Protein AF-0000000086146652 (afdb_homodimer)

Organism: NCBI:txid717836

Solvent-accessible surface area (backbone atoms only — not comparable to full-atom values): 34972 Å² total; per-residue (Å²): 128,63,53,59,48,29,36,34,29,29,18,48,52,50,52,96,41,60,71,54,31,51,51,48,51,44,52,54,47,47,54,38,30,77,69,60,30,44,34,39,34,36,8,40,21,32,46,38,44,66,71,74,80,57,63,49,51,59,51,95,95,47,73,40,69,68,12,52,52,40,45,50,53,48,60,69,46,29,38,39,66,52,57,48,75,81,57,53,61,64,39,50,56,71,65,67,59,87,56,57,89,96,47,94,58,55,45,72,48,59,66,60,50,52,31,48,44,13,41,77,46,57,23,28,38,32,38,19,24,24,32,42,22,87,92,42,33,30,46,28,40,40,37,27,32,32,86,75,26,53,76,41,64,32,40,38,54,66,52,60,73,74,42,50,78,62,32,46,65,27,54,62,36,39,58,58,67,44,73,51,69,58,84,82,32,79,43,32,28,41,72,39,59,38,73,44,66,58,28,35,67,60,49,44,48,39,41,37,30,58,33,44,38,40,37,33,22,19,83,71,56,54,78,58,46,58,26,40,46,22,36,48,5,41,41,45,14,9,36,28,42,30,10,14,36,10,36,45,52,90,68,50,57,73,80,44,64,80,67,54,77,51,95,56,75,82,49,65,48,77,31,44,16,45,24,32,30,23,30,25,78,22,45,73,75,38,69,60,46,65,73,42,41,70,87,33,67,51,74,44,81,40,55,60,59,47,27,61,62,35,45,76,73,46,29,53,68,52,86,58,38,56,71,89,38,48,46,77,47,43,52,80,41,77,47,61,50,72,85,130,128,65,52,59,48,31,38,34,30,29,18,46,53,50,52,97,40,58,71,56,29,52,51,50,50,44,50,54,47,44,54,38,29,77,68,59,32,44,34,40,33,34,9,41,22,32,45,38,42,66,70,74,79,56,63,50,50,58,51,95,96,46,72,40,70,68,12,53,50,42,45,51,55,47,61,68,46,29,38,38,66,51,56,48,75,81,57,53,61,64,40,51,57,69,64,66,59,85,56,57,89,96,47,93,57,54,46,72,48,58,65,60,50,51,30,47,47,13,42,76,45,58,23,27,38,31,37,19,24,22,32,41,24,88,93,42,32,30,45,28,40,40,36,26,32,32,86,75,25,54,76,41,64,30,40,38,53,66,54,60,72,74,43,49,78,64,29,46,64,28,53,63,36,41,58,57,68,43,74,52,67,58,84,82,31,79,43,31,28,41,71,38,59,39,72,44,66,58,29,35,66,60,51,43,49,41,41,36,30,56,34,45,37,40,37,32,24,18,83,72,57,55,78,58,45,58,25,40,46,22,33,48,5,41,41,46,14,9,36,28,43,29,11,15,35,10,37,46,51,89,68,50,56,73,80,46,64,80,69,52,77,51,95,57,76,82,49,66,49,77,32,46,16,46,24,31,30,24,30,24,78,21,45,74,75,38,70,59,45,65,74,39,41,72,87,34,68,52,77,45,80,42,56,58,58,49,27,61,61,36,46,76,72,43,30,52,69,52,88,59,38,57,72,89,41,48,46,78,49,44,53,81,42,76,47,60,49,73,85,132

Foldseek 3Di:
DFLKAKEKEDQAAAAQALVVLLVQVLVVLLVCLVVVHAEYEAFWARQLHDQFLQLLQDDVPDHDPLSVVLLVVSQVRFWALQAAPQGPWVCSQVVVDDDDPPDPHGTDCSQVSVLVSCQVSVHFYKYWGWHDHDHATFTKIWTQGNVRGTQAMWTAQDDDDSSVVGHDGHALLRQQWGWDDDPNHIFTEGEHEACSLVVPLSLLLSLLLLGQEYEYRYADQDPVVLVSQLVSLQASLHKYWYYHAWAFPVRRHPSSPPDGPPPPVPDRTSGFWFTFIAGNNSHTPGGTDGNDRPDDMDMDMDRSVSSVVSVVPHRCNPPVDPCVPDDDDGPNYDSHHDDD/DFLKAKEKEDQAAAAQALVVLLVQVLVVLLVCLVVVHAEYEAFWARQLHDQFLQLLQDDVPDHDPLSVVLLVVSQVRFWALQAAPQGPWPCSQVVVDDDDPPDPHGTDCSQVSVLVSCQVSVHFYKYWGWHDHDHATFTKIWTQGNVRGTQAMWTAQDDDDSSVVGHDGHALLRQQWGWDDDPRHIFTEGEHEACSLVVPLSLLLSLLLLGQEYEYRYADQDPVVLVSQLVSLQASLHKYWYYHAKAFPVRRHPSSPPDRPPPPVPDRTSGFWFTFIAGNNSHTPGGTDGNDRPDDMDMDMDRSVSSVVSVVPHRCNPPVDPCVPDDDDGPNYDSHHDDD

Nearest PDB structures (foldseek):
  9er3-assembly1_B  TM=8.988E-01  e=6.540E-24  Bacillus pumilus
  8c5i-assembly1_H  TM=8.810E-01  e=2.350E-22  Bacillus pumilus
  8p4i-assembly1_I  TM=8.668E-01  e=1.110E-21  Bacillus pumilus
  6ypa-assembly2_C  TM=8.679E-01  e=1.002E-18  Pyrococcus horikoshii
  3iw3-assembly1_B  TM=8.783E-01  e=2.104E-17  Pyrococcus abyssi GE5

InterPro domains:
  IPR003010 Carbon-nitrogen hydrolase [PF00795] (7-309)
  IPR003010 Carbon-nitrogen hydrolase [PS50263] (5-304)
  IPR036526 Carbon-nitrogen hydrolase superfamily [G3DSA:3.60.110.10] (1-316)
  IPR036526 Carbon-nitrogen hydrolase superfamily [SSF56317] (3-330)
  IPR044149 Nitrilase/Cyanide hydratase [PTHR46044] (3-336)

pLDDT: mean 94.75, std 8.59, range [48.88, 98.94]

Structure (mmCIF, N/CA/C/O backbone):
data_AF-0000000086146652-model_v1
#
loop_
_entity.id
_entity.type
_entity.pdbx_description
1 polymer 'CN hydrolase domain-containing protein'
#
loop_
_atom_site.group_PDB
_atom_site.id
_atom_site.type_symbol
_atom_site.label_atom_id
_atom_site.label_alt_id
_atom_site.label_comp_id
_atom_site.label_asym_id
_atom_site.label_entity_id
_atom_site.label_seq_id
_atom_site.pdbx_PDB_ins_code
_atom_site.Cartn_x
_atom_site.Cartn_y
_atom_site.Cartn_z
_atom_site.occupancy
_atom_site.B_iso_or_equiv
_atom_site.auth_seq_id
_atom_site.auth_comp_id
_atom_site.auth_asym_id
_atom_site.auth_atom_id
_atom_site.pdbx_PDB_model_num
ATOM 1 N N . MET A 1 1 ? 32.312 -6.531 -7.82 1 54 1 MET A N 1
ATOM 2 C CA . MET A 1 1 ? 31.531 -7.516 -8.555 1 54 1 MET A CA 1
ATOM 3 C C . MET A 1 1 ? 30.203 -6.918 -9.008 1 54 1 MET A C 1
ATOM 5 O O . MET A 1 1 ? 29.703 -5.973 -8.398 1 54 1 MET A O 1
ATOM 9 N N . PRO A 1 2 ? 29.719 -7.512 -10.172 1 65.25 2 PRO A N 1
ATOM 10 C CA . PRO A 1 2 ? 28.578 -6.773 -10.711 1 65.25 2 PRO A CA 1
ATOM 11 C C . PRO A 1 2 ? 27.359 -6.832 -9.805 1 65.25 2 PRO A C 1
ATOM 13 O O . PRO A 1 2 ? 27.109 -7.859 -9.164 1 65.25 2 PRO A O 1
ATOM 16 N N . SER A 1 3 ? 26.75 -5.789 -9.453 1 84.81 3 SER A N 1
ATOM 17 C CA . SER A 1 3 ? 25.578 -5.66 -8.602 1 84.81 3 SER A CA 1
ATOM 18 C C . SER A 1 3 ? 24.281 -5.703 -9.422 1 84.81 3 SER A C 1
ATOM 20 O O . SER A 1 3 ? 23.203 -5.441 -8.898 1 84.81 3 SER A O 1
ATOM 22 N N . THR A 1 4 ? 24.469 -6.316 -10.773 1 95.5 4 THR A N 1
ATOM 23 C CA . THR A 1 4 ? 23.328 -6.246 -11.664 1 95.5 4 THR A CA 1
ATOM 24 C C . THR A 1 4 ? 22.891 -7.645 -12.102 1 95.5 4 THR A C 1
ATOM 26 O O . THR A 1 4 ? 23.734 -8.516 -12.32 1 95.5 4 THR A O 1
ATOM 29 N N . LEU A 1 5 ? 21.688 -7.918 -12.18 1 98.25 5 LEU A N 1
ATOM 30 C CA . LEU A 1 5 ? 21.078 -9.117 -12.742 1 98.25 5 LEU A CA 1
ATOM 31 C C . LEU A 1 5 ? 20.094 -8.758 -13.852 1 98.25 5 LEU A C 1
ATOM 33 O O . LEU A 1 5 ? 19.578 -7.637 -13.883 1 98.25 5 LEU A O 1
ATOM 37 N N . THR A 1 6 ? 19.984 -9.648 -14.766 1 98.69 6 THR A N 1
ATOM 38 C CA . THR A 1 6 ? 18.938 -9.523 -15.773 1 98.69 6 THR A CA 1
ATOM 39 C C . THR A 1 6 ? 17.703 -10.32 -15.359 1 98.69 6 THR A C 1
ATOM 41 O O . THR A 1 6 ? 17.734 -11.547 -15.266 1 98.69 6 THR A O 1
ATOM 44 N N . LEU A 1 7 ? 16.594 -9.633 -15.062 1 98.81 7 LEU A N 1
ATOM 45 C CA . LEU A 1 7 ? 15.336 -10.211 -14.625 1 98.81 7 LEU A CA 1
ATOM 46 C C . LEU A 1 7 ? 14.32 -10.25 -15.766 1 98.81 7 LEU A C 1
ATOM 48 O O . LEU A 1 7 ? 14.383 -9.43 -16.688 1 98.81 7 LEU A O 1
ATOM 52 N N . ALA A 1 8 ? 13.398 -11.18 -15.68 1 98.94 8 ALA A N 1
ATOM 53 C CA . ALA A 1 8 ? 12.367 -11.227 -16.719 1 98.94 8 ALA A CA 1
ATOM 54 C C . ALA A 1 8 ? 11.031 -11.695 -16.141 1 98.94 8 ALA A C 1
ATOM 56 O O . ALA A 1 8 ? 10.992 -12.383 -15.117 1 98.94 8 ALA A O 1
ATOM 57 N N . VAL A 1 9 ? 10.008 -11.281 -16.797 1 98.81 9 VAL A N 1
ATOM 58 C CA . VAL A 1 9 ? 8.633 -11.688 -16.547 1 98.81 9 VAL A CA 1
ATOM 59 C C . VAL A 1 9 ? 8.016 -12.258 -17.828 1 98.81 9 VAL A C 1
ATOM 61 O O . VAL A 1 9 ? 8.102 -11.641 -18.891 1 98.81 9 VAL A O 1
ATOM 64 N N . SER A 1 10 ? 7.453 -13.445 -17.688 1 98.75 10 SER A N 1
ATOM 65 C CA . SER A 1 10 ? 6.758 -14.047 -18.812 1 98.75 10 SER A CA 1
ATOM 66 C C . SER A 1 10 ? 5.258 -13.797 -18.734 1 98.75 10 SER A C 1
ATOM 68 O O . SER A 1 10 ? 4.633 -14.055 -17.703 1 98.75 10 SER A O 1
ATOM 70 N N . GLN A 1 11 ? 4.723 -13.219 -19.75 1 98.62 11 GLN A N 1
ATOM 71 C CA . GLN A 1 11 ? 3.271 -13.195 -19.891 1 98.62 11 GLN A CA 1
ATOM 72 C C . GLN A 1 11 ? 2.781 -14.391 -20.703 1 98.62 11 GLN A C 1
ATOM 74 O O . GLN A 1 11 ? 2.57 -14.281 -21.922 1 98.62 11 GLN A O 1
ATOM 79 N N . SER A 1 12 ? 2.658 -15.531 -20.047 1 97.69 12 SER A N 1
ATOM 80 C CA . SER A 1 12 ? 2.311 -16.812 -20.656 1 97.69 12 SER A CA 1
ATOM 81 C C . SER A 1 12 ? 0.933 -17.281 -20.203 1 97.69 12 SER A C 1
ATOM 83 O O . SER A 1 12 ? 0.481 -16.938 -19.109 1 97.69 12 SER A O 1
ATOM 85 N N . ARG A 1 13 ? 0.292 -18.016 -21.062 1 96.69 13 ARG A N 1
ATOM 86 C CA . ARG A 1 13 ? -0.99 -18.609 -20.672 1 96.69 13 ARG A CA 1
ATOM 87 C C . ARG A 1 13 ? -0.891 -20.125 -20.578 1 96.69 13 ARG A C 1
ATOM 89 O O . ARG A 1 13 ? -0.041 -20.734 -21.219 1 96.69 13 ARG A O 1
ATOM 96 N N . THR A 1 14 ? -1.737 -20.625 -19.75 1 96.75 14 THR A N 1
ATOM 97 C CA . THR A 1 14 ? -1.869 -22.078 -19.641 1 96.75 14 THR A CA 1
ATOM 98 C C . THR A 1 14 ? -2.404 -22.672 -20.953 1 96.75 14 THR A C 1
ATOM 100 O O . THR A 1 14 ? -3.318 -22.109 -21.562 1 96.75 14 THR A O 1
ATOM 103 N N . LEU A 1 15 ? -1.812 -23.734 -21.344 1 96.12 15 LEU A N 1
ATOM 104 C CA . LEU A 1 15 ? -2.244 -24.391 -22.578 1 96.12 15 LEU A CA 1
ATOM 105 C C . LEU A 1 15 ? -3.201 -25.547 -22.266 1 96.12 15 LEU A C 1
ATOM 107 O O . LEU A 1 15 ? -3.705 -25.656 -21.141 1 96.12 15 LEU A O 1
ATOM 111 N N . ALA A 1 16 ? -3.547 -26.359 -23.25 1 93 16 ALA A N 1
ATOM 112 C CA . ALA A 1 16 ? -4.656 -27.297 -23.188 1 93 16 ALA A CA 1
ATOM 113 C C . ALA A 1 16 ? -4.391 -28.391 -22.156 1 93 16 ALA A C 1
ATOM 115 O O . ALA A 1 16 ? -5.328 -28.953 -21.578 1 93 16 ALA A O 1
ATOM 116 N N . SER A 1 17 ? -3.078 -28.75 -21.984 1 94.88 17 SER A N 1
ATOM 117 C CA . SER A 1 17 ? -2.721 -29.797 -21.031 1 94.88 17 SER A CA 1
ATOM 118 C C . SER A 1 17 ? -1.478 -29.406 -20.219 1 94.88 17 SER A C 1
ATOM 120 O O . SER A 1 17 ? -0.737 -28.516 -20.609 1 94.88 17 SER A O 1
ATOM 122 N N . LEU A 1 18 ? -1.273 -30.125 -19.094 1 97.06 18 LEU A N 1
ATOM 123 C CA . LEU A 1 18 ? -0.097 -29.875 -18.266 1 97.06 18 LEU A CA 1
ATOM 124 C C . LEU A 1 18 ? 1.184 -30.125 -19.062 1 97.06 18 LEU A C 1
ATOM 126 O O . LEU A 1 18 ? 2.096 -29.297 -19.062 1 97.06 18 LEU A O 1
ATOM 130 N N . PRO A 1 19 ? 1.278 -31.266 -19.828 1 97.62 19 PRO A N 1
ATOM 131 C CA . PRO A 1 19 ? 2.496 -31.469 -20.609 1 97.62 19 PRO A CA 1
ATOM 132 C C . PRO A 1 19 ? 2.74 -30.359 -21.625 1 97.62 19 PRO A C 1
ATOM 134 O O . PRO A 1 19 ? 3.877 -29.906 -21.781 1 97.62 19 PRO A O 1
ATOM 137 N N . ASP A 1 20 ? 1.651 -29.859 -22.281 1 97.75 20 ASP A N 1
ATOM 138 C CA . ASP A 1 20 ? 1.801 -28.766 -23.234 1 97.75 20 ASP A CA 1
ATOM 139 C C . ASP A 1 20 ? 2.301 -27.5 -22.547 1 97.75 20 ASP A C 1
ATOM 141 O O . ASP A 1 20 ? 3.135 -26.781 -23.094 1 97.75 20 ASP A O 1
ATOM 145 N N . THR A 1 21 ? 1.756 -27.234 -21.422 1 98.25 21 THR A N 1
ATOM 146 C CA . THR A 1 21 ? 2.133 -26.031 -20.672 1 98.25 21 THR A CA 1
ATOM 147 C C . THR A 1 21 ? 3.576 -26.125 -20.188 1 98.25 21 THR A C 1
ATOM 149 O O . THR A 1 21 ? 4.32 -25.156 -20.25 1 98.25 21 THR A O 1
ATOM 152 N N . LEU A 1 22 ? 3.994 -27.281 -19.703 1 98.75 22 LEU A N 1
ATOM 153 C CA . LEU A 1 22 ? 5.367 -27.5 -19.266 1 98.75 22 LEU A CA 1
ATOM 154 C C . LEU A 1 22 ? 6.344 -27.312 -20.422 1 98.75 22 LEU A C 1
ATOM 156 O O . LEU A 1 22 ? 7.395 -26.703 -20.266 1 98.75 22 LEU A O 1
ATOM 160 N N . ASP A 1 23 ? 5.969 -27.844 -21.562 1 98.69 23 ASP A N 1
ATOM 161 C CA . ASP A 1 23 ? 6.809 -27.672 -22.75 1 98.69 23 ASP A CA 1
ATOM 162 C C . ASP A 1 23 ? 6.945 -26.188 -23.109 1 98.69 23 ASP A C 1
ATOM 164 O O . ASP A 1 23 ? 8.031 -25.734 -23.484 1 98.69 23 ASP A O 1
ATOM 168 N N . ALA A 1 24 ? 5.832 -25.5 -23.062 1 98.62 24 ALA A N 1
ATOM 169 C CA . ALA A 1 24 ? 5.863 -24.078 -23.344 1 98.62 24 ALA A CA 1
ATOM 170 C C . ALA A 1 24 ? 6.738 -23.328 -22.344 1 98.62 24 ALA A C 1
ATOM 172 O O . ALA A 1 24 ? 7.473 -22.406 -22.703 1 98.62 24 ALA A O 1
ATOM 173 N N . LEU A 1 25 ? 6.637 -23.688 -21.078 1 98.81 25 LEU A N 1
ATOM 174 C CA . LEU A 1 25 ? 7.484 -23.109 -20.047 1 98.81 25 LEU A CA 1
ATOM 175 C C . LEU A 1 25 ? 8.961 -23.328 -20.375 1 98.81 25 LEU A C 1
ATOM 177 O O . LEU A 1 25 ? 9.766 -22.391 -20.281 1 98.81 25 LEU A O 1
ATOM 181 N N . ALA A 1 26 ? 9.281 -24.531 -20.75 1 98.88 26 ALA A N 1
ATOM 182 C CA . ALA A 1 26 ? 10.656 -24.859 -21.109 1 98.88 26 ALA A CA 1
ATOM 183 C C . ALA A 1 26 ? 11.133 -24 -22.281 1 98.88 26 ALA A C 1
ATOM 185 O O . ALA A 1 26 ? 12.242 -23.469 -22.266 1 98.88 26 ALA A O 1
ATOM 186 N N . ALA A 1 27 ? 10.297 -23.891 -23.25 1 98.81 27 ALA A N 1
ATOM 187 C CA . ALA A 1 27 ? 10.648 -23.109 -24.438 1 98.81 27 ALA A CA 1
ATOM 188 C C . ALA A 1 27 ? 10.867 -21.641 -24.094 1 98.81 27 ALA A C 1
ATOM 190 O O . ALA A 1 27 ? 11.828 -21.016 -24.547 1 98.81 27 ALA A O 1
ATOM 191 N N . THR A 1 28 ? 9.969 -21.078 -23.312 1 98.75 28 THR A N 1
ATOM 192 C CA . THR A 1 28 ? 10.094 -19.703 -22.891 1 98.75 28 THR A CA 1
ATOM 193 C C . THR A 1 28 ? 11.367 -19.5 -22.062 1 98.75 28 THR A C 1
ATOM 195 O O . THR A 1 28 ? 12.047 -18.484 -22.219 1 98.75 28 THR A O 1
ATOM 198 N N . THR A 1 29 ? 11.664 -20.438 -21.188 1 98.88 29 THR A N 1
ATOM 199 C CA . THR A 1 29 ? 12.867 -20.359 -20.375 1 98.88 29 THR A CA 1
ATOM 200 C C . THR A 1 29 ? 14.125 -20.422 -21.234 1 98.88 29 THR A C 1
ATOM 202 O O . THR A 1 29 ? 15.094 -19.703 -20.984 1 98.88 29 THR A O 1
ATOM 205 N N . ARG A 1 30 ? 14.133 -21.266 -22.25 1 98.81 30 ARG A N 1
ATOM 206 C CA . ARG A 1 30 ? 15.258 -21.328 -23.188 1 98.81 30 ARG A CA 1
ATOM 207 C C . ARG A 1 30 ? 15.43 -19.984 -23.906 1 98.81 30 ARG A C 1
ATOM 209 O O . ARG A 1 30 ? 16.562 -19.531 -24.094 1 98.81 30 ARG A O 1
ATOM 216 N N . LEU A 1 31 ? 14.328 -19.438 -24.328 1 98.62 31 LEU A N 1
ATOM 217 C CA . LEU A 1 31 ? 14.383 -18.109 -24.969 1 98.62 31 LEU A CA 1
ATOM 218 C C . LEU A 1 31 ? 14.984 -17.078 -24.016 1 98.62 31 LEU A C 1
ATOM 220 O O . LEU A 1 31 ? 15.812 -16.266 -24.422 1 98.62 31 LEU A O 1
ATOM 224 N N . ALA A 1 32 ? 14.555 -17.078 -22.781 1 98.69 32 ALA A N 1
ATOM 225 C CA . ALA A 1 32 ? 15.086 -16.172 -21.766 1 98.69 32 ALA A CA 1
ATOM 226 C C . ALA A 1 32 ? 16.578 -16.391 -21.578 1 98.69 32 ALA A C 1
ATOM 228 O O . ALA A 1 32 ? 17.344 -15.422 -21.469 1 98.69 32 ALA A O 1
ATOM 229 N N . ALA A 1 33 ? 16.969 -17.641 -21.5 1 98.75 33 ALA A N 1
ATOM 230 C CA . ALA A 1 33 ? 18.391 -17.969 -21.344 1 98.75 33 ALA A CA 1
ATOM 231 C C . ALA A 1 33 ? 19.219 -17.391 -22.484 1 98.75 33 ALA A C 1
ATOM 233 O O . ALA A 1 33 ? 20.312 -16.875 -22.25 1 98.75 33 ALA A O 1
ATOM 234 N N . ALA A 1 34 ? 18.734 -17.484 -23.688 1 98.62 34 ALA A N 1
ATOM 235 C CA . ALA A 1 34 ? 19.422 -16.969 -24.859 1 98.62 34 ALA A CA 1
ATOM 236 C C . ALA A 1 34 ? 19.609 -15.453 -24.766 1 98.62 34 ALA A C 1
ATOM 238 O O . ALA A 1 34 ? 20.484 -14.883 -25.406 1 98.62 34 ALA A O 1
ATOM 239 N N . LYS A 1 35 ? 18.781 -14.844 -23.984 1 98.38 35 LYS A N 1
ATOM 240 C CA . LYS A 1 35 ? 18.859 -13.398 -23.781 1 98.38 35 LYS A CA 1
ATOM 241 C C . LYS A 1 35 ? 19.578 -13.055 -22.484 1 98.38 35 LYS A C 1
ATOM 243 O O . LYS A 1 35 ? 19.516 -11.914 -22.016 1 98.38 35 LYS A O 1
ATOM 248 N N . HIS A 1 36 ? 20.156 -14.023 -21.844 1 98.19 36 HIS A N 1
ATOM 249 C CA . HIS A 1 36 ? 21.031 -13.891 -20.688 1 98.19 36 HIS A CA 1
ATOM 250 C C . HIS A 1 36 ? 20.219 -13.508 -19.438 1 98.19 36 HIS A C 1
ATOM 252 O O . HIS A 1 36 ? 20.703 -12.75 -18.594 1 98.19 36 HIS A O 1
ATOM 258 N N . VAL A 1 37 ? 18.984 -13.891 -19.438 1 98.75 37 VAL A N 1
ATOM 259 C CA . VAL A 1 37 ? 18.141 -13.695 -18.25 1 98.75 37 VAL A CA 1
ATOM 260 C C . VAL A 1 37 ? 18.641 -14.562 -17.109 1 98.75 37 VAL A C 1
ATOM 262 O O . VAL A 1 37 ? 18.969 -15.734 -17.312 1 98.75 37 VAL A O 1
ATOM 265 N N . ASP A 1 38 ? 18.719 -13.977 -15.914 1 98.75 38 ASP A N 1
ATOM 266 C CA . ASP A 1 38 ? 19.156 -14.703 -14.727 1 98.75 38 ASP A CA 1
ATOM 267 C C . ASP A 1 38 ? 17.984 -15.312 -13.984 1 98.75 38 ASP A C 1
ATOM 269 O O . ASP A 1 38 ? 18.094 -16.406 -13.406 1 98.75 38 ASP A O 1
ATOM 273 N N . LEU A 1 39 ? 16.859 -14.641 -13.938 1 98.88 39 LEU A N 1
ATOM 274 C CA . LEU A 1 39 ? 15.672 -15.086 -13.211 1 98.88 39 LEU A CA 1
ATOM 275 C C . LEU A 1 39 ? 14.406 -14.75 -13.992 1 98.88 39 LEU A C 1
ATOM 277 O O . LEU A 1 39 ? 14.281 -13.648 -14.531 1 98.88 39 LEU A O 1
ATOM 281 N N . LEU A 1 40 ? 13.5 -15.711 -14.109 1 98.94 40 LEU A N 1
ATOM 282 C CA . LEU A 1 40 ? 12.273 -15.609 -14.891 1 98.94 40 LEU A CA 1
ATOM 283 C C . LEU A 1 40 ? 11.055 -15.953 -14.039 1 98.94 40 LEU A C 1
ATOM 285 O O . LEU A 1 40 ? 11.016 -17.016 -13.414 1 98.94 40 LEU A O 1
ATOM 289 N N . LEU A 1 41 ? 10.078 -15.008 -13.977 1 98.94 41 LEU A N 1
ATOM 290 C CA . LEU A 1 41 ? 8.82 -15.227 -13.258 1 98.94 41 LEU A CA 1
ATOM 291 C C . LEU A 1 41 ? 7.695 -15.555 -14.234 1 98.94 41 LEU A C 1
ATOM 293 O O . LEU A 1 41 ? 7.496 -14.852 -15.227 1 98.94 41 LEU A O 1
ATOM 297 N N . PHE A 1 42 ? 6.988 -16.641 -13.977 1 98.94 42 PHE A N 1
ATOM 298 C CA . PHE A 1 42 ? 5.789 -17.016 -14.719 1 98.94 42 PHE A CA 1
ATOM 299 C C . PHE A 1 42 ? 4.535 -16.625 -13.938 1 98.94 42 PHE A C 1
ATOM 301 O O . PHE A 1 42 ? 4.605 -16.328 -12.75 1 98.94 42 PHE A O 1
ATOM 308 N N . PRO A 1 43 ? 3.34 -16.672 -14.57 1 98.69 43 PRO A N 1
ATOM 309 C CA . PRO A 1 43 ? 2.1 -16.141 -13.984 1 98.69 43 PRO A CA 1
ATOM 310 C C . PRO A 1 43 ? 1.567 -17.031 -12.859 1 98.69 43 PRO A C 1
ATOM 312 O O . PRO A 1 43 ? 2.068 -18.125 -12.641 1 98.69 43 PRO A O 1
ATOM 315 N N . GLU A 1 44 ? 0.544 -16.406 -12.141 1 98.81 44 GLU A N 1
ATOM 316 C CA . GLU A 1 44 ? -0.232 -17.141 -11.141 1 98.81 44 GLU A CA 1
ATOM 317 C C . GLU A 1 44 ? -0.969 -18.328 -11.773 1 98.81 44 GLU A C 1
ATOM 319 O O . GLU A 1 44 ? -1.538 -18.188 -12.859 1 98.81 44 GLU A O 1
ATOM 324 N N . ALA A 1 45 ? -0.934 -19.469 -11.094 1 98.56 45 ALA A N 1
ATOM 325 C CA . ALA A 1 45 ? -1.685 -20.656 -11.523 1 98.56 45 ALA A CA 1
ATOM 326 C C . ALA A 1 45 ? -1.368 -21 -12.969 1 98.56 45 ALA A C 1
ATOM 328 O O . ALA A 1 45 ? -2.248 -21.438 -13.719 1 98.56 45 ALA A O 1
ATOM 329 N N . TYR A 1 46 ? -0.107 -20.734 -13.344 1 98.56 46 TYR A N 1
ATOM 330 C CA . TYR A 1 46 ? 0.289 -21.031 -14.711 1 98.56 46 TYR A CA 1
ATOM 331 C C . TYR A 1 46 ? 0.178 -22.531 -14.992 1 98.56 46 TYR A C 1
ATOM 333 O O . TYR A 1 46 ? -0.414 -22.938 -15.992 1 98.56 46 TYR A O 1
ATOM 341 N N . LEU A 1 47 ? 0.832 -23.297 -14.141 1 98.62 47 LEU A N 1
ATOM 342 C CA . LEU A 1 47 ? 0.65 -24.75 -14.211 1 98.62 47 LEU A CA 1
ATOM 343 C C . LEU A 1 47 ? -0.617 -25.172 -13.477 1 98.62 47 LEU A C 1
ATOM 345 O O . LEU A 1 47 ? -0.775 -24.875 -12.289 1 98.62 47 LEU A O 1
ATOM 349 N N . GLY A 1 48 ? -1.49 -25.844 -14.094 1 96.25 48 GLY A N 1
ATOM 350 C CA . GLY A 1 48 ? -2.789 -26.203 -13.547 1 96.25 48 GLY A CA 1
ATOM 351 C C . GLY A 1 48 ? -3.91 -25.312 -14.039 1 96.25 48 GLY A C 1
ATOM 352 O O . GLY A 1 48 ? -5.066 -25.734 -14.102 1 96.25 48 GLY A O 1
ATOM 353 N N . GLY A 1 49 ? -3.586 -24.031 -14.305 1 95.62 49 GLY A N 1
ATOM 354 C CA . GLY A 1 49 ? -4.535 -23.156 -14.953 1 95.62 49 GLY A CA 1
ATOM 355 C C . GLY A 1 49 ? -5.332 -22.312 -13.977 1 95.62 49 GLY A C 1
ATOM 356 O O . GLY A 1 49 ? -5.727 -22.797 -12.906 1 95.62 49 GLY A O 1
ATOM 357 N N . TYR A 1 50 ? -5.543 -21.078 -14.312 1 95.75 50 TYR A N 1
ATOM 358 C CA . TYR A 1 50 ? -6.496 -20.219 -13.625 1 95.75 50 TYR A CA 1
ATOM 359 C C . TYR A 1 50 ? -7.883 -20.328 -14.25 1 95.75 50 TYR A C 1
ATOM 361 O O . TYR A 1 50 ? -8.07 -20 -15.422 1 95.75 50 TYR A O 1
ATOM 369 N N . PRO A 1 51 ? -8.805 -20.797 -13.555 1 92.69 51 PRO A N 1
ATOM 370 C CA . PRO A 1 51 ? -10.109 -21.141 -14.141 1 92.69 51 PRO A CA 1
ATOM 371 C C . PRO A 1 51 ? -11 -19.906 -14.32 1 92.69 51 PRO A C 1
ATOM 373 O O . PRO A 1 51 ? -12.117 -19.875 -13.797 1 92.69 51 PRO A O 1
ATOM 376 N N . ARG A 1 52 ? -10.562 -19.047 -15.164 1 93.25 52 ARG A N 1
ATOM 377 C CA . ARG A 1 52 ? -11.289 -17.797 -15.406 1 93.25 52 ARG A CA 1
ATOM 378 C C . ARG A 1 52 ? -12.719 -18.078 -15.836 1 93.25 52 ARG A C 1
ATOM 380 O O . ARG A 1 52 ? -12.969 -19 -16.625 1 93.25 52 ARG A O 1
ATOM 387 N N . THR A 1 53 ? -13.68 -17.344 -15.32 1 89.69 53 THR A N 1
ATOM 388 C CA . THR A 1 53 ? -15.102 -17.281 -15.656 1 89.69 53 THR A CA 1
ATOM 389 C C . THR A 1 53 ? -15.852 -18.469 -15.062 1 89.69 53 THR A C 1
ATOM 391 O O . THR A 1 53 ? -17.078 -18.5 -15.062 1 89.69 53 THR A O 1
ATOM 394 N N . ALA A 1 54 ? -15.18 -19.531 -14.57 1 91.69 54 ALA A N 1
ATOM 395 C CA . ALA A 1 54 ? -15.867 -20.703 -14.016 1 91.69 54 ALA A CA 1
ATOM 396 C C . ALA A 1 54 ? -16.547 -20.359 -12.695 1 91.69 54 ALA A C 1
ATOM 398 O O . ALA A 1 54 ? -15.945 -19.766 -11.805 1 91.69 54 ALA A O 1
ATOM 399 N N . ALA A 1 55 ? -17.766 -20.766 -12.586 1 92.19 55 ALA A N 1
ATOM 400 C CA . ALA A 1 55 ? -18.531 -20.594 -11.352 1 92.19 55 ALA A CA 1
ATOM 401 C C . ALA A 1 55 ? -18.766 -21.922 -10.648 1 92.19 55 ALA A C 1
ATOM 403 O O . ALA A 1 55 ? -19.281 -21.953 -9.531 1 92.19 55 ALA A O 1
ATOM 404 N N . PHE A 1 56 ? -18.469 -22.984 -11.336 1 93.69 56 PHE A N 1
ATOM 405 C CA . PHE A 1 56 ? -18.562 -24.344 -10.844 1 93.69 56 PHE A CA 1
ATOM 406 C C . PHE A 1 56 ? -19.969 -24.656 -10.375 1 93.69 56 PHE A C 1
ATOM 408 O O . PHE A 1 56 ? -20.156 -25.406 -9.406 1 93.69 56 PHE A O 1
ATOM 415 N N . GLY A 1 57 ? -20.953 -23.969 -10.992 1 92.25 57 GLY A N 1
ATOM 416 C CA . GLY A 1 57 ? -22.359 -24.234 -10.719 1 92.25 57 GLY A CA 1
ATOM 417 C C . GLY A 1 57 ? -22.75 -23.984 -9.273 1 92.25 57 GLY A C 1
ATOM 418 O O . GLY A 1 57 ? -23.625 -24.641 -8.727 1 92.25 57 GLY A O 1
ATOM 419 N N . ALA A 1 58 ? -22.078 -23.141 -8.609 1 93.06 58 ALA A N 1
ATOM 420 C CA . ALA A 1 58 ? -22.281 -22.922 -7.18 1 93.06 58 ALA A CA 1
ATOM 421 C C . ALA A 1 58 ? -23.094 -21.656 -6.918 1 93.06 58 ALA A C 1
ATOM 423 O O . ALA A 1 58 ? -22.906 -20.641 -7.594 1 93.06 58 ALA A O 1
ATOM 424 N N . SER A 1 59 ? -24.047 -21.734 -6.012 1 92.94 59 SER A N 1
ATOM 425 C CA . SER A 1 59 ? -24.797 -20.641 -5.402 1 92.94 59 SER A CA 1
ATOM 426 C C . SER A 1 59 ? -25.031 -20.906 -3.92 1 92.94 59 SER A C 1
ATOM 428 O O . SER A 1 59 ? -24.844 -22.016 -3.436 1 92.94 59 SER A O 1
ATOM 430 N N . ILE A 1 60 ? -25.297 -19.891 -3.158 1 92.19 60 ILE A N 1
ATOM 431 C CA . ILE A 1 60 ? -25.562 -20.094 -1.736 1 92.19 60 ILE A CA 1
ATOM 432 C C . ILE A 1 60 ? -26.672 -21.125 -1.553 1 92.19 60 ILE A C 1
ATOM 434 O O . ILE A 1 60 ? -27.766 -20.953 -2.086 1 92.19 60 ILE A O 1
ATOM 438 N N . GLY A 1 61 ? -26.375 -22.203 -0.842 1 93.5 61 GLY A N 1
ATOM 439 C CA . GLY A 1 61 ? -27.359 -23.219 -0.511 1 93.5 61 GLY A CA 1
ATOM 440 C C . GLY A 1 61 ? -27.5 -24.281 -1.572 1 93.5 61 GLY A C 1
ATOM 441 O O . GLY A 1 61 ? -28.266 -25.25 -1.404 1 93.5 61 GLY A O 1
ATOM 442 N N . SER A 1 62 ? -26.734 -24.125 -2.723 1 92.38 62 SER A N 1
ATOM 443 C CA . SER A 1 62 ? -26.922 -25.109 -3.777 1 92.38 62 SER A CA 1
ATOM 444 C C . SER A 1 62 ? -25.641 -25.312 -4.59 1 92.38 62 SER A C 1
ATOM 446 O O . SER A 1 62 ? -24.875 -24.375 -4.773 1 92.38 62 SER A O 1
ATOM 448 N N . ARG A 1 63 ? -25.328 -26.578 -5.102 1 94.38 63 ARG A N 1
ATOM 449 C CA . ARG A 1 63 ? -24.328 -26.984 -6.082 1 94.38 63 ARG A CA 1
ATOM 450 C C . ARG A 1 63 ? -24.922 -27.953 -7.102 1 94.38 63 ARG A C 1
ATOM 452 O O . ARG A 1 63 ? -25.656 -28.875 -6.742 1 94.38 63 ARG A O 1
ATOM 459 N N . THR A 1 64 ? -24.547 -27.734 -8.328 1 94.31 64 THR A N 1
ATOM 460 C CA . THR A 1 64 ? -25.125 -28.562 -9.375 1 94.31 64 THR A CA 1
ATOM 461 C C . THR A 1 64 ? -24.188 -29.719 -9.711 1 94.31 64 THR A C 1
ATOM 463 O O . THR A 1 64 ? -23 -29.672 -9.422 1 94.31 64 THR A O 1
ATOM 466 N N . ASP A 1 65 ? -24.75 -30.703 -10.32 1 93.81 65 ASP A N 1
ATOM 467 C CA . ASP A 1 65 ? -23.938 -31.828 -10.789 1 93.81 65 ASP A CA 1
ATOM 468 C C . ASP A 1 65 ? -22.969 -31.391 -11.891 1 93.81 65 ASP A C 1
ATOM 470 O O . ASP A 1 65 ? -21.844 -31.875 -11.953 1 93.81 65 ASP A O 1
ATOM 474 N N . HIS A 1 66 ? -23.453 -30.547 -12.703 1 91.31 66 HIS A N 1
ATOM 475 C CA . HIS A 1 66 ? -22.578 -30 -13.742 1 91.31 66 HIS A CA 1
ATOM 476 C C . HIS A 1 66 ? -21.375 -29.297 -13.125 1 91.31 66 HIS A C 1
ATOM 478 O O . HIS A 1 66 ? -20.25 -29.422 -13.609 1 91.31 66 HIS A O 1
ATOM 484 N N . GLY A 1 67 ? -21.609 -28.531 -12.109 1 93.75 67 GLY A N 1
ATOM 485 C CA . GLY A 1 67 ? -20.531 -27.859 -11.398 1 93.75 67 GLY A CA 1
ATOM 486 C C . GLY A 1 67 ? -19.516 -28.812 -10.797 1 93.75 67 GLY A C 1
ATOM 487 O O . GLY A 1 67 ? -18.312 -28.562 -10.844 1 93.75 67 GLY A O 1
ATOM 488 N N . ARG A 1 68 ? -20.031 -29.891 -10.242 1 94.56 68 ARG A N 1
ATOM 489 C CA . ARG A 1 68 ? -19.156 -30.906 -9.672 1 94.56 68 ARG A CA 1
ATOM 490 C C . ARG A 1 68 ? -18.297 -31.562 -10.75 1 94.56 68 ARG A C 1
ATOM 492 O O . ARG A 1 68 ? -17.141 -31.891 -10.516 1 94.56 68 ARG A O 1
ATOM 499 N N . GLU A 1 69 ? -18.859 -31.75 -11.898 1 93.94 69 GLU A N 1
ATOM 500 C CA . GLU A 1 69 ? -18.109 -32.281 -13.023 1 93.94 69 GLU A CA 1
ATOM 501 C C . GLU A 1 69 ? -17.031 -31.328 -13.492 1 93.94 69 GLU A C 1
ATOM 503 O O . GLU A 1 69 ? -15.914 -31.734 -13.82 1 93.94 69 GLU A O 1
ATOM 508 N N . GLN A 1 70 ? -17.375 -30.109 -13.547 1 92.94 70 GLN A N 1
ATOM 509 C CA . GLN A 1 70 ? -16.406 -29.078 -13.891 1 92.94 70 GLN A CA 1
ATOM 510 C C . GLN A 1 70 ? -15.234 -29.062 -12.906 1 92.94 70 GLN A C 1
ATOM 512 O O . GLN A 1 70 ? -14.078 -28.984 -13.32 1 92.94 70 GLN A O 1
ATOM 517 N N . PHE A 1 71 ? -15.586 -29.234 -11.656 1 95.75 71 PHE A N 1
ATOM 518 C CA . PHE A 1 71 ? -14.555 -29.281 -10.633 1 95.75 71 PHE A CA 1
ATOM 519 C C . PHE A 1 71 ? -13.656 -30.5 -10.812 1 95.75 71 PHE A C 1
ATOM 521 O O . PHE A 1 71 ? -12.438 -30.406 -10.664 1 95.75 71 PHE A O 1
ATOM 528 N N . LEU A 1 72 ? -14.219 -31.547 -11.094 1 95.62 72 LEU A N 1
ATOM 529 C CA . 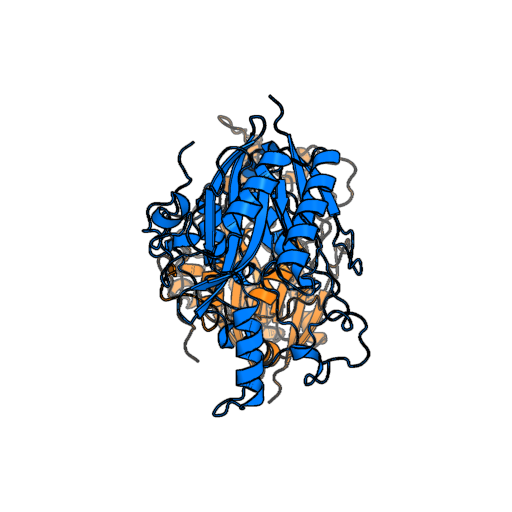LEU A 1 72 ? -13.445 -32.781 -11.312 1 95.62 72 LEU A CA 1
ATOM 530 C C . LEU A 1 72 ? -12.438 -32.562 -12.438 1 95.62 72 LEU A C 1
ATOM 532 O O . LEU A 1 72 ? -11.273 -32.969 -12.312 1 95.62 72 LEU A O 1
ATOM 536 N N . ARG A 1 73 ? -12.883 -32.031 -13.508 1 93.62 73 ARG A N 1
ATOM 537 C CA . ARG A 1 73 ? -12 -31.766 -14.633 1 93.62 73 ARG A CA 1
ATOM 538 C C . ARG A 1 73 ? -10.859 -30.828 -14.242 1 93.62 73 ARG A C 1
ATOM 540 O O . ARG A 1 73 ? -9.703 -31.062 -14.594 1 93.62 73 ARG A O 1
ATOM 547 N N . TYR A 1 74 ? -11.211 -29.812 -13.531 1 95.75 74 TYR A N 1
ATOM 548 C CA . TYR A 1 74 ? -10.203 -28.859 -13.062 1 95.75 74 TYR A CA 1
ATOM 549 C C . TYR A 1 74 ? -9.211 -29.547 -12.125 1 95.75 74 TYR A C 1
ATOM 551 O O . TYR A 1 74 ? -8 -29.438 -12.312 1 95.75 74 TYR A O 1
ATOM 559 N N . PHE A 1 75 ? -9.719 -30.281 -11.156 1 96.31 75 PHE A N 1
ATOM 560 C CA . PHE A 1 75 ? -8.906 -30.984 -10.172 1 96.31 75 PHE A CA 1
ATOM 561 C C . PHE A 1 75 ? -7.898 -31.906 -10.859 1 96.31 75 PHE A C 1
ATOM 563 O O . PHE A 1 75 ? -6.727 -31.938 -10.484 1 96.31 75 PHE A O 1
ATOM 570 N N . ARG A 1 76 ? -8.312 -32.531 -11.906 1 94.88 76 ARG A N 1
ATOM 571 C CA . ARG A 1 76 ? -7.477 -33.5 -12.602 1 94.88 76 ARG A CA 1
ATOM 572 C C . ARG A 1 76 ? -6.418 -32.812 -13.453 1 94.88 76 ARG A C 1
ATOM 574 O O . ARG A 1 76 ? -5.379 -33.406 -13.766 1 94.88 76 ARG A O 1
ATOM 581 N N . SER A 1 77 ? -6.688 -31.594 -13.812 1 94.69 77 SER A N 1
ATOM 582 C CA . SER A 1 77 ? -5.746 -30.859 -14.641 1 94.69 77 SER A CA 1
ATOM 583 C C . SER A 1 77 ? -4.641 -30.234 -13.797 1 94.69 77 SER A C 1
ATOM 585 O O . SER A 1 77 ? -3.613 -29.797 -14.328 1 94.69 77 SER A O 1
ATOM 587 N N . CYS A 1 78 ? -4.828 -30.156 -12.477 1 97.5 78 CYS A N 1
ATOM 588 C CA . CYS A 1 78 ? -3.887 -29.5 -11.578 1 97.5 78 CYS A CA 1
ATOM 589 C C . CYS A 1 78 ? -2.705 -30.422 -11.266 1 97.5 78 CYS A C 1
ATOM 591 O O . CYS A 1 78 ? -2.738 -31.609 -11.57 1 97.5 78 CYS A O 1
ATOM 593 N N . VAL A 1 79 ? -1.738 -29.859 -10.727 1 98.5 79 VAL A N 1
ATOM 594 C CA . VAL A 1 79 ? -0.446 -30.516 -10.555 1 98.5 79 VAL A CA 1
ATOM 595 C C . VAL A 1 79 ? -0.434 -31.297 -9.242 1 98.5 79 VAL A C 1
ATOM 597 O O . VAL A 1 79 ? -0.982 -30.844 -8.234 1 98.5 79 VAL A O 1
ATOM 600 N N . ASP A 1 80 ? 0.163 -32.469 -9.234 1 97.94 80 ASP A N 1
ATOM 601 C CA . ASP A 1 80 ? 0.472 -33.188 -8 1 97.94 80 ASP A CA 1
ATOM 602 C C . ASP A 1 80 ? 1.954 -33.062 -7.656 1 97.94 80 ASP A C 1
ATOM 604 O O . ASP A 1 80 ? 2.789 -33.75 -8.234 1 97.94 80 ASP A O 1
ATOM 608 N N . LEU A 1 81 ? 2.27 -32.25 -6.676 1 98.12 81 LEU A N 1
ATOM 609 C CA . LEU A 1 81 ? 3.658 -32.031 -6.285 1 98.12 81 LEU A CA 1
ATOM 610 C C . LEU A 1 81 ? 4.082 -33.031 -5.219 1 98.12 81 LEU A C 1
ATOM 612 O O . LEU A 1 81 ? 5.25 -33.062 -4.824 1 98.12 81 LEU A O 1
ATOM 616 N N . GLY A 1 82 ? 3.184 -33.781 -4.766 1 97.44 82 GLY A N 1
ATOM 617 C CA . GLY A 1 82 ? 3.479 -34.812 -3.779 1 97.44 82 GLY A CA 1
ATOM 618 C C . GLY A 1 82 ? 3.688 -34.25 -2.383 1 97.44 82 GLY A C 1
ATOM 619 O O . GLY A 1 82 ? 4.453 -34.812 -1.595 1 97.44 82 GLY A O 1
ATOM 620 N N . ASP A 1 83 ? 3.162 -33.125 -2.051 1 96.94 83 ASP A N 1
ATOM 621 C CA . ASP A 1 83 ? 3.238 -32.531 -0.712 1 96.94 83 ASP A CA 1
ATOM 622 C C . ASP A 1 83 ? 2.078 -33 0.158 1 96.94 83 ASP A C 1
ATOM 624 O O . ASP A 1 83 ? 1.314 -33.906 -0.243 1 96.94 83 ASP A O 1
ATOM 628 N N . THR A 1 84 ? 2.008 -32.531 1.432 1 95.44 84 THR A N 1
ATOM 629 C CA . THR A 1 84 ? 0.953 -32.875 2.373 1 95.44 84 THR A CA 1
ATOM 630 C C . THR A 1 84 ? -0.097 -31.766 2.455 1 95.44 84 THR A C 1
ATOM 632 O O . THR A 1 84 ? 0.154 -30.641 2.041 1 95.44 84 THR A O 1
ATOM 635 N N . PRO A 1 85 ? -1.297 -32.031 2.934 1 92.19 85 PRO A N 1
ATOM 636 C CA . PRO A 1 85 ? -2.355 -31.031 2.994 1 92.19 85 PRO A CA 1
ATOM 637 C C . PRO A 1 85 ? -1.958 -29.812 3.816 1 92.19 85 PRO A C 1
ATOM 639 O O . PRO A 1 85 ? -2.256 -28.672 3.428 1 92.19 85 PRO A O 1
ATOM 642 N N . LEU A 1 86 ? -1.184 -29.969 4.801 1 90.19 86 LEU A N 1
ATOM 643 C CA . LEU A 1 86 ? -0.793 -28.859 5.652 1 90.19 86 LEU A CA 1
ATOM 644 C C . LEU A 1 86 ? 0.479 -28.188 5.137 1 90.19 86 LEU A C 1
ATOM 646 O O . LEU A 1 86 ? 0.891 -27.141 5.645 1 90.19 86 LEU A O 1
ATOM 650 N N . GLY A 1 87 ? 1.04 -28.734 4.031 1 92.75 87 GLY A N 1
ATOM 651 C CA . GLY A 1 87 ? 2.352 -28.281 3.59 1 92.75 87 GLY A CA 1
ATOM 652 C C . GLY A 1 87 ? 3.479 -28.766 4.477 1 92.75 87 GLY A C 1
ATOM 653 O O . GLY A 1 87 ? 3.484 -28.516 5.684 1 92.75 87 GLY A O 1
ATOM 654 N N . ALA A 1 88 ? 4.445 -29.453 3.908 1 94 88 ALA A N 1
ATOM 655 C CA . ALA A 1 88 ? 5.48 -30.094 4.719 1 94 88 ALA A CA 1
ATOM 656 C C . ALA A 1 88 ? 6.711 -29.188 4.844 1 94 88 ALA A C 1
ATOM 658 O O . ALA A 1 88 ? 7.688 -29.562 5.5 1 94 88 ALA A O 1
ATOM 659 N N . GLY A 1 89 ? 6.676 -28.016 4.234 1 93.5 89 GLY A N 1
ATOM 660 C CA . GLY A 1 89 ? 7.77 -27.062 4.367 1 93.5 89 GLY A CA 1
ATOM 661 C C . GLY A 1 89 ? 9.109 -27.625 3.918 1 93.5 89 GLY A C 1
ATOM 662 O O . GLY A 1 89 ? 9.219 -28.156 2.811 1 93.5 89 GLY A O 1
ATOM 663 N N . ASP A 1 90 ? 10.039 -27.594 4.793 1 93.62 90 ASP A N 1
ATOM 664 C CA . ASP A 1 90 ? 11.398 -28.016 4.477 1 93.62 90 ASP A CA 1
ATOM 665 C C . ASP A 1 90 ? 11.453 -29.516 4.18 1 93.62 90 ASP A C 1
ATOM 667 O O . ASP A 1 90 ? 12.281 -29.969 3.377 1 93.62 90 ASP A O 1
ATOM 671 N N . ASP A 1 91 ? 10.594 -30.281 4.801 1 96.12 91 ASP A N 1
ATOM 672 C CA . ASP A 1 91 ? 10.602 -31.719 4.539 1 96.12 91 ASP A CA 1
ATOM 673 C C . ASP A 1 91 ? 10.266 -32 3.078 1 96.12 91 ASP A C 1
ATOM 675 O O . ASP A 1 91 ? 10.828 -32.938 2.48 1 96.12 91 ASP A O 1
ATOM 679 N N . TRP A 1 92 ? 9.391 -31.234 2.531 1 96.75 92 TRP A N 1
ATOM 680 C CA . TRP A 1 92 ? 9.086 -31.406 1.114 1 96.75 92 TRP A CA 1
ATOM 681 C C . TRP A 1 92 ? 10.203 -30.844 0.245 1 96.75 92 TRP A C 1
ATOM 683 O O . TRP A 1 92 ? 10.641 -31.5 -0.706 1 96.75 92 TRP A O 1
ATOM 693 N N . VAL A 1 93 ? 10.703 -29.688 0.602 1 97.06 93 VAL A N 1
ATOM 694 C CA . VAL A 1 93 ? 11.719 -29.016 -0.198 1 97.06 93 VAL A CA 1
ATOM 695 C C . VAL A 1 93 ? 12.977 -29.859 -0.267 1 97.06 93 VAL A C 1
ATOM 697 O O . VAL A 1 93 ? 13.562 -30.031 -1.339 1 97.06 93 VAL A O 1
ATOM 700 N N . LYS A 1 94 ? 13.32 -30.516 0.871 1 96.81 94 LYS A N 1
ATOM 701 C CA . LYS A 1 94 ? 14.562 -31.266 0.968 1 96.81 94 LYS A CA 1
ATOM 702 C C . LYS A 1 94 ? 14.336 -32.75 0.671 1 96.81 94 LYS A C 1
ATOM 704 O O . LYS A 1 94 ? 15.211 -33.594 0.932 1 96.81 94 LYS A O 1
ATOM 709 N N . ARG A 1 95 ? 13.195 -33.125 0.23 1 96.44 95 ARG A N 1
ATOM 710 C CA . ARG A 1 95 ? 12.844 -34.5 -0.187 1 96.44 95 ARG A CA 1
ATOM 711 C C . ARG A 1 95 ? 12.984 -35.469 0.968 1 96.44 95 ARG A C 1
ATOM 713 O O . ARG A 1 95 ? 13.562 -36.562 0.803 1 96.44 95 ARG A O 1
ATOM 720 N N . ARG A 1 96 ? 12.406 -35.062 2.098 1 96.81 96 ARG A N 1
ATOM 721 C CA . ARG A 1 96 ? 12.5 -35.906 3.277 1 96.81 96 ARG A CA 1
ATOM 722 C C . ARG A 1 96 ? 11.211 -36.719 3.49 1 96.81 96 ARG A C 1
ATOM 724 O O . ARG A 1 96 ? 11.133 -37.562 4.383 1 96.81 96 ARG A O 1
ATOM 731 N N . LEU A 1 97 ? 10.195 -36.438 2.672 1 95.75 97 LEU A N 1
ATOM 732 C CA . LEU A 1 97 ? 8.945 -37.188 2.75 1 95.75 97 LEU A CA 1
ATOM 733 C C . LEU A 1 97 ? 9.086 -38.562 2.09 1 95.75 97 LEU A C 1
ATOM 735 O O . LEU A 1 97 ? 9.773 -38.688 1.08 1 95.75 97 LEU A O 1
ATOM 739 N N . PRO A 1 98 ? 8.375 -39.531 2.613 1 94.62 98 PRO A N 1
ATOM 740 C CA . PRO A 1 98 ? 8.461 -40.875 2.025 1 94.62 98 PRO A CA 1
ATOM 741 C C . PRO A 1 98 ? 7.969 -40.906 0.581 1 94.62 98 PRO A C 1
ATOM 743 O O . PRO A 1 98 ? 7.012 -40.219 0.231 1 94.62 98 PRO A O 1
ATOM 746 N N . VAL A 1 99 ? 8.609 -41.75 -0.162 1 94.38 99 VAL A N 1
ATOM 747 C CA . VAL A 1 99 ? 8.227 -42 -1.547 1 94.38 99 VAL A CA 1
ATOM 748 C C . VAL A 1 99 ? 7.492 -43.312 -1.65 1 94.38 99 VAL A C 1
ATOM 750 O O . VAL A 1 99 ? 7.852 -44.281 -0.973 1 94.38 99 VAL A O 1
ATOM 753 N N . ALA A 1 100 ? 6.48 -43.312 -2.482 1 91.12 100 ALA A N 1
ATOM 754 C CA . ALA A 1 100 ? 5.727 -44.562 -2.652 1 91.12 100 ALA A CA 1
ATOM 755 C C . ALA A 1 100 ? 6.613 -45.656 -3.215 1 91.12 100 ALA A C 1
ATOM 757 O O . ALA A 1 100 ? 7.52 -45.406 -4.008 1 91.12 100 ALA A O 1
ATOM 758 N N . GLU A 1 101 ? 6.301 -46.906 -2.828 1 92.88 101 GLU A N 1
ATOM 759 C CA . GLU A 1 101 ? 7.051 -48.031 -3.34 1 92.88 101 GLU A CA 1
ATOM 760 C C . GLU A 1 101 ? 6.988 -48.094 -4.863 1 92.88 101 GLU A C 1
ATOM 762 O O . GLU A 1 101 ? 5.914 -47.969 -5.453 1 92.88 101 GLU A O 1
ATOM 767 N N . GLY A 1 102 ? 8.141 -48.25 -5.492 1 92.88 102 GLY A N 1
ATOM 768 C CA . GLY A 1 102 ? 8.219 -48.375 -6.938 1 92.88 102 GLY A CA 1
ATOM 769 C C . GLY A 1 102 ? 8.297 -47.062 -7.66 1 92.88 102 GLY A C 1
ATOM 770 O O . GLY A 1 102 ? 8.414 -47.031 -8.891 1 92.88 102 GLY A O 1
ATOM 771 N N . LYS A 1 103 ? 8.133 -46.031 -6.859 1 91.88 103 LYS A N 1
ATOM 772 C CA . LYS A 1 103 ? 8.242 -44.719 -7.477 1 91.88 103 LYS A CA 1
ATOM 773 C C . LYS A 1 103 ? 9.602 -44.094 -7.191 1 91.88 103 LYS A C 1
ATOM 775 O O . LYS A 1 103 ? 10.211 -44.344 -6.156 1 91.88 103 LYS A O 1
ATOM 780 N N . GLU A 1 104 ? 10.039 -43.25 -8.125 1 91.75 104 GLU A N 1
ATOM 781 C CA . GLU A 1 104 ? 11.344 -42.625 -7.992 1 91.75 104 GLU A CA 1
ATOM 782 C C . GLU A 1 104 ? 11.234 -41.312 -7.238 1 91.75 104 GLU A C 1
ATOM 784 O O . GLU A 1 104 ? 12.203 -40.844 -6.637 1 91.75 104 GLU A O 1
ATOM 789 N N . HIS A 1 105 ? 10.078 -40.688 -7.371 1 92.31 105 HIS A N 1
ATOM 790 C CA . HIS A 1 105 ? 9.859 -39.438 -6.688 1 92.31 105 HIS A CA 1
ATOM 791 C C . HIS A 1 105 ? 8.398 -39.25 -6.285 1 92.31 105 HIS A C 1
ATOM 793 O O . HIS A 1 105 ? 7.551 -40.094 -6.656 1 92.31 105 HIS A O 1
ATOM 799 N N . ARG A 1 106 ? 8.141 -38.25 -5.504 1 93.75 106 ARG A N 1
ATOM 800 C CA . ARG A 1 106 ? 6.777 -37.938 -5.102 1 93.75 106 ARG A CA 1
ATOM 801 C C . ARG A 1 106 ? 6.09 -37.062 -6.148 1 93.75 106 ARG A C 1
ATOM 803 O O . ARG A 1 106 ? 6.738 -36.25 -6.812 1 93.75 106 ARG A O 1
ATOM 810 N N . GLY A 1 107 ? 4.809 -37.281 -6.277 1 96.12 107 GLY A N 1
ATOM 811 C CA . GLY A 1 107 ? 4.047 -36.406 -7.16 1 96.12 107 GLY A CA 1
ATOM 812 C C . GLY A 1 107 ? 4.066 -36.875 -8.609 1 96.12 107 GLY A C 1
ATOM 813 O O . GLY A 1 107 ? 4.336 -38.031 -8.898 1 96.12 107 GLY A O 1
ATOM 814 N N . ASP A 1 108 ? 3.756 -35.969 -9.539 1 97.25 108 ASP A N 1
ATOM 815 C CA . ASP A 1 108 ? 3.502 -36.344 -10.93 1 97.25 108 ASP A CA 1
ATOM 816 C C . ASP A 1 108 ? 4.711 -36.031 -11.805 1 97.25 108 ASP A C 1
ATOM 818 O O . ASP A 1 108 ? 4.617 -36.062 -13.039 1 97.25 108 ASP A O 1
ATOM 822 N N . GLY A 1 109 ? 5.809 -35.656 -11.234 1 97.56 109 GLY A N 1
ATOM 823 C CA . GLY A 1 109 ? 7.039 -35.438 -11.977 1 97.56 109 GLY A CA 1
ATOM 824 C C . GLY A 1 109 ? 7.254 -33.969 -12.352 1 97.56 109 GLY A C 1
ATOM 825 O O . GLY A 1 109 ? 8.297 -33.625 -12.898 1 97.56 109 GLY A O 1
ATOM 826 N N . THR A 1 110 ? 6.312 -33.062 -12.055 1 98.62 110 THR A N 1
ATOM 827 C CA . THR A 1 110 ? 6.41 -31.656 -12.406 1 98.62 110 THR A CA 1
ATOM 828 C C . THR A 1 110 ? 7.625 -31.016 -11.742 1 98.62 110 THR A C 1
ATOM 830 O O . THR A 1 110 ? 8.367 -30.266 -12.375 1 98.62 110 THR A O 1
ATOM 833 N N . ARG A 1 111 ? 7.855 -31.281 -10.445 1 98.5 111 ARG A N 1
ATOM 834 C CA . ARG A 1 111 ? 9.031 -30.75 -9.75 1 98.5 111 ARG A CA 1
ATOM 835 C C . ARG A 1 111 ? 10.305 -31.109 -10.508 1 98.5 111 ARG A C 1
ATOM 837 O O . ARG A 1 111 ? 11.133 -30.234 -10.773 1 98.5 111 ARG A O 1
ATOM 844 N N . GLU A 1 112 ? 10.461 -32.406 -10.859 1 98.38 112 GLU A N 1
ATOM 845 C CA . GLU A 1 112 ? 11.648 -32.906 -11.531 1 98.38 112 GLU A CA 1
ATOM 846 C C . GLU A 1 112 ? 11.82 -32.25 -12.906 1 98.38 112 GLU A C 1
ATOM 848 O O . GLU A 1 112 ? 12.938 -31.906 -13.305 1 98.38 112 GLU A O 1
ATOM 853 N N . PHE A 1 113 ? 10.75 -32.094 -13.555 1 98.75 113 PHE A N 1
ATOM 854 C CA . PHE A 1 113 ? 10.789 -31.438 -14.867 1 98.75 113 PHE A CA 1
ATOM 855 C C . PHE A 1 113 ? 11.289 -30.016 -14.742 1 98.75 113 PHE A C 1
ATOM 857 O O . PHE A 1 113 ? 12.18 -29.594 -15.492 1 98.75 113 PHE A O 1
ATOM 864 N N . LEU A 1 114 ? 10.742 -29.234 -13.812 1 98.94 114 LEU A N 1
ATOM 865 C CA . LEU A 1 114 ? 11.133 -27.844 -13.617 1 98.94 114 LEU A CA 1
ATOM 866 C C . LEU A 1 114 ? 12.609 -27.734 -13.227 1 98.94 114 LEU A C 1
ATOM 868 O O . LEU A 1 114 ? 13.32 -26.844 -13.695 1 98.94 114 LEU A O 1
ATOM 872 N N . GLU A 1 115 ? 13.055 -28.609 -12.336 1 98.81 115 GLU A N 1
ATOM 873 C CA . GLU A 1 115 ? 14.461 -28.625 -11.93 1 98.81 115 GLU A CA 1
ATOM 874 C C . GLU A 1 115 ? 15.367 -28.891 -13.125 1 98.81 115 GLU A C 1
ATOM 876 O O . GLU A 1 115 ? 16.438 -28.281 -13.242 1 98.81 115 GLU A O 1
ATOM 881 N N . LYS A 1 116 ? 14.938 -29.781 -13.984 1 98.88 116 LYS A N 1
ATOM 882 C CA . LYS A 1 116 ? 15.711 -30.078 -15.188 1 98.88 116 LYS A CA 1
ATOM 883 C C . LYS A 1 116 ? 15.781 -28.859 -16.094 1 98.88 116 LYS A C 1
ATOM 885 O O . LYS A 1 116 ? 16.844 -28.531 -16.625 1 98.88 116 LYS A O 1
ATOM 890 N N . VAL A 1 117 ? 14.641 -28.203 -16.328 1 98.88 117 VAL A N 1
ATOM 891 C CA . VAL A 1 117 ? 14.594 -27.016 -17.188 1 98.88 117 VAL A CA 1
ATOM 892 C C . VAL A 1 117 ? 15.531 -25.953 -16.641 1 98.88 117 VAL A C 1
ATOM 894 O O . VAL A 1 117 ? 16.328 -25.375 -17.375 1 98.88 117 VAL A O 1
ATOM 897 N N . ALA A 1 118 ? 15.422 -25.672 -15.328 1 98.94 118 ALA A N 1
ATOM 898 C CA . ALA A 1 118 ? 16.281 -24.656 -14.695 1 98.94 118 ALA A CA 1
ATOM 899 C C . ALA A 1 118 ? 17.75 -25.031 -14.852 1 98.94 118 ALA A C 1
ATOM 901 O O . ALA A 1 118 ? 18.562 -24.172 -15.227 1 98.94 118 ALA A O 1
ATOM 902 N N . ARG A 1 119 ? 18.094 -26.266 -14.594 1 98.81 119 ARG A N 1
ATOM 903 C CA . ARG A 1 119 ? 19.469 -26.734 -14.695 1 98.81 119 ARG A CA 1
ATOM 904 C C . ARG A 1 119 ? 20 -26.594 -16.109 1 98.81 119 ARG A C 1
ATOM 906 O O . ARG A 1 119 ? 21.094 -26.078 -16.328 1 98.81 119 ARG A O 1
ATOM 913 N N . ASP A 1 120 ? 19.203 -27.031 -17.047 1 98.81 120 ASP A N 1
ATOM 914 C CA . ASP A 1 120 ? 19.641 -27.062 -18.453 1 98.81 120 ASP A CA 1
ATOM 915 C C . ASP A 1 120 ? 19.812 -25.641 -19 1 98.81 120 ASP A C 1
ATOM 917 O O . ASP A 1 120 ? 20.641 -25.422 -19.891 1 98.81 120 ASP A O 1
ATOM 921 N N . THR A 1 121 ? 19.062 -24.672 -18.516 1 98.81 121 THR A N 1
ATOM 922 C CA . THR A 1 121 ? 19.062 -23.328 -19.078 1 98.81 121 THR A CA 1
ATOM 923 C C . THR A 1 121 ? 19.938 -22.406 -18.25 1 98.81 121 THR A C 1
ATOM 925 O O . THR A 1 121 ? 20.344 -21.344 -18.719 1 98.81 121 THR A O 1
ATOM 928 N N . GLY A 1 122 ? 20.141 -22.75 -16.953 1 98.69 122 GLY A N 1
ATOM 929 C CA . GLY A 1 122 ? 20.875 -21.891 -16.047 1 98.69 122 GLY A CA 1
ATOM 930 C C . GLY A 1 122 ? 20.047 -20.734 -15.523 1 98.69 122 GLY A C 1
ATOM 931 O O . GLY A 1 122 ? 20.562 -19.812 -14.883 1 98.69 122 GLY A O 1
ATOM 932 N N . VAL A 1 123 ? 18.766 -20.719 -15.844 1 98.88 123 VAL A N 1
ATOM 933 C CA . VAL A 1 123 ? 17.859 -19.641 -15.445 1 98.88 123 VAL A CA 1
ATOM 934 C C . VAL A 1 123 ? 17.141 -20.016 -14.156 1 98.88 123 VAL A C 1
ATOM 936 O O . VAL A 1 123 ? 16.672 -21.156 -14.008 1 98.88 123 VAL A O 1
ATOM 939 N N . PHE A 1 124 ? 17.156 -19.125 -13.094 1 98.94 124 PHE A N 1
ATOM 940 C CA . PHE A 1 124 ? 16.297 -19.281 -11.93 1 98.94 124 PHE A CA 1
ATOM 941 C C . PHE A 1 124 ? 14.836 -19.125 -12.305 1 98.94 124 PHE A C 1
ATOM 943 O O . PHE A 1 124 ? 14.438 -18.078 -12.836 1 98.94 124 PHE A O 1
ATOM 950 N N . VAL A 1 125 ? 14.031 -20.141 -12.062 1 98.94 125 VAL A N 1
ATOM 951 C CA . VAL A 1 125 ? 12.641 -20.125 -12.516 1 98.94 125 VAL A CA 1
ATOM 952 C C . VAL A 1 125 ? 11.711 -20 -11.312 1 98.94 125 VAL A C 1
ATOM 954 O O . VAL A 1 125 ? 11.828 -20.75 -10.344 1 98.94 125 VAL A O 1
ATOM 957 N N . VAL A 1 126 ? 10.828 -19.047 -11.32 1 98.94 126 VAL A N 1
ATOM 958 C CA . VAL A 1 126 ? 9.727 -18.938 -10.367 1 98.94 126 VAL A CA 1
ATOM 959 C C . VAL A 1 126 ? 8.398 -19.062 -11.109 1 98.94 126 VAL A C 1
ATOM 961 O O . VAL A 1 126 ? 8.141 -18.344 -12.078 1 98.94 126 VAL A O 1
ATOM 964 N N . THR A 1 127 ? 7.527 -19.984 -10.695 1 98.94 127 THR A N 1
ATOM 965 C CA . THR A 1 127 ? 6.301 -20.203 -11.445 1 98.94 127 THR A CA 1
ATOM 966 C C . THR A 1 127 ? 5.121 -20.438 -10.508 1 98.94 127 THR A C 1
ATOM 968 O O . THR A 1 127 ? 5.277 -21.078 -9.461 1 98.94 127 THR A O 1
ATOM 971 N N . GLY A 1 128 ? 3.969 -19.875 -10.906 1 98.88 128 GLY A N 1
ATOM 972 C CA . GLY A 1 128 ? 2.719 -20.234 -10.25 1 98.88 128 GLY A CA 1
ATOM 973 C C . GLY A 1 128 ? 2.217 -21.609 -10.617 1 98.88 128 GLY A C 1
ATOM 974 O O . GLY A 1 128 ? 2.371 -22.047 -11.766 1 98.88 128 GLY A O 1
ATOM 975 N N . VAL A 1 129 ? 1.611 -22.281 -9.656 1 98.81 129 VAL A N 1
ATOM 976 C CA . VAL A 1 129 ? 1.081 -23.625 -9.844 1 98.81 129 VAL A CA 1
ATOM 977 C C . VAL A 1 129 ? -0.169 -23.812 -8.984 1 98.81 129 VAL A C 1
ATOM 979 O O . VAL A 1 129 ? -0.302 -23.203 -7.926 1 98.81 129 VAL A O 1
ATOM 982 N N . VAL A 1 130 ? -1.121 -24.531 -9.477 1 98.75 130 VAL A N 1
ATOM 983 C CA . VAL A 1 130 ? -2.176 -25.078 -8.617 1 98.75 130 VAL A CA 1
ATOM 984 C C . VAL A 1 130 ? -1.885 -26.531 -8.297 1 98.7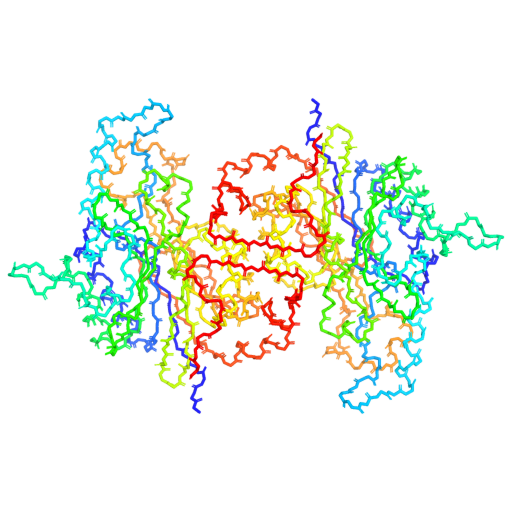5 130 VAL A C 1
ATOM 986 O O . VAL A 1 130 ? -1.845 -27.375 -9.195 1 98.75 130 VAL A O 1
ATOM 989 N N . GLU A 1 131 ? -1.659 -26.797 -7.039 1 98.62 131 GLU A N 1
ATOM 990 C CA . GLU A 1 131 ? -1.284 -28.156 -6.641 1 98.62 131 GLU A CA 1
ATOM 991 C C . GLU A 1 131 ? -2.418 -28.844 -5.891 1 98.62 131 GLU A C 1
ATOM 993 O O . GLU A 1 131 ? -3.18 -28.188 -5.172 1 98.62 131 GLU A O 1
ATOM 998 N N . LYS A 1 132 ? -2.516 -30.062 -6.113 1 97.19 132 LYS A N 1
ATOM 999 C CA . LYS A 1 132 ? -3.465 -30.859 -5.332 1 97.19 132 LYS A CA 1
ATOM 1000 C C . LYS A 1 132 ? -2.762 -31.609 -4.203 1 97.19 132 LYS A C 1
ATOM 1002 O O . LYS A 1 132 ? -1.652 -32.094 -4.383 1 97.19 132 LYS A O 1
ATOM 1007 N N . ALA A 1 133 ? -3.244 -31.625 -3.1 1 95.56 133 ALA A N 1
ATOM 1008 C CA . ALA A 1 133 ? -2.832 -32.344 -1.906 1 95.56 133 ALA A CA 1
ATOM 1009 C C . ALA A 1 133 ? -4.039 -32.906 -1.148 1 95.56 133 ALA A C 1
ATOM 1011 O O . ALA A 1 133 ? -4.859 -32.125 -0.645 1 95.56 133 ALA A O 1
ATOM 1012 N N . GLY A 1 134 ? -4.023 -34.188 -1.062 1 93.44 134 GLY A N 1
ATOM 1013 C CA . GLY A 1 134 ? -5.273 -34.75 -0.586 1 93.44 134 GLY A CA 1
ATOM 1014 C C . GLY A 1 134 ? -6.461 -34.406 -1.46 1 93.44 134 GLY A C 1
ATOM 1015 O O . GLY A 1 134 ? -6.418 -34.594 -2.678 1 93.44 134 GLY A O 1
ATOM 1016 N N . GLY A 1 135 ? -7.477 -33.875 -0.981 1 94.44 135 GLY A N 1
ATOM 1017 C CA . GLY A 1 135 ? -8.672 -33.531 -1.729 1 94.44 135 GLY A CA 1
ATOM 1018 C C . GLY A 1 135 ? -8.805 -32.062 -2.006 1 94.44 135 GLY A C 1
ATOM 1019 O O . GLY A 1 135 ? -9.836 -31.594 -2.504 1 94.44 135 GLY A O 1
ATOM 1020 N N . THR A 1 136 ? -7.75 -31.328 -1.662 1 97.44 136 THR A N 1
ATOM 1021 C CA . THR A 1 136 ? -7.852 -29.875 -1.747 1 97.44 136 THR A CA 1
ATOM 1022 C C . THR A 1 136 ? -6.855 -29.312 -2.762 1 97.44 136 THR A C 1
ATOM 1024 O O . THR A 1 136 ? -5.746 -29.828 -2.895 1 97.44 136 THR A O 1
ATOM 1027 N N . LEU A 1 137 ? -7.238 -28.281 -3.518 1 98.31 137 LEU A N 1
ATOM 1028 C CA . LEU A 1 137 ? -6.348 -27.531 -4.402 1 98.31 137 LEU A CA 1
ATOM 1029 C C . LEU A 1 137 ? -5.777 -26.312 -3.693 1 98.31 137 LEU A C 1
ATOM 1031 O O . LEU A 1 137 ? -6.469 -25.672 -2.898 1 98.31 137 LEU A O 1
ATOM 1035 N N . TYR A 1 138 ? -4.543 -26.047 -3.938 1 98.62 138 TYR A N 1
ATOM 1036 C CA . TYR A 1 138 ? -3.873 -24.859 -3.408 1 98.62 138 TYR A CA 1
ATOM 1037 C C . TYR A 1 138 ? -3.166 -24.094 -4.52 1 98.62 138 TYR A C 1
ATOM 1039 O O . TYR A 1 138 ? -2.428 -24.672 -5.316 1 98.62 138 TYR A O 1
ATOM 1047 N N . CYS A 1 139 ? -3.453 -22.797 -4.629 1 98.75 139 CYS A N 1
ATOM 1048 C CA . CYS A 1 139 ? -2.627 -21.922 -5.457 1 98.75 139 CYS A CA 1
ATOM 1049 C C . CYS A 1 139 ? -1.265 -21.688 -4.816 1 98.75 139 CYS A C 1
ATOM 1051 O O . CYS A 1 139 ? -1.183 -21.297 -3.65 1 98.75 139 CYS A O 1
ATOM 1053 N N . ALA A 1 140 ? -0.198 -21.938 -5.598 1 98.75 140 ALA A N 1
ATOM 1054 C CA . ALA A 1 140 ? 1.134 -21.922 -5 1 98.75 140 ALA A CA 1
ATOM 1055 C C . ALA A 1 140 ? 2.164 -21.359 -5.965 1 98.75 140 ALA A C 1
ATOM 1057 O O . ALA A 1 140 ? 1.845 -21.062 -7.121 1 98.75 140 ALA A O 1
ATOM 1058 N N . VAL A 1 141 ? 3.354 -21.078 -5.434 1 98.81 141 VAL A N 1
ATOM 1059 C CA . VAL A 1 141 ? 4.508 -20.641 -6.207 1 98.81 141 VAL A CA 1
ATOM 1060 C C . VAL A 1 141 ? 5.719 -21.516 -5.875 1 98.81 141 VAL A C 1
ATOM 1062 O O . VAL A 1 141 ? 5.938 -21.859 -4.711 1 98.81 141 VAL A O 1
ATOM 1065 N N . LEU A 1 142 ? 6.488 -21.875 -6.906 1 98.81 142 LEU A N 1
ATOM 1066 C CA . LEU A 1 142 ? 7.734 -22.609 -6.742 1 98.81 142 LEU A CA 1
ATOM 1067 C C . LEU A 1 142 ? 8.938 -21.75 -7.102 1 98.81 142 LEU A C 1
ATOM 1069 O O . LEU A 1 142 ? 8.891 -20.984 -8.078 1 98.81 142 LEU A O 1
ATOM 1073 N N . TYR A 1 143 ? 9.992 -21.812 -6.289 1 98.88 143 TYR A N 1
ATOM 1074 C CA . TYR A 1 143 ? 11.297 -21.219 -6.559 1 98.88 143 TYR A CA 1
ATOM 1075 C C . TYR A 1 143 ? 12.305 -22.281 -6.98 1 98.88 143 TYR A C 1
ATOM 1077 O O . TYR A 1 143 ? 12.711 -23.109 -6.168 1 98.88 143 TYR A O 1
ATOM 1085 N N . VAL A 1 144 ? 12.789 -22.219 -8.242 1 98.94 144 VAL A N 1
ATOM 1086 C CA . VAL A 1 144 ? 13.625 -23.297 -8.75 1 98.94 144 VAL A CA 1
ATOM 1087 C C . VAL A 1 144 ? 14.992 -22.75 -9.156 1 98.94 144 VAL A C 1
ATOM 1089 O O . VAL A 1 144 ? 15.117 -22.031 -10.148 1 98.94 144 VAL A O 1
ATOM 1092 N N . CYS A 1 145 ? 15.969 -23.125 -8.445 1 98.75 145 CYS A N 1
ATOM 1093 C CA . CYS A 1 145 ? 17.359 -22.75 -8.672 1 98.75 145 CYS A CA 1
ATOM 1094 C C . CYS A 1 145 ? 18.016 -23.688 -9.672 1 98.75 145 CYS A C 1
ATOM 1096 O O . CYS A 1 145 ? 17.844 -24.906 -9.602 1 98.75 145 CYS A O 1
ATOM 1098 N N . PRO A 1 146 ? 18.75 -23.141 -10.633 1 98.56 146 PRO A N 1
ATOM 1099 C CA . PRO A 1 146 ? 19.406 -24.016 -11.617 1 98.56 146 PRO A CA 1
ATOM 1100 C C . PRO A 1 146 ? 20.469 -24.922 -10.992 1 98.56 146 PRO A C 1
ATOM 1102 O O . PRO A 1 146 ? 20.766 -25.984 -11.523 1 98.56 146 PRO A O 1
ATOM 1105 N N . GLN A 1 147 ? 20.984 -24.594 -9.875 1 97.56 147 GLN A N 1
ATOM 1106 C CA . GLN A 1 147 ? 22.062 -25.359 -9.266 1 97.56 147 GLN A CA 1
ATOM 1107 C C . GLN A 1 147 ? 21.516 -26.266 -8.164 1 97.56 147 GLN A C 1
ATOM 1109 O O . GLN A 1 147 ? 21.984 -27.406 -8.016 1 97.56 147 GLN A O 1
ATOM 1114 N N . LYS A 1 148 ? 20.453 -25.797 -7.434 1 97.81 148 LYS A N 1
ATOM 1115 C CA . LYS A 1 148 ? 20.094 -26.484 -6.195 1 97.81 148 LYS A CA 1
ATOM 1116 C C . LYS A 1 148 ? 18.703 -27.078 -6.289 1 97.81 148 LYS A C 1
ATOM 1118 O O . LYS A 1 148 ? 18.234 -27.75 -5.355 1 97.81 148 LYS A O 1
ATOM 1123 N N . GLY A 1 149 ? 18.062 -26.875 -7.465 1 98.31 149 GLY A N 1
ATOM 1124 C CA . GLY A 1 149 ? 16.688 -27.328 -7.566 1 98.31 149 GLY A CA 1
ATOM 1125 C C . GLY A 1 149 ? 15.703 -26.422 -6.832 1 98.31 149 GLY A C 1
ATOM 1126 O O . GLY A 1 149 ? 15.922 -25.219 -6.73 1 98.31 149 GLY A O 1
ATOM 1127 N N . VAL A 1 150 ? 14.609 -27 -6.328 1 98.5 150 VAL A N 1
ATOM 1128 C CA . VAL A 1 150 ? 13.594 -26.203 -5.652 1 98.5 150 VAL A CA 1
ATOM 1129 C C . VAL A 1 150 ? 14.141 -25.703 -4.312 1 98.5 150 VAL A C 1
ATOM 1131 O O . VAL A 1 150 ? 14.523 -26.5 -3.459 1 98.5 150 VAL A O 1
ATOM 1134 N N . LEU A 1 151 ? 14.156 -24.391 -4.102 1 98 151 LEU A N 1
ATOM 1135 C CA . LEU A 1 151 ? 14.648 -23.781 -2.875 1 98 151 LEU A CA 1
ATOM 1136 C C . LEU A 1 151 ? 13.5 -23.453 -1.925 1 98 151 LEU A C 1
ATOM 1138 O O . LEU A 1 151 ? 13.719 -23.234 -0.731 1 98 151 LEU A O 1
ATOM 1142 N N . GLY A 1 152 ? 12.266 -23.359 -2.525 1 97.62 152 GLY A N 1
ATOM 1143 C CA . GLY A 1 152 ? 11.117 -23 -1.716 1 97.62 152 GLY A CA 1
ATOM 1144 C C . GLY A 1 152 ? 9.797 -23.156 -2.453 1 97.62 152 GLY A C 1
ATOM 1145 O O . GLY A 1 152 ? 9.773 -23.219 -3.684 1 97.62 152 GLY A O 1
ATOM 1146 N N . LYS A 1 153 ? 8.789 -23.281 -1.693 1 97.88 153 LYS A N 1
ATOM 1147 C CA . LYS A 1 153 ? 7.398 -23.297 -2.152 1 97.88 153 LYS A CA 1
ATOM 1148 C C . LYS A 1 153 ? 6.484 -22.594 -1.155 1 97.88 153 LYS A C 1
ATOM 1150 O O . LYS A 1 153 ? 6.656 -22.734 0.058 1 97.88 153 LYS A O 1
ATOM 1155 N N . ARG A 1 154 ? 5.523 -21.875 -1.627 1 97 154 ARG A N 1
ATOM 1156 C CA . ARG A 1 154 ? 4.52 -21.297 -0.733 1 97 154 ARG A CA 1
ATOM 1157 C C . ARG A 1 154 ? 3.123 -21.422 -1.337 1 97 154 ARG A C 1
ATOM 1159 O O . ARG A 1 154 ? 2.975 -21.5 -2.559 1 97 154 ARG A O 1
ATOM 1166 N N . ARG A 1 155 ? 2.168 -21.547 -0.498 1 98.38 155 ARG A N 1
ATOM 1167 C CA . ARG A 1 155 ? 0.757 -21.578 -0.87 1 98.38 155 ARG A CA 1
ATOM 1168 C C . ARG A 1 155 ? 0.078 -20.25 -0.543 1 98.38 155 ARG A C 1
ATOM 1170 O O . ARG A 1 155 ? 0.396 -19.609 0.465 1 98.38 155 ARG A O 1
ATOM 1177 N N . LYS A 1 156 ? -0.808 -19.859 -1.411 1 98.44 156 LYS A N 1
ATOM 1178 C CA . LYS A 1 156 ? -1.61 -18.656 -1.204 1 98.44 156 LYS A CA 1
ATOM 1179 C C . LYS A 1 156 ? -2.332 -18.703 0.14 1 98.44 156 LYS A C 1
ATOM 1181 O O . LYS A 1 156 ? -3.066 -19.656 0.424 1 98.44 156 LYS A O 1
ATOM 1186 N N . VAL A 1 157 ? -2.105 -17.672 0.931 1 97.88 157 VAL A N 1
ATOM 1187 C CA . VAL A 1 157 ? -2.611 -17.719 2.299 1 97.88 157 VAL A CA 1
ATOM 1188 C C . VAL A 1 157 ? -4.102 -17.375 2.311 1 97.88 157 VAL A C 1
ATOM 1190 O O . VAL A 1 157 ? -4.828 -17.781 3.217 1 97.88 157 VAL A O 1
ATOM 1193 N N . MET A 1 158 ? -4.527 -16.578 1.301 1 97.31 158 MET A N 1
ATOM 1194 C CA . MET A 1 158 ? -5.922 -16.156 1.245 1 97.31 158 MET A CA 1
ATOM 1195 C C . MET A 1 158 ? -6.43 -16.141 -0.193 1 97.31 158 MET A C 1
ATOM 1197 O O . MET A 1 158 ? -6.293 -15.141 -0.895 1 97.31 158 MET A O 1
ATOM 1201 N N . PRO A 1 159 ? -7.094 -17.203 -0.652 1 97.94 159 PRO A N 1
ATOM 1202 C CA . PRO A 1 159 ? -7.715 -17.172 -1.977 1 97.94 159 PRO A CA 1
ATOM 1203 C C . PRO A 1 159 ? -8.727 -16.031 -2.123 1 97.94 159 PRO A C 1
ATOM 1205 O O . PRO A 1 159 ? -9.43 -15.703 -1.167 1 97.94 159 PRO A O 1
ATOM 1208 N N . THR A 1 160 ? -8.875 -15.508 -3.285 1 97.69 160 THR A N 1
ATOM 1209 C CA . THR A 1 160 ? -9.641 -14.281 -3.516 1 97.69 160 THR A CA 1
ATOM 1210 C C . THR A 1 160 ? -11.023 -14.609 -4.074 1 97.69 160 THR A C 1
ATOM 1212 O O . THR A 1 160 ? -11.148 -15.391 -5.02 1 97.69 160 THR A O 1
ATOM 1215 N N . GLY A 1 161 ? -12.086 -14.008 -3.486 1 95.44 161 GLY A N 1
ATOM 1216 C CA . GLY A 1 161 ? -13.43 -14.133 -4.023 1 95.44 161 GLY A CA 1
ATOM 1217 C C . GLY A 1 161 ? -13.867 -15.578 -4.199 1 95.44 161 GLY A C 1
ATOM 1218 O O . GLY A 1 161 ? -13.82 -16.359 -3.252 1 95.44 161 GLY A O 1
ATOM 1219 N N . SER A 1 162 ? -14.211 -15.945 -5.492 1 94.69 162 SER A N 1
ATOM 1220 C CA . SER A 1 162 ? -14.75 -17.266 -5.781 1 94.69 162 SER A CA 1
ATOM 1221 C C . SER A 1 162 ? -13.641 -18.328 -5.805 1 94.69 162 SER A C 1
ATOM 1223 O O . SER A 1 162 ? -13.922 -19.516 -5.801 1 94.69 162 SER A O 1
ATOM 1225 N N . GLU A 1 163 ? -12.375 -17.875 -5.777 1 96.69 163 GLU A N 1
ATOM 1226 C CA . GLU A 1 163 ? -11.281 -18.828 -5.613 1 96.69 163 GLU A CA 1
ATOM 1227 C C . GLU A 1 163 ? -11.484 -19.688 -4.371 1 96.69 163 GLU A C 1
ATOM 1229 O O . GLU A 1 163 ? -11.086 -20.859 -4.348 1 96.69 163 GLU A O 1
ATOM 1234 N N . ARG A 1 164 ? -12.156 -19.094 -3.375 1 95.56 164 ARG A N 1
ATOM 1235 C CA . ARG A 1 164 ? -12.344 -19.719 -2.076 1 95.56 164 ARG A CA 1
ATOM 1236 C C . ARG A 1 164 ? -13.25 -20.938 -2.191 1 95.56 164 ARG A C 1
ATOM 1238 O O . ARG A 1 164 ? -13.297 -21.781 -1.285 1 95.56 164 ARG A O 1
ATOM 1245 N N . LEU A 1 165 ? -13.969 -21.016 -3.293 1 94.88 165 LEU A N 1
ATOM 1246 C CA . LEU A 1 165 ? -14.828 -22.172 -3.535 1 94.88 165 LEU A CA 1
ATOM 1247 C C . LEU A 1 165 ? -13.984 -23.422 -3.803 1 94.88 165 LEU A C 1
ATOM 1249 O O . LEU A 1 165 ? -14.383 -24.531 -3.441 1 94.88 165 LEU A O 1
ATOM 1253 N N . VAL A 1 166 ? -12.742 -23.188 -4.395 1 96.06 166 VAL A N 1
ATOM 1254 C CA . VAL A 1 166 ? -12.094 -24.375 -4.922 1 96.06 166 VAL A CA 1
ATOM 1255 C C . VAL A 1 166 ? -10.656 -24.469 -4.398 1 96.06 166 VAL A C 1
ATOM 1257 O O . VAL A 1 166 ? -10.016 -25.516 -4.496 1 96.06 166 VAL A O 1
ATOM 1260 N N . TRP A 1 167 ? -10.102 -23.344 -3.846 1 98 167 TRP A N 1
ATOM 1261 C CA . TRP A 1 167 ? -8.734 -23.375 -3.326 1 98 167 TRP A CA 1
ATOM 1262 C C . TRP A 1 167 ? -8.734 -23.281 -1.805 1 98 167 TRP A C 1
ATOM 1264 O O . TRP A 1 167 ? -9.508 -22.516 -1.221 1 98 167 TRP A O 1
ATOM 1274 N N . GLY A 1 168 ? -7.891 -24.047 -1.158 1 97.25 168 GLY A N 1
ATOM 1275 C CA . GLY A 1 168 ? -7.656 -23.938 0.273 1 97.25 168 GLY A CA 1
ATOM 1276 C C . GLY A 1 168 ? -6.711 -22.812 0.635 1 97.25 168 GLY A C 1
ATOM 1277 O O . GLY A 1 168 ? -6.059 -22.234 -0.238 1 97.25 168 GLY A O 1
ATOM 1278 N N . GLN A 1 169 ? -6.652 -22.469 1.929 1 96.94 169 GLN A N 1
ATOM 1279 C CA . GLN A 1 169 ? -5.746 -21.453 2.451 1 96.94 169 GLN A CA 1
ATOM 1280 C C . GLN A 1 169 ? -4.387 -22.047 2.803 1 96.94 169 GLN A C 1
ATOM 1282 O O . GLN A 1 169 ? -4.312 -23.078 3.465 1 96.94 169 GLN A O 1
ATOM 1287 N N . GLY A 1 170 ? -3.354 -21.422 2.309 1 96.62 170 GLY A N 1
ATOM 1288 C CA . GLY A 1 170 ? -2.016 -21.812 2.727 1 96.62 170 GLY A CA 1
ATOM 1289 C C . GLY A 1 170 ? -1.636 -21.266 4.094 1 96.62 170 GLY A C 1
ATOM 1290 O O . GLY A 1 170 ? -2.268 -20.344 4.598 1 96.62 170 GLY A O 1
ATOM 1291 N N . SER A 1 171 ? -0.608 -21.891 4.664 1 95.19 171 SER A N 1
ATOM 1292 C CA . SER A 1 171 ? -0.09 -21.422 5.945 1 95.19 171 SER A CA 1
ATOM 1293 C C . SER A 1 171 ? 0.748 -20.172 5.773 1 95.19 171 SER A C 1
ATOM 1295 O O . SER A 1 171 ? 1.556 -20.062 4.848 1 95.19 171 SER A O 1
ATOM 1297 N N . PRO A 1 172 ? 0.585 -19.188 6.715 1 95.62 172 PRO A N 1
ATOM 1298 C CA . PRO A 1 172 ? 1.422 -17.984 6.637 1 95.62 172 PRO A CA 1
ATOM 1299 C C . PRO A 1 172 ? 2.904 -18.281 6.855 1 95.62 172 PRO A C 1
ATOM 1301 O O . PRO A 1 172 ? 3.76 -17.469 6.504 1 95.62 172 PRO A O 1
ATOM 1304 N N . SER A 1 173 ? 3.215 -19.453 7.406 1 94.56 173 SER A N 1
ATOM 1305 C CA . SER A 1 173 ? 4.613 -19.828 7.586 1 94.56 173 SER A CA 1
ATOM 1306 C C . SER A 1 173 ? 5.332 -19.938 6.246 1 94.56 173 SER A C 1
ATOM 1308 O O . SER A 1 173 ? 6.562 -19.844 6.188 1 94.56 173 SER A O 1
ATOM 1310 N N . THR A 1 174 ? 4.586 -20.078 5.23 1 93.62 174 THR A N 1
ATOM 1311 C CA . THR A 1 174 ? 5.188 -20.25 3.914 1 93.62 174 THR A CA 1
ATOM 1312 C C . THR A 1 174 ? 5.625 -18.922 3.326 1 93.62 174 THR A C 1
ATOM 1314 O O . THR A 1 174 ? 6.211 -18.875 2.242 1 93.62 174 THR A O 1
ATOM 1317 N N . LEU A 1 175 ? 5.336 -17.844 4.027 1 97.38 175 LEU A N 1
ATOM 1318 C CA . LEU A 1 175 ? 5.777 -16.516 3.602 1 97.38 175 LEU A CA 1
ATOM 1319 C C . LEU A 1 175 ? 7.254 -16.312 3.92 1 97.38 175 LEU A C 1
ATOM 1321 O O . LEU A 1 175 ? 7.797 -15.227 3.695 1 97.38 175 LEU A O 1
ATOM 1325 N N . LYS A 1 176 ? 7.949 -17.328 4.391 1 96.5 176 LYS A N 1
ATOM 1326 C CA . LYS A 1 176 ? 9.383 -17.25 4.633 1 96.5 176 LYS A CA 1
ATOM 1327 C C . LYS A 1 176 ? 10.141 -16.906 3.354 1 96.5 176 LYS A C 1
ATOM 1329 O O . LYS A 1 176 ? 9.953 -17.547 2.32 1 96.5 176 LYS A O 1
ATOM 1334 N N . ALA A 1 177 ? 10.977 -15.883 3.443 1 97.81 177 ALA A N 1
ATOM 1335 C CA . ALA A 1 177 ? 11.75 -15.438 2.287 1 97.81 177 ALA A CA 1
ATOM 1336 C C . ALA A 1 177 ? 12.719 -16.531 1.825 1 97.81 177 ALA A C 1
ATOM 1338 O O . ALA A 1 177 ? 13.227 -17.297 2.643 1 97.81 177 ALA A O 1
ATOM 1339 N N . VAL A 1 178 ? 12.953 -16.594 0.523 1 97.62 178 VAL A N 1
ATOM 1340 C CA . VAL A 1 178 ? 13.898 -17.531 -0.096 1 97.62 178 VAL A CA 1
ATOM 1341 C C . VAL A 1 178 ? 15.172 -16.781 -0.498 1 97.62 178 VAL A C 1
ATOM 1343 O O . VAL A 1 178 ? 15.109 -15.789 -1.229 1 97.62 178 VAL A O 1
ATOM 1346 N N . THR A 1 179 ? 16.312 -17.25 -0.048 1 96.94 179 THR A N 1
ATOM 1347 C CA . THR A 1 179 ? 17.562 -16.562 -0.331 1 96.94 179 THR A CA 1
ATOM 1348 C C . THR A 1 179 ? 18.438 -17.391 -1.284 1 96.94 179 THR A C 1
ATOM 1350 O O . THR A 1 179 ? 18.391 -18.625 -1.267 1 96.94 179 THR A O 1
ATOM 1353 N N . THR A 1 180 ? 19.094 -16.688 -2.18 1 96.69 180 THR A N 1
ATOM 1354 C CA . THR A 1 180 ? 20.078 -17.297 -3.059 1 96.69 180 THR A CA 1
ATOM 1355 C C . THR A 1 180 ? 21.078 -16.25 -3.562 1 96.69 180 THR A C 1
ATOM 1357 O O . THR A 1 180 ? 20.969 -15.07 -3.223 1 96.69 180 THR A O 1
ATOM 1360 N N . THR A 1 181 ? 22.141 -16.688 -4.16 1 96 181 THR A N 1
ATOM 1361 C CA . THR A 1 181 ? 23.109 -15.82 -4.824 1 96 181 THR A CA 1
ATOM 1362 C C . THR A 1 181 ? 23.203 -16.172 -6.309 1 96 181 THR A C 1
ATOM 1364 O O . THR A 1 181 ? 23.375 -17.328 -6.672 1 96 181 THR A O 1
ATOM 1367 N N . ILE A 1 182 ? 22.984 -15.195 -7.141 1 96.94 182 ILE A N 1
ATOM 1368 C CA . ILE A 1 182 ? 23.156 -15.352 -8.578 1 96.94 182 ILE A CA 1
ATOM 1369 C C . ILE A 1 182 ? 24.234 -14.406 -9.086 1 96.94 182 ILE A C 1
ATOM 1371 O O . ILE A 1 182 ? 24.141 -13.188 -8.922 1 96.94 182 ILE A O 1
ATOM 1375 N N . ARG A 1 183 ? 25.281 -14.945 -9.664 1 95.06 183 ARG A N 1
ATOM 1376 C CA . ARG A 1 183 ? 26.391 -14.18 -10.203 1 95.06 183 ARG A CA 1
ATOM 1377 C C . ARG A 1 183 ? 26.938 -13.195 -9.164 1 95.06 183 ARG A C 1
ATOM 1379 O O . ARG A 1 183 ? 27.156 -12.023 -9.477 1 95.06 183 ARG A O 1
ATOM 1386 N N . GLY A 1 184 ? 26.953 -13.625 -7.973 1 93.25 184 GLY A N 1
ATOM 1387 C CA . GLY A 1 184 ? 27.547 -12.844 -6.906 1 93.25 184 GLY A CA 1
ATOM 1388 C C . GLY A 1 184 ? 26.578 -11.883 -6.25 1 93.25 184 GLY A C 1
ATOM 1389 O O . GLY A 1 184 ? 26.906 -11.25 -5.242 1 93.25 184 GLY A O 1
ATOM 1390 N N . VAL A 1 185 ? 25.391 -11.805 -6.766 1 95.62 185 VAL A N 1
ATOM 1391 C CA . VAL A 1 185 ? 24.375 -10.914 -6.207 1 95.62 185 VAL A CA 1
ATOM 1392 C C . VAL A 1 185 ? 23.484 -11.688 -5.23 1 95.62 185 VAL A C 1
ATOM 1394 O O . VAL A 1 185 ? 22.875 -12.688 -5.598 1 95.62 185 VAL A O 1
ATOM 1397 N N . ARG A 1 186 ? 23.438 -11.219 -4.027 1 94.19 186 ARG A N 1
ATOM 1398 C CA . ARG A 1 186 ? 22.594 -11.852 -3.02 1 94.19 186 ARG A CA 1
ATOM 1399 C C . ARG A 1 186 ? 21.141 -11.43 -3.189 1 94.19 186 ARG A C 1
ATOM 1401 O O . ARG A 1 186 ? 20.828 -10.242 -3.203 1 94.19 186 ARG A O 1
ATOM 1408 N N . LEU A 1 187 ? 20.312 -12.414 -3.262 1 97 187 LEU A N 1
ATOM 1409 C CA . LEU A 1 187 ? 18.891 -12.172 -3.395 1 97 187 LEU A CA 1
ATOM 1410 C C . LEU A 1 187 ? 18.125 -12.695 -2.178 1 97 187 LEU A C 1
ATOM 1412 O O . LEU A 1 187 ? 18.438 -13.773 -1.663 1 97 187 LEU A O 1
ATOM 1416 N N . THR A 1 188 ? 17.281 -11.875 -1.606 1 97.75 188 THR A N 1
ATOM 1417 C CA . THR A 1 188 ? 16.219 -12.258 -0.69 1 97.75 188 THR A CA 1
ATOM 1418 C C . THR A 1 188 ? 14.844 -12.062 -1.341 1 97.75 188 THR A C 1
ATOM 1420 O O . THR A 1 188 ? 14.383 -10.93 -1.494 1 97.75 188 THR A O 1
ATOM 1423 N N . MET A 1 189 ? 14.18 -13.219 -1.711 1 98.19 189 MET A N 1
ATOM 1424 C CA . MET A 1 189 ? 12.961 -13.148 -2.521 1 98.19 189 MET A CA 1
ATOM 1425 C C . MET A 1 189 ? 11.75 -13.625 -1.73 1 98.19 189 MET A C 1
ATOM 1427 O O . MET A 1 189 ? 11.883 -14.453 -0.83 1 98.19 189 MET A O 1
ATOM 1431 N N . ALA A 1 190 ? 10.648 -13.094 -2.082 1 98.56 190 ALA A N 1
ATOM 1432 C CA . ALA A 1 190 ? 9.359 -13.586 -1.604 1 98.56 190 ALA A CA 1
ATOM 1433 C C . ALA A 1 190 ? 8.258 -13.32 -2.627 1 98.56 190 ALA A C 1
ATOM 1435 O O . ALA A 1 190 ? 8.344 -12.375 -3.412 1 98.56 190 ALA A O 1
ATOM 1436 N N . ALA A 1 191 ? 7.309 -14.172 -2.615 1 98.81 191 ALA A N 1
ATOM 1437 C CA . ALA A 1 191 ? 6.176 -14.016 -3.525 1 98.81 191 ALA A CA 1
ATOM 1438 C C . ALA A 1 191 ? 4.902 -13.664 -2.762 1 98.81 191 ALA A C 1
ATOM 1440 O O . ALA A 1 191 ? 4.617 -14.258 -1.717 1 98.81 191 ALA A O 1
ATOM 1441 N N . ALA A 1 192 ? 4.227 -12.68 -3.121 1 98.88 192 ALA A N 1
ATOM 1442 C CA . ALA A 1 192 ? 2.828 -12.422 -2.785 1 98.88 192 ALA A CA 1
ATOM 1443 C C . ALA A 1 192 ? 1.921 -12.656 -3.988 1 98.88 192 ALA A C 1
ATOM 1445 O O . ALA A 1 192 ? 2.076 -12.016 -5.027 1 98.88 192 ALA A O 1
ATOM 1446 N N . ILE A 1 193 ? 1.011 -13.586 -3.84 1 98.81 193 ILE A N 1
ATOM 1447 C CA . ILE A 1 193 ? 0.232 -14.039 -4.988 1 98.81 193 ILE A CA 1
ATOM 1448 C C . ILE A 1 193 ? -1.026 -13.188 -5.125 1 98.81 193 ILE A C 1
ATOM 1450 O O . ILE A 1 193 ? -1.886 -13.188 -4.242 1 98.81 193 ILE A O 1
ATOM 1454 N N . CYS A 1 194 ? -1.139 -12.453 -6.223 1 98.56 194 CYS A N 1
ATOM 1455 C CA . CYS A 1 194 ? -2.338 -11.719 -6.609 1 98.56 194 CYS A CA 1
ATOM 1456 C C . CYS A 1 194 ? -2.793 -10.789 -5.492 1 98.56 194 CYS A C 1
ATOM 1458 O O . CYS A 1 194 ? -2.029 -9.93 -5.043 1 98.56 194 CYS A O 1
ATOM 1460 N N . TRP A 1 195 ? -3.992 -10.852 -4.938 1 98.38 195 TRP A N 1
ATOM 1461 C CA . TRP A 1 195 ? -4.555 -9.859 -4.035 1 98.38 195 TRP A CA 1
ATOM 1462 C C . TRP A 1 195 ? -3.932 -9.969 -2.646 1 98.38 195 TRP A C 1
ATOM 1464 O O . TRP A 1 195 ? -4.141 -9.102 -1.792 1 98.38 195 TRP A O 1
ATOM 1474 N N . GLU A 1 196 ? -3.066 -10.992 -2.398 1 98.5 196 GLU A N 1
ATOM 1475 C CA . GLU A 1 196 ? -2.24 -10.945 -1.197 1 98.5 196 GLU A CA 1
ATOM 1476 C C . GLU A 1 196 ? -1.463 -9.633 -1.116 1 98.5 196 GLU A C 1
ATOM 1478 O O . GLU A 1 196 ? -1.195 -9.133 -0.022 1 98.5 196 GLU A O 1
ATOM 1483 N N . ASN A 1 197 ? -1.176 -9.102 -2.287 1 98.75 197 ASN A N 1
ATOM 1484 C CA . ASN A 1 197 ? -0.43 -7.852 -2.346 1 98.75 197 ASN A CA 1
ATOM 1485 C C . ASN A 1 197 ? -1.221 -6.699 -1.734 1 98.75 197 ASN A C 1
ATOM 1487 O O . ASN A 1 197 ? -0.651 -5.66 -1.399 1 98.75 197 ASN A O 1
ATOM 1491 N N . PHE A 1 198 ? -2.482 -6.777 -1.619 1 98.25 198 PHE A N 1
ATOM 1492 C CA . PHE A 1 198 ? -3.303 -5.742 -1.008 1 98.25 198 PHE A CA 1
ATOM 1493 C C . PHE A 1 198 ? -3.281 -5.855 0.511 1 98.25 198 PHE A C 1
ATOM 1495 O O . PHE A 1 198 ? -3.732 -4.949 1.215 1 98.25 198 PHE A O 1
ATOM 1502 N N . MET A 1 199 ? -2.836 -6.988 1.068 1 98.25 199 MET A N 1
ATOM 1503 C CA . MET A 1 199 ? -2.836 -7.219 2.51 1 98.25 199 MET A CA 1
ATOM 1504 C C . MET A 1 199 ? -1.653 -6.52 3.172 1 98.25 199 MET A C 1
ATOM 1506 O O . MET A 1 199 ? -0.518 -6.992 3.078 1 98.25 199 MET A O 1
ATOM 1510 N N . PRO A 1 200 ? -1.889 -5.445 3.996 1 98.19 200 PRO A N 1
ATOM 1511 C CA . PRO A 1 200 ? -0.772 -4.688 4.566 1 98.19 200 PRO A CA 1
ATOM 1512 C C . PRO A 1 200 ? 0.09 -5.527 5.508 1 98.19 200 PRO A C 1
ATOM 1514 O O . PRO A 1 200 ? 1.319 -5.422 5.48 1 98.19 200 PRO A O 1
ATOM 1517 N N . LEU A 1 201 ? -0.555 -6.355 6.344 1 98.31 201 LEU A N 1
ATOM 1518 C CA . LEU A 1 201 ? 0.213 -7.148 7.301 1 98.31 201 LEU A CA 1
ATOM 1519 C C . LEU A 1 201 ? 1.092 -8.164 6.582 1 98.31 201 LEU A C 1
ATOM 1521 O O . LEU A 1 201 ? 2.227 -8.414 6.996 1 98.31 201 LEU A O 1
ATOM 1525 N N . LEU A 1 202 ? 0.578 -8.758 5.52 1 98.5 202 LEU A N 1
ATOM 1526 C CA . LEU A 1 202 ? 1.379 -9.688 4.727 1 98.5 202 LEU A CA 1
ATOM 1527 C C . LEU A 1 202 ? 2.568 -8.969 4.094 1 98.5 202 LEU A C 1
ATOM 1529 O O . LEU A 1 202 ? 3.699 -9.461 4.16 1 98.5 202 LEU A O 1
ATOM 1533 N N . ARG A 1 203 ? 2.357 -7.797 3.506 1 98.56 203 ARG A N 1
ATOM 1534 C CA . ARG A 1 203 ? 3.455 -7.047 2.908 1 98.56 203 ARG A CA 1
ATOM 1535 C C . ARG A 1 203 ? 4.527 -6.723 3.945 1 98.56 203 ARG A C 1
ATOM 1537 O O . ARG A 1 203 ? 5.719 -6.93 3.699 1 98.56 203 ARG A O 1
ATOM 1544 N N . TYR A 1 204 ? 4.086 -6.23 5.102 1 98.44 204 TYR A N 1
ATOM 1545 C CA . TYR A 1 204 ? 5.047 -5.895 6.148 1 98.44 204 TYR A CA 1
ATOM 1546 C C . TYR A 1 204 ? 5.879 -7.113 6.531 1 98.44 204 TYR A C 1
ATOM 1548 O O . TYR A 1 204 ? 7.082 -6.996 6.773 1 98.44 204 TYR A O 1
ATOM 1556 N N . SER A 1 205 ? 5.234 -8.273 6.637 1 98.31 205 SER A N 1
ATOM 1557 C CA . SER A 1 205 ? 5.957 -9.484 7.031 1 98.31 205 SER A CA 1
ATOM 1558 C C . SER A 1 205 ? 7.094 -9.789 6.062 1 98.31 205 SER A C 1
ATOM 1560 O O . SER A 1 205 ? 8.156 -10.266 6.469 1 98.31 205 SER A O 1
ATOM 1562 N N . LEU A 1 206 ? 6.902 -9.516 4.824 1 98.5 206 LEU A N 1
ATOM 1563 C CA . LEU A 1 206 ? 7.938 -9.742 3.822 1 98.5 206 LEU A CA 1
ATOM 1564 C C . LEU A 1 206 ? 9.008 -8.656 3.893 1 98.5 206 LEU A C 1
ATOM 1566 O O . LEU A 1 206 ? 10.203 -8.953 3.846 1 98.5 206 LEU A O 1
ATOM 1570 N N . TYR A 1 207 ? 8.562 -7.367 4.031 1 98.31 207 TYR A N 1
ATOM 1571 C CA . TYR A 1 207 ? 9.516 -6.27 4.16 1 98.31 207 TYR A CA 1
ATOM 1572 C C . TYR A 1 207 ? 10.445 -6.488 5.352 1 98.31 207 TYR A C 1
ATOM 1574 O O . TYR A 1 207 ? 11.641 -6.195 5.281 1 98.31 207 TYR A O 1
ATOM 1582 N N . SER A 1 208 ? 9.883 -6.977 6.453 1 97.19 208 SER A N 1
ATOM 1583 C CA . SER A 1 208 ? 10.641 -7.188 7.676 1 97.19 208 SER A CA 1
ATOM 1584 C C . SER A 1 208 ? 11.758 -8.203 7.465 1 97.19 208 SER A C 1
ATOM 1586 O O . SER A 1 208 ? 12.781 -8.164 8.164 1 97.19 208 SER A O 1
ATOM 1588 N N . GLN A 1 209 ? 11.578 -9.094 6.5 1 97 209 GLN A N 1
ATOM 1589 C CA . GLN A 1 209 ? 12.594 -10.094 6.191 1 97 209 GLN A CA 1
ATOM 1590 C C . GLN A 1 209 ? 13.625 -9.539 5.211 1 97 209 GLN A C 1
ATOM 1592 O O . GLN A 1 209 ? 14.477 -10.281 4.715 1 97 209 GLN A O 1
ATOM 1597 N N . ASN A 1 210 ? 13.5 -8.281 4.836 1 96.88 210 ASN A N 1
ATOM 1598 C CA . ASN A 1 210 ? 14.43 -7.52 4.012 1 96.88 210 ASN A CA 1
ATOM 1599 C C . ASN A 1 210 ? 14.43 -8.008 2.566 1 96.88 210 ASN A C 1
ATOM 1601 O O . ASN A 1 210 ? 15.492 -8.133 1.949 1 96.88 210 ASN A O 1
ATOM 1605 N N . VAL A 1 211 ? 13.32 -8.32 2.084 1 98.25 211 VAL A N 1
ATOM 1606 C CA . VAL A 1 211 ? 13.148 -8.758 0.703 1 98.25 211 VAL A CA 1
ATOM 1607 C C . VAL A 1 211 ? 13.625 -7.664 -0.251 1 98.25 211 VAL A C 1
ATOM 1609 O O . VAL A 1 211 ? 13.258 -6.496 -0.104 1 98.25 211 VAL A O 1
ATOM 1612 N N . ASN A 1 212 ? 14.5 -8.023 -1.215 1 98.12 212 ASN A N 1
ATOM 1613 C CA . ASN A 1 212 ? 14.953 -7.047 -2.201 1 98.12 212 ASN A CA 1
ATOM 1614 C C . ASN A 1 212 ? 14.469 -7.398 -3.604 1 98.12 212 ASN A C 1
ATOM 1616 O O . ASN A 1 212 ? 14.641 -6.617 -4.539 1 98.12 212 ASN A O 1
ATOM 1620 N N . LEU A 1 213 ? 13.828 -8.586 -3.807 1 98.81 213 LEU A N 1
ATOM 1621 C CA . LEU A 1 213 ? 13.148 -8.969 -5.039 1 98.81 213 LEU A CA 1
ATOM 1622 C C . LEU A 1 213 ? 11.758 -9.516 -4.738 1 98.81 213 LEU A C 1
ATOM 1624 O O . LEU A 1 213 ? 11.617 -10.625 -4.23 1 98.81 213 LEU A O 1
ATOM 1628 N N . TRP A 1 214 ? 10.766 -8.711 -5.039 1 98.94 214 TRP A N 1
ATOM 1629 C CA . TRP A 1 214 ? 9.359 -9.016 -4.805 1 98.94 214 TRP A CA 1
ATOM 1630 C C . TRP A 1 214 ? 8.727 -9.664 -6.031 1 98.94 214 TRP A C 1
ATOM 1632 O O . TRP A 1 214 ? 8.758 -9.094 -7.125 1 98.94 214 TRP A O 1
ATOM 1642 N N . LEU A 1 215 ? 8.234 -10.867 -5.891 1 98.94 215 LEU A N 1
ATOM 1643 C CA . LEU A 1 215 ? 7.602 -11.586 -6.988 1 98.94 215 LEU A CA 1
ATOM 1644 C C . LEU A 1 215 ? 6.086 -11.578 -6.836 1 98.94 215 LEU A C 1
ATOM 1646 O O . LEU A 1 215 ? 5.555 -12.039 -5.824 1 98.94 215 LEU A O 1
ATOM 1650 N N . ALA A 1 216 ? 5.371 -11.047 -7.828 1 98.94 216 ALA A N 1
ATOM 1651 C CA . ALA A 1 216 ? 3.92 -10.883 -7.754 1 98.94 216 ALA A CA 1
ATOM 1652 C C . ALA A 1 216 ? 3.229 -11.539 -8.945 1 98.94 216 ALA A C 1
ATOM 1654 O O . ALA A 1 216 ? 2.721 -10.844 -9.828 1 98.94 216 ALA A O 1
ATOM 1655 N N . PRO A 1 217 ? 3.156 -12.883 -9 1 98.94 217 PRO A N 1
ATOM 1656 C CA . PRO A 1 217 ? 2.242 -13.484 -9.977 1 98.94 217 PRO A CA 1
ATOM 1657 C C . PRO A 1 217 ? 0.78 -13.148 -9.695 1 98.94 217 PRO A C 1
ATOM 1659 O O . PRO A 1 217 ? 0.358 -13.125 -8.539 1 98.94 217 PRO A O 1
ATOM 1662 N N . THR A 1 218 ? 0.004 -12.812 -10.695 1 98.69 218 THR A N 1
ATOM 1663 C CA . THR A 1 218 ? -1.347 -12.305 -10.477 1 98.69 218 THR A CA 1
ATOM 1664 C C . THR A 1 218 ? -2.277 -12.742 -11.602 1 98.69 218 THR A C 1
ATOM 1666 O O . THR A 1 218 ? -1.822 -13.281 -12.617 1 98.69 218 THR A O 1
ATOM 1669 N N . ALA A 1 219 ? -3.555 -12.68 -11.352 1 97.25 219 ALA A N 1
ATOM 1670 C CA . ALA A 1 219 ? -4.594 -12.797 -12.367 1 97.25 219 ALA A CA 1
ATOM 1671 C C . ALA A 1 219 ? -5.367 -11.484 -12.516 1 97.25 219 ALA A C 1
ATOM 1673 O O . ALA A 1 219 ? -6.395 -11.438 -13.195 1 97.25 219 ALA A O 1
ATOM 1674 N N . ASP A 1 220 ? -4.914 -10.445 -11.828 1 96.88 220 ASP A N 1
ATOM 1675 C CA . ASP A 1 220 ? -5.602 -9.156 -11.828 1 96.88 220 ASP A CA 1
ATOM 1676 C C . ASP A 1 220 ? -5.105 -8.266 -12.969 1 96.88 22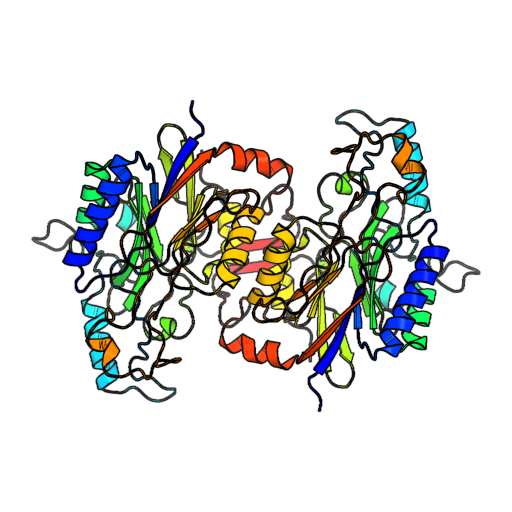0 ASP A C 1
ATOM 1678 O O . ASP A 1 220 ? -3.975 -7.773 -12.93 1 96.88 220 ASP A O 1
ATOM 1682 N N . ALA A 1 221 ? -5.953 -8.031 -13.914 1 96.69 221 ALA A N 1
ATOM 1683 C CA . ALA A 1 221 ? -5.574 -7.242 -15.078 1 96.69 221 ALA A CA 1
ATOM 1684 C C . ALA A 1 221 ? -6.145 -5.828 -14.992 1 96.69 221 ALA A C 1
ATOM 1686 O O . ALA A 1 221 ? -6.211 -5.117 -15.992 1 96.69 221 ALA A O 1
ATOM 1687 N N . ARG A 1 222 ? -6.605 -5.375 -13.898 1 94.88 222 ARG A N 1
ATOM 1688 C CA . ARG A 1 222 ? -7.148 -4.031 -13.734 1 94.88 222 ARG A CA 1
ATOM 1689 C C . ARG A 1 222 ? -6.039 -2.99 -13.695 1 94.88 222 ARG A C 1
ATOM 1691 O O . ARG A 1 222 ? -4.898 -3.303 -13.344 1 94.88 222 ARG A O 1
ATOM 1698 N N . ASP A 1 223 ? -6.344 -1.812 -13.945 1 93.94 223 ASP A N 1
ATOM 1699 C CA . ASP A 1 223 ? -5.367 -0.728 -13.992 1 93.94 223 ASP A CA 1
ATOM 1700 C C . ASP A 1 223 ? -4.852 -0.386 -12.602 1 93.94 223 ASP A C 1
ATOM 1702 O O . ASP A 1 223 ? -3.748 0.142 -12.453 1 93.94 223 ASP A O 1
ATOM 1706 N N . THR A 1 224 ? -5.586 -0.663 -11.531 1 96.44 224 THR A N 1
ATOM 1707 C CA . THR A 1 224 ? -5.172 -0.396 -10.156 1 96.44 224 THR A CA 1
ATOM 1708 C C . THR A 1 224 ? -3.98 -1.267 -9.773 1 96.44 224 THR A C 1
ATOM 1710 O O . THR A 1 224 ? -3.262 -0.958 -8.82 1 96.44 224 THR A O 1
ATOM 1713 N N . TRP A 1 225 ? -3.773 -2.312 -10.539 1 98.44 225 TRP A N 1
ATOM 1714 C CA . TRP A 1 225 ? -2.707 -3.248 -10.195 1 98.44 225 TRP A CA 1
ATOM 1715 C C . TRP A 1 225 ? -1.341 -2.576 -10.297 1 98.44 225 TRP A C 1
ATOM 1717 O O . TRP A 1 225 ? -0.506 -2.723 -9.398 1 98.44 225 TRP A O 1
ATOM 1727 N N . LEU A 1 226 ? -1.139 -1.842 -11.367 1 98.56 226 LEU A N 1
ATOM 1728 C CA . LEU A 1 226 ? 0.146 -1.164 -11.508 1 98.56 226 LEU A CA 1
ATOM 1729 C C . LEU A 1 226 ? 0.395 -0.23 -10.328 1 98.56 226 LEU A C 1
ATOM 1731 O O . LEU A 1 226 ? 1.517 -0.146 -9.82 1 98.56 226 LEU A O 1
ATOM 1735 N N . SER A 1 227 ? -0.625 0.532 -9.891 1 98.56 227 SER A N 1
ATOM 1736 C CA . SER A 1 227 ? -0.488 1.424 -8.75 1 98.56 227 SER A CA 1
ATOM 1737 C C . SER A 1 227 ? -0.025 0.665 -7.508 1 98.56 227 SER A C 1
ATOM 1739 O O . SER A 1 227 ? 0.842 1.139 -6.77 1 98.56 227 SER A O 1
ATOM 1741 N N . LEU A 1 228 ? -0.578 -0.492 -7.301 1 98.75 228 LEU A N 1
ATOM 1742 C CA . LEU A 1 228 ? -0.205 -1.331 -6.168 1 98.75 228 LEU A CA 1
ATOM 1743 C C . LEU A 1 228 ? 1.243 -1.795 -6.289 1 98.75 228 LEU A C 1
ATOM 1745 O O . LEU A 1 228 ? 1.995 -1.757 -5.312 1 98.75 228 LEU A O 1
ATOM 1749 N N . MET A 1 229 ? 1.681 -2.236 -7.473 1 98.88 229 MET A N 1
ATOM 1750 C CA . MET A 1 229 ? 3.053 -2.697 -7.668 1 98.88 229 MET A CA 1
ATOM 1751 C C . MET A 1 229 ? 4.047 -1.565 -7.422 1 98.88 229 MET A C 1
ATOM 1753 O O . MET A 1 229 ? 5.102 -1.778 -6.824 1 98.88 229 MET A O 1
ATOM 1757 N N . ARG A 1 230 ? 3.693 -0.386 -7.922 1 98.75 230 ARG A N 1
ATOM 1758 C CA . ARG A 1 230 ? 4.551 0.768 -7.668 1 98.75 230 ARG A CA 1
ATOM 1759 C C . ARG A 1 230 ? 4.656 1.052 -6.172 1 98.75 230 ARG A C 1
ATOM 1761 O O . ARG A 1 230 ? 5.73 1.382 -5.672 1 98.75 230 ARG A O 1
ATOM 1768 N N . THR A 1 231 ? 3.537 0.983 -5.484 1 98.75 231 THR A N 1
ATOM 1769 C CA . THR A 1 231 ? 3.523 1.178 -4.039 1 98.75 231 THR A CA 1
ATOM 1770 C C . THR A 1 231 ? 4.418 0.154 -3.348 1 98.75 231 THR A C 1
ATOM 1772 O O . THR A 1 231 ? 5.207 0.506 -2.467 1 98.75 231 THR A O 1
ATOM 1775 N N . VAL A 1 232 ? 4.332 -1.117 -3.779 1 98.81 232 VAL A N 1
ATOM 1776 C CA . VAL A 1 232 ? 5.133 -2.189 -3.197 1 98.81 232 VAL A CA 1
ATOM 1777 C C . VAL A 1 232 ? 6.617 -1.905 -3.42 1 98.81 232 VAL A C 1
ATOM 1779 O O . VAL A 1 232 ? 7.422 -2.02 -2.494 1 98.81 232 VAL A O 1
ATOM 1782 N N . GLY A 1 233 ? 6.961 -1.553 -4.652 1 98.69 233 GLY A N 1
ATOM 1783 C CA . GLY A 1 233 ? 8.344 -1.192 -4.914 1 98.69 233 GLY A CA 1
ATOM 1784 C C . GLY A 1 233 ? 8.836 -0.045 -4.051 1 98.69 233 GLY A C 1
ATOM 1785 O O . GLY A 1 233 ? 9.914 -0.121 -3.461 1 98.69 233 GLY A O 1
ATOM 1786 N N . GLY A 1 234 ? 8.047 1.002 -3.93 1 97.38 234 GLY A N 1
ATOM 1787 C CA . GLY A 1 234 ? 8.383 2.18 -3.145 1 97.38 234 GLY A CA 1
ATOM 1788 C C . GLY A 1 234 ? 8.484 1.897 -1.658 1 97.38 234 GLY A C 1
ATOM 1789 O O . GLY A 1 234 ? 9.422 2.344 -0.997 1 97.38 234 GLY A O 1
ATOM 1790 N N . GLU A 1 235 ? 7.539 1.104 -1.134 1 96.5 235 GLU A N 1
ATOM 1791 C CA . GLU A 1 235 ? 7.473 0.744 0.28 1 96.5 235 GLU A CA 1
ATOM 1792 C C . GLU A 1 235 ? 8.641 -0.156 0.676 1 96.5 235 GLU A C 1
ATOM 1794 O O . GLU A 1 235 ? 9.242 0.029 1.736 1 96.5 235 GLU A O 1
ATOM 1799 N N . GLY A 1 236 ? 8.844 -1.098 -0.178 1 97.31 236 GLY A N 1
ATOM 1800 C CA . GLY A 1 236 ? 9.805 -2.137 0.158 1 97.31 236 GLY A CA 1
ATOM 1801 C C . GLY A 1 236 ? 11.219 -1.812 -0.291 1 97.31 236 GLY A C 1
ATOM 1802 O O . GLY A 1 236 ? 12.172 -2.482 0.111 1 97.31 236 GLY A O 1
ATOM 1803 N N . ARG A 1 237 ? 11.32 -0.687 -1.099 1 97.88 237 ARG A N 1
ATOM 1804 C CA . ARG A 1 237 ? 12.594 -0.381 -1.735 1 97.88 237 ARG A CA 1
ATOM 1805 C C . ARG A 1 237 ? 13.211 -1.631 -2.355 1 97.88 237 ARG A C 1
ATOM 1807 O O . ARG A 1 237 ? 14.383 -1.935 -2.119 1 97.88 237 ARG A O 1
ATOM 1814 N N . CYS A 1 238 ? 12.445 -2.307 -3.168 1 98.62 238 CYS A N 1
ATOM 1815 C CA . CYS A 1 238 ? 12.82 -3.559 -3.812 1 98.62 238 CYS A CA 1
ATOM 1816 C C . CYS A 1 238 ? 12.336 -3.596 -5.258 1 98.62 238 CYS A C 1
ATOM 1818 O O . CYS A 1 238 ? 11.445 -2.832 -5.637 1 98.62 238 CYS A O 1
ATOM 1820 N N . PHE A 1 239 ? 12.969 -4.402 -6.066 1 98.88 239 PHE A N 1
ATOM 1821 C CA . PHE A 1 239 ? 12.445 -4.668 -7.402 1 98.88 239 PHE A CA 1
ATOM 1822 C C . PHE A 1 239 ? 11.195 -5.527 -7.332 1 98.88 239 PHE A C 1
ATOM 1824 O O . PHE A 1 239 ? 11.094 -6.426 -6.492 1 98.88 239 PHE A O 1
ATOM 1831 N N . VAL A 1 240 ? 10.227 -5.203 -8.195 1 98.94 240 VAL A N 1
ATOM 1832 C CA . VAL A 1 240 ? 8.977 -5.953 -8.25 1 98.94 240 VAL A CA 1
ATOM 1833 C C . VAL A 1 240 ? 8.789 -6.543 -9.641 1 98.94 240 VAL A C 1
ATOM 1835 O O . VAL A 1 240 ? 8.82 -5.816 -10.641 1 98.94 240 VAL A O 1
ATOM 1838 N N . LEU A 1 241 ? 8.68 -7.863 -9.758 1 98.94 241 LEU A N 1
ATOM 1839 C CA . LEU A 1 241 ? 8.242 -8.547 -10.977 1 98.94 241 LEU A CA 1
ATOM 1840 C C . LEU A 1 241 ? 6.777 -8.953 -10.875 1 98.94 241 LEU A C 1
ATOM 1842 O O . LEU A 1 241 ? 6.391 -9.664 -9.938 1 98.94 241 LEU A O 1
ATOM 1846 N N . SER A 1 242 ? 5.973 -8.469 -11.758 1 98.94 242 SER A N 1
ATOM 1847 C CA . SER A 1 242 ? 4.57 -8.867 -11.82 1 98.94 242 SER A CA 1
ATOM 1848 C C . SER A 1 242 ? 4.266 -9.617 -13.109 1 98.94 242 SER A C 1
ATOM 1850 O O . SER A 1 242 ? 4.457 -9.086 -14.211 1 98.94 242 SER A O 1
ATOM 1852 N N . SER A 1 243 ? 3.838 -10.844 -13.031 1 98.88 243 SER A N 1
ATOM 1853 C CA . SER A 1 243 ? 3.537 -11.688 -14.188 1 98.88 243 SER A CA 1
ATOM 1854 C C . SER A 1 243 ? 2.062 -12.07 -14.219 1 98.88 243 SER A C 1
ATOM 1856 O O . SER A 1 243 ? 1.504 -12.492 -13.203 1 98.88 243 SER A O 1
ATOM 1858 N N . ILE A 1 244 ? 1.47 -11.898 -15.344 1 98.62 244 ILE A N 1
ATOM 1859 C CA . ILE A 1 244 ? 0.064 -12.227 -15.547 1 98.62 244 ILE A CA 1
ATOM 1860 C C . ILE A 1 244 ? -0.117 -12.898 -16.906 1 98.62 244 ILE A C 1
ATOM 1862 O O . ILE A 1 244 ? 0.657 -12.648 -17.828 1 98.62 244 ILE A O 1
ATOM 1866 N N . SER A 1 245 ? -1.091 -13.758 -17 1 97.38 245 SER A N 1
ATOM 1867 C CA . SER A 1 245 ? -1.438 -14.336 -18.297 1 97.38 245 SER A CA 1
ATOM 1868 C C . SER A 1 245 ? -2.291 -13.375 -19.125 1 97.38 245 SER A C 1
ATOM 1870 O O . SER A 1 245 ? -3.053 -12.586 -18.562 1 97.38 245 SER A O 1
ATOM 1872 N N . CYS A 1 246 ? -2.08 -13.391 -20.375 1 97.19 246 CYS A N 1
ATOM 1873 C CA . CYS A 1 246 ? -3.025 -12.836 -21.344 1 97.19 246 CYS A CA 1
ATOM 1874 C C . CYS A 1 246 ? -3.781 -13.945 -22.062 1 97.19 246 CYS A C 1
ATOM 1876 O O . CYS A 1 246 ? -3.172 -14.883 -22.578 1 97.19 246 CYS A O 1
ATOM 1878 N N . GLN A 1 247 ? -5.09 -13.852 -22.047 1 95.19 247 GLN A N 1
ATOM 1879 C CA . GLN A 1 247 ? -5.863 -14.969 -22.562 1 95.19 247 GLN A CA 1
ATOM 1880 C C . GLN A 1 247 ? -7.105 -14.484 -23.312 1 95.19 247 GLN A C 1
ATOM 1882 O O . GLN A 1 247 ? -7.906 -13.727 -22.766 1 95.19 247 GLN A O 1
ATOM 1887 N N . ARG A 1 248 ? -7.219 -14.922 -24.484 1 94.25 248 ARG A N 1
ATOM 1888 C CA . ARG A 1 248 ? -8.445 -14.719 -25.25 1 94.25 248 ARG A CA 1
ATOM 1889 C C . ARG A 1 248 ? -9.516 -15.734 -24.859 1 94.25 248 ARG A C 1
ATOM 1891 O O . ARG A 1 248 ? -9.195 -16.844 -24.438 1 94.25 248 ARG A O 1
ATOM 1898 N N . ARG A 1 249 ? -10.75 -15.422 -25.062 1 91.44 249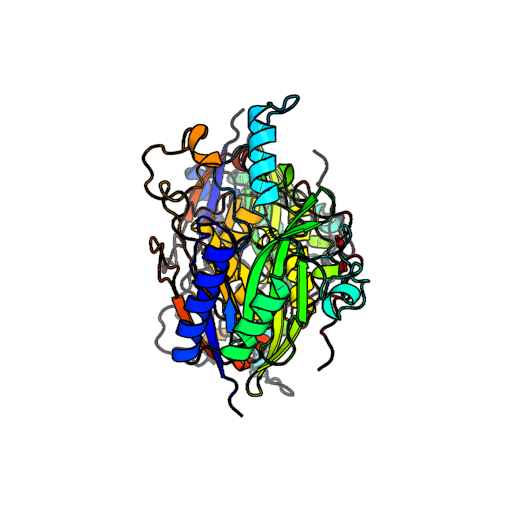 ARG A N 1
ATOM 1899 C CA . ARG A 1 249 ? -11.883 -16.266 -24.688 1 91.44 249 ARG A CA 1
ATOM 1900 C C . ARG A 1 249 ? -11.82 -17.609 -25.406 1 91.44 249 ARG A C 1
ATOM 1902 O O . ARG A 1 249 ? -12.133 -18.641 -24.812 1 91.44 249 ARG A O 1
ATOM 1909 N N . LYS A 1 250 ? -11.383 -17.641 -26.641 1 90 250 LYS A N 1
ATOM 1910 C CA . LYS A 1 250 ? -11.367 -18.844 -27.453 1 90 250 LYS A CA 1
ATOM 1911 C C . LYS A 1 250 ? -10.383 -19.875 -26.891 1 90 250 LYS A C 1
ATOM 1913 O O . LYS A 1 250 ? -10.422 -21.047 -27.266 1 90 250 LYS A O 1
ATOM 1918 N N . HIS A 1 251 ? -9.484 -19.453 -26.031 1 90.94 251 HIS A N 1
ATOM 1919 C CA . HIS A 1 251 ? -8.469 -20.359 -25.5 1 90.94 251 HIS A CA 1
ATOM 1920 C C . HIS A 1 251 ? -8.828 -20.844 -24.109 1 90.94 251 HIS A C 1
ATOM 1922 O O . HIS A 1 251 ? -8.016 -21.5 -23.453 1 90.94 251 HIS A O 1
ATOM 1928 N N . LEU A 1 252 ? -10.031 -20.531 -23.656 1 89.38 252 LEU A N 1
ATOM 1929 C CA . LEU A 1 252 ? -10.531 -21.141 -22.422 1 89.38 252 LEU A CA 1
ATOM 1930 C C . LEU A 1 252 ? -10.688 -22.641 -22.594 1 89.38 252 LEU A C 1
ATOM 1932 O O . LEU A 1 252 ? -11.039 -23.125 -23.672 1 89.38 252 LEU A O 1
ATOM 1936 N N . PRO A 1 253 ? -10.438 -23.297 -21.484 1 85.56 253 PRO A N 1
ATOM 1937 C CA . PRO A 1 253 ? -10.68 -24.734 -21.594 1 85.56 253 PRO A CA 1
ATOM 1938 C C . PRO A 1 253 ? -12.125 -25.078 -21.969 1 85.56 253 PRO A C 1
ATOM 1940 O O . PRO A 1 253 ? -13.039 -24.344 -21.578 1 85.56 253 PRO A O 1
ATOM 1943 N N . GLY A 1 254 ? -12.32 -26.188 -22.625 1 81.25 254 GLY A N 1
ATOM 1944 C CA . GLY A 1 254 ? -13.641 -26.594 -23.078 1 81.25 254 GLY A CA 1
ATOM 1945 C C . GLY A 1 254 ? -14.641 -26.75 -21.953 1 81.25 254 GLY A C 1
ATOM 1946 O O . GLY A 1 254 ? -15.828 -26.453 -22.125 1 81.25 254 GLY A O 1
ATOM 1947 N N . TRP A 1 255 ? -14.148 -27.219 -20.906 1 81.25 255 TRP A N 1
ATOM 1948 C CA . TRP A 1 255 ? -15.055 -27.469 -19.797 1 81.25 255 TRP A CA 1
ATOM 1949 C C . TRP A 1 255 ? -15.492 -26.156 -19.141 1 81.25 255 TRP A C 1
ATOM 1951 O O . TRP A 1 255 ? -16.422 -26.156 -18.312 1 81.25 255 TRP A O 1
ATOM 1961 N N . VAL A 1 256 ? -14.898 -25.016 -19.344 1 79 256 VAL A N 1
ATOM 1962 C CA . VAL A 1 256 ? -15.305 -23.719 -18.828 1 79 256 VAL A CA 1
ATOM 1963 C C . VAL A 1 256 ? -16.297 -23.062 -19.812 1 79 256 VAL A C 1
ATOM 1965 O O . VAL A 1 256 ? -17.25 -22.422 -19.391 1 79 256 VAL A O 1
ATOM 1968 N N . THR A 1 257 ? -16.141 -23.016 -21.125 1 64.69 257 THR A N 1
ATOM 1969 C CA . THR A 1 257 ? -16.859 -22.297 -22.172 1 64.69 257 THR A CA 1
ATOM 1970 C C . THR A 1 257 ? -18.328 -22.672 -22.172 1 64.69 257 THR A C 1
ATOM 1972 O O . THR A 1 257 ? -19.188 -21.891 -22.578 1 64.69 257 THR A O 1
ATOM 1975 N N . GLY A 1 258 ? -18.672 -23.812 -21.844 1 55.72 258 GLY A N 1
ATOM 1976 C CA . GLY A 1 258 ? -20.062 -24.219 -22.016 1 55.72 258 GLY A CA 1
ATOM 1977 C C . GLY A 1 258 ? -21.031 -23.422 -21.172 1 55.72 258 GLY A C 1
ATOM 1978 O O . GLY A 1 258 ? -22.25 -23.484 -21.375 1 55.72 258 GLY A O 1
ATOM 1979 N N . GLU A 1 259 ? -20.734 -22.641 -20.219 1 51 259 GLU A N 1
ATOM 1980 C CA . GLU A 1 259 ? -21.703 -22.125 -19.266 1 51 259 GLU A CA 1
ATOM 1981 C C . GLU A 1 259 ? -21.656 -20.594 -19.203 1 51 259 GLU A C 1
ATOM 1983 O O . GLU A 1 259 ? -22.641 -19.953 -18.828 1 51 259 GLU A O 1
ATOM 1988 N N . ALA A 1 260 ? -20.5 -20.062 -19.062 1 51.31 260 ALA A N 1
ATOM 1989 C CA . ALA A 1 260 ? -20.5 -18.719 -18.469 1 51.31 260 ALA A CA 1
ATOM 1990 C C . ALA A 1 260 ? -20.812 -17.672 -19.531 1 51.31 260 ALA A C 1
ATOM 1992 O O . ALA A 1 260 ? -20.219 -17.656 -20.609 1 51.31 260 ALA A O 1
ATOM 1993 N N . ALA A 1 261 ? -22.094 -17.031 -19.359 1 49.03 261 ALA A N 1
ATOM 1994 C CA . ALA A 1 261 ? -22.359 -15.758 -20.031 1 49.03 261 ALA A CA 1
ATOM 1995 C C . ALA A 1 261 ? -21.25 -14.75 -19.766 1 49.03 261 ALA A C 1
ATOM 1997 O O . ALA A 1 261 ? -21 -14.383 -18.609 1 49.03 261 ALA A O 1
ATOM 1998 N N . PRO A 1 262 ? -20.406 -14.422 -20.672 1 49.53 262 PRO A N 1
ATOM 1999 C CA . PRO A 1 262 ? -19.281 -13.531 -20.359 1 49.53 262 PRO A CA 1
ATOM 2000 C C . PRO A 1 262 ? -19.75 -12.172 -19.828 1 49.53 262 PRO A C 1
ATOM 2002 O O . PRO A 1 262 ? -20.875 -11.758 -20.094 1 49.53 262 PRO A O 1
ATOM 2005 N N . ALA A 1 263 ? -19.25 -11.656 -18.734 1 48.88 263 ALA A N 1
ATOM 2006 C CA . ALA A 1 263 ? -19.625 -10.32 -18.281 1 48.88 263 ALA A CA 1
ATOM 2007 C C . ALA A 1 263 ? -19.859 -9.383 -19.469 1 48.88 263 ALA A C 1
ATOM 2009 O O . ALA A 1 263 ? -20.797 -8.586 -19.453 1 48.88 263 ALA A O 1
ATOM 2010 N N . SER A 1 264 ? -18.844 -9.305 -20.406 1 53.56 264 SER A N 1
ATOM 2011 C CA . SER A 1 264 ? -19.031 -8.648 -21.688 1 53.56 264 SER A CA 1
ATOM 2012 C C . SER A 1 264 ? -18.938 -9.648 -22.844 1 53.56 264 SER A C 1
ATOM 2014 O O . SER A 1 264 ? -17.844 -10.062 -23.219 1 53.56 264 SER A O 1
ATOM 2016 N N . PRO A 1 265 ? -20.016 -10.344 -23.203 1 51.78 265 PRO A N 1
ATOM 2017 C CA . PRO A 1 265 ? -20.062 -11.352 -24.266 1 51.78 265 PRO A CA 1
ATOM 2018 C C . PRO A 1 265 ? -19.188 -10.984 -25.453 1 51.78 265 PRO A C 1
ATOM 2020 O O . PRO A 1 265 ? -18.703 -11.875 -26.156 1 51.78 265 PRO A O 1
ATOM 2023 N N . ASN A 1 266 ? -18.922 -9.734 -25.594 1 56.91 266 ASN A N 1
ATOM 2024 C CA . ASN A 1 266 ? -18.25 -9.305 -26.812 1 56.91 266 ASN A CA 1
ATOM 2025 C C . ASN A 1 266 ? -16.766 -9.055 -26.578 1 56.91 266 ASN A C 1
ATOM 2027 O O . ASN A 1 266 ? -16.047 -8.68 -27.516 1 56.91 266 ASN A O 1
ATOM 2031 N N . ALA A 1 267 ? -16.312 -9.438 -25.297 1 72.69 267 ALA A N 1
ATOM 2032 C CA . ALA A 1 267 ? -14.906 -9.094 -25.109 1 72.69 267 ALA A CA 1
ATOM 2033 C C . ALA A 1 267 ? -14 -10.211 -25.609 1 72.69 267 ALA A C 1
ATOM 2035 O O . ALA A 1 267 ? -14.18 -11.375 -25.25 1 72.69 267 ALA A O 1
ATOM 2036 N N . GLU A 1 268 ? -13.125 -9.875 -26.516 1 87.06 268 GLU A N 1
ATOM 2037 C CA . GLU A 1 268 ? -12.148 -10.773 -27.125 1 87.06 268 GLU A CA 1
ATOM 2038 C C . GLU A 1 268 ? -11.234 -11.398 -26.078 1 87.06 268 GLU A C 1
ATOM 2040 O O . GLU A 1 268 ? -10.938 -12.594 -26.125 1 87.06 268 GLU A O 1
ATOM 2045 N N . PHE A 1 269 ? -10.914 -10.703 -24.984 1 93.5 269 PHE A N 1
ATOM 2046 C CA . PHE A 1 269 ? -10 -11.156 -23.953 1 93.5 269 PHE A CA 1
ATOM 2047 C C . PHE A 1 269 ? -10.742 -11.438 -22.656 1 93.5 269 PHE A C 1
ATOM 2049 O O . PHE A 1 269 ? -11.594 -10.656 -22.234 1 93.5 269 PHE A O 1
ATOM 2056 N N . VAL A 1 270 ? -10.484 -12.547 -22.078 1 93.75 270 VAL A N 1
ATOM 2057 C CA . VAL A 1 270 ? -10.938 -12.797 -20.719 1 93.75 270 VAL A CA 1
ATOM 2058 C C . VAL A 1 270 ? -9.906 -12.258 -19.719 1 93.75 270 VAL A C 1
ATOM 2060 O O . VAL A 1 270 ? -10.211 -12.062 -18.547 1 93.75 270 VAL A O 1
ATOM 2063 N N . CYS A 1 271 ? -8.734 -12.094 -20.141 1 96.06 271 CYS A N 1
ATOM 2064 C CA . CYS A 1 271 ? -7.652 -11.422 -19.438 1 96.06 271 CYS A CA 1
ATOM 2065 C C . CYS A 1 271 ? -6.723 -10.711 -20.406 1 96.06 271 CYS A C 1
ATOM 2067 O O . CYS A 1 271 ? -6.082 -11.344 -21.234 1 96.06 271 CYS A O 1
ATOM 2069 N N . ARG A 1 272 ? -6.488 -9.438 -20.25 1 96.69 272 ARG A N 1
ATOM 2070 C CA . ARG A 1 272 ? -5.781 -8.625 -21.234 1 96.69 272 ARG A CA 1
ATOM 2071 C C . ARG A 1 272 ? -4.281 -8.617 -20.969 1 96.69 272 ARG A C 1
ATOM 2073 O O . ARG A 1 272 ? -3.504 -8.062 -21.734 1 96.69 272 ARG A O 1
ATOM 2080 N N . GLY A 1 273 ? -3.881 -9.211 -19.922 1 98.06 273 GLY A N 1
ATOM 2081 C CA . GLY A 1 273 ? -2.482 -9.148 -19.531 1 98.06 273 GLY A CA 1
ATOM 2082 C C . GLY A 1 273 ? -2.158 -7.938 -18.672 1 98.06 273 GLY A C 1
ATOM 2083 O O . GLY A 1 273 ? -2.982 -7.504 -17.859 1 98.06 273 GLY A O 1
ATOM 2084 N N . GLY A 1 274 ? -0.931 -7.477 -18.719 1 98.5 274 GLY A N 1
ATOM 2085 C CA . GLY A 1 274 ? -0.492 -6.332 -17.938 1 98.5 274 GLY A CA 1
ATOM 2086 C C . GLY A 1 274 ? 0.739 -6.613 -17.094 1 98.5 274 GLY A C 1
ATOM 2087 O O . GLY A 1 274 ? 0.934 -6.004 -16.047 1 98.5 274 GLY A O 1
ATOM 2088 N N . SER A 1 275 ? 1.535 -7.656 -17.484 1 98.88 275 SER A N 1
ATOM 2089 C CA . SER A 1 275 ? 2.797 -7.898 -16.797 1 98.88 275 SER A CA 1
ATOM 2090 C C . SER A 1 275 ? 3.674 -6.652 -16.781 1 98.88 275 SER A C 1
ATOM 2092 O O . SER A 1 275 ? 3.672 -5.879 -17.734 1 98.88 275 SER A O 1
ATOM 2094 N N . CYS A 1 276 ? 4.395 -6.438 -15.688 1 98.88 276 CYS A N 1
ATOM 2095 C CA . CYS A 1 276 ? 5.203 -5.23 -15.57 1 98.88 276 CYS A CA 1
ATOM 2096 C C . CYS A 1 276 ? 6.367 -5.441 -14.609 1 98.88 276 CYS A C 1
ATOM 2098 O O . CYS A 1 276 ? 6.445 -6.473 -13.938 1 98.88 276 CYS A O 1
ATOM 2100 N N . ILE A 1 277 ? 7.328 -4.551 -14.641 1 98.94 277 ILE A N 1
ATOM 2101 C CA . ILE A 1 277 ? 8.461 -4.535 -13.727 1 98.94 277 ILE A CA 1
ATOM 2102 C C . ILE A 1 277 ? 8.609 -3.143 -13.117 1 98.94 277 ILE A C 1
ATOM 2104 O O . ILE A 1 277 ? 8.555 -2.137 -13.828 1 98.94 277 ILE A O 1
ATOM 2108 N N . VAL A 1 278 ? 8.688 -3.1 -11.812 1 98.88 278 VAL A N 1
ATOM 2109 C CA . VAL A 1 278 ? 8.781 -1.851 -11.07 1 98.88 278 VAL A CA 1
ATOM 2110 C C . VAL A 1 278 ? 10.078 -1.831 -10.258 1 98.88 278 VAL A C 1
ATOM 2112 O O . VAL A 1 278 ? 10.531 -2.869 -9.773 1 98.88 278 VAL A O 1
ATOM 2115 N N . GLY A 1 279 ? 10.648 -0.638 -10.094 1 98.62 279 GLY A N 1
ATOM 2116 C CA . GLY A 1 279 ? 11.906 -0.498 -9.367 1 98.62 279 GLY A CA 1
ATOM 2117 C C . GLY A 1 279 ? 11.719 -0.081 -7.926 1 98.62 279 GLY A C 1
ATOM 2118 O O . GLY A 1 279 ? 10.594 0.166 -7.484 1 98.62 279 GLY A O 1
ATOM 2119 N N . PRO A 1 280 ? 12.891 -0.02 -7.176 1 98.31 280 PRO A N 1
ATOM 2120 C CA . PRO A 1 280 ? 12.852 0.212 -5.73 1 98.31 280 PRO A CA 1
ATOM 2121 C C . PRO A 1 280 ? 12.398 1.623 -5.371 1 98.31 280 PRO A C 1
ATOM 2123 O O . PRO A 1 280 ? 12.117 1.906 -4.203 1 98.31 280 PRO A O 1
ATOM 2126 N N . MET A 1 281 ? 12.273 2.539 -6.301 1 97.5 281 MET A N 1
ATOM 2127 C CA . MET A 1 281 ? 11.773 3.883 -6.02 1 97.5 281 MET A CA 1
ATOM 2128 C C . MET A 1 281 ? 10.32 4.031 -6.457 1 97.5 281 MET A C 1
ATOM 2130 O O . MET A 1 281 ? 9.805 5.145 -6.52 1 97.5 281 MET A O 1
ATOM 2134 N N . GLY A 1 282 ? 9.734 2.895 -6.855 1 98 282 GLY A N 1
ATOM 2135 C CA . GLY A 1 282 ? 8.352 2.914 -7.324 1 98 282 GLY A CA 1
ATOM 2136 C C . GLY A 1 282 ? 8.227 3.303 -8.789 1 98 282 GLY A C 1
ATOM 2137 O O . GLY A 1 282 ? 7.117 3.471 -9.297 1 98 282 GLY A O 1
ATOM 2138 N N . GLN A 1 283 ? 9.305 3.504 -9.477 1 97.94 283 GLN A N 1
ATOM 2139 C CA . GLN A 1 283 ? 9.266 3.855 -10.891 1 97.94 283 GLN A CA 1
ATOM 2140 C C . GLN A 1 283 ? 8.953 2.637 -11.758 1 97.94 283 GLN A C 1
ATOM 2142 O O . GLN A 1 283 ? 9.406 1.53 -11.469 1 97.94 283 GLN A O 1
ATOM 2147 N N . VAL A 1 284 ? 8.234 2.875 -12.828 1 98.69 284 VAL A N 1
ATOM 2148 C CA . VAL A 1 284 ? 7.918 1.791 -13.75 1 98.69 284 VAL A CA 1
ATOM 2149 C C . VAL A 1 284 ? 9.102 1.555 -14.695 1 98.69 284 VAL A C 1
ATOM 2151 O O . VAL A 1 284 ? 9.492 2.451 -15.445 1 98.69 284 VAL A O 1
ATOM 2154 N N . LEU A 1 285 ? 9.727 0.42 -14.617 1 98.81 285 LEU A N 1
ATOM 2155 C CA . LEU A 1 285 ? 10.859 0.081 -15.477 1 98.81 285 LEU A CA 1
ATOM 2156 C C . LEU A 1 285 ? 10.383 -0.554 -16.781 1 98.81 285 LEU A C 1
ATOM 2158 O O . LEU A 1 285 ? 10.953 -0.295 -17.844 1 98.81 285 LEU A O 1
ATOM 2162 N N . GLN A 1 286 ? 9.391 -1.464 -16.688 1 98.69 286 GLN A N 1
ATOM 2163 C CA . GLN A 1 286 ? 8.656 -2.023 -17.812 1 98.69 286 GLN A CA 1
ATOM 2164 C C . GLN A 1 286 ? 7.152 -1.788 -17.656 1 98.69 286 GLN A C 1
ATOM 2166 O O . GLN A 1 286 ? 6.535 -2.279 -16.703 1 98.69 286 GLN A O 1
ATOM 2171 N N . GLN A 1 287 ? 6.598 -0.98 -18.562 1 98.38 287 GLN A N 1
ATOM 2172 C CA . GLN A 1 287 ? 5.164 -0.707 -18.547 1 98.38 287 GLN A CA 1
ATOM 2173 C C . GLN A 1 287 ? 4.355 -1.987 -18.75 1 98.38 287 GLN A C 1
ATOM 2175 O O . GLN A 1 287 ? 4.852 -2.957 -19.328 1 98.38 287 GLN A O 1
ATOM 2180 N N . PRO A 1 288 ? 3.094 -1.986 -18.281 1 98.62 288 PRO A N 1
ATOM 2181 C CA . PRO A 1 288 ? 2.262 -3.176 -18.469 1 98.62 288 PRO A CA 1
ATOM 2182 C C . PRO A 1 288 ? 2.154 -3.598 -19.938 1 98.62 288 PRO A C 1
ATOM 2184 O O . PRO A 1 288 ? 1.926 -2.756 -20.797 1 98.62 288 PRO A O 1
ATOM 2187 N N . LEU A 1 289 ? 2.389 -4.844 -20.203 1 98.38 289 LEU A N 1
ATOM 2188 C CA . LEU A 1 289 ? 2.219 -5.426 -21.531 1 98.38 289 LEU A CA 1
ATOM 2189 C C . LEU A 1 289 ? 0.767 -5.832 -21.75 1 98.38 289 LEU A C 1
ATOM 2191 O O . LEU A 1 289 ? 0.29 -6.809 -21.172 1 98.38 289 LEU A O 1
ATOM 2195 N N . TRP A 1 290 ? 0.079 -5.066 -22.656 1 97.75 290 TRP A N 1
ATOM 2196 C CA . TRP A 1 290 ? -1.341 -5.336 -22.859 1 97.75 290 TRP A CA 1
ATOM 2197 C C . TRP A 1 290 ? -1.568 -6.098 -24.156 1 97.75 290 TRP A C 1
ATOM 2199 O O . TRP A 1 290 ? -0.918 -5.82 -25.172 1 97.75 290 TRP A O 1
ATOM 2209 N N . GLU A 1 291 ? -2.428 -7.051 -24.109 1 96.94 291 GLU A N 1
ATOM 2210 C CA . GLU A 1 291 ? -3.059 -7.688 -25.25 1 96.94 291 GLU A CA 1
ATOM 2211 C C . GLU A 1 291 ? -2.031 -8.422 -26.109 1 96.94 291 GLU A C 1
ATOM 2213 O O . GLU A 1 291 ? -2.094 -8.383 -27.344 1 96.94 291 GLU A O 1
ATOM 2218 N N . VAL A 1 292 ? -1.027 -8.961 -25.438 1 96.69 292 VAL A N 1
ATOM 2219 C CA . VAL A 1 292 ? -0.08 -9.898 -26.031 1 96.69 292 VAL A CA 1
ATOM 2220 C C . VAL A 1 292 ? -0.248 -11.281 -25.391 1 96.69 292 VAL A C 1
ATOM 2222 O O . VAL A 1 292 ? 0.242 -11.523 -24.281 1 96.69 292 VAL A O 1
ATOM 2225 N N . GLU A 1 293 ? -0.893 -12.133 -26 1 93.69 293 GLU A N 1
ATOM 2226 C CA . GLU A 1 293 ? -1.269 -13.422 -25.438 1 93.69 293 GLU A CA 1
ATOM 2227 C C . GLU A 1 293 ? -0.095 -14.398 -25.469 1 93.69 293 GLU A C 1
ATOM 2229 O O . GLU A 1 293 ? 0.102 -15.172 -24.531 1 93.69 293 GLU A O 1
ATOM 2234 N N . ASP A 1 294 ? 0.598 -14.375 -26.641 1 92.12 294 ASP A N 1
ATOM 2235 C CA . ASP A 1 294 ? 1.734 -15.281 -26.781 1 92.12 294 ASP A CA 1
ATOM 2236 C C . ASP A 1 294 ? 3.027 -14.508 -27.031 1 92.12 294 ASP A C 1
ATOM 2238 O O . ASP A 1 294 ? 3.012 -13.453 -27.672 1 92.12 294 ASP A O 1
ATOM 2242 N N . GLY A 1 295 ? 4.082 -14.977 -26.469 1 90 295 GLY A N 1
ATOM 2243 C CA . GLY A 1 295 ? 5.391 -14.414 -26.75 1 90 295 GLY A CA 1
ATOM 2244 C C . GLY A 1 295 ? 5.727 -13.219 -25.875 1 90 295 GLY A C 1
ATOM 2245 O O . GLY A 1 295 ? 6.695 -12.5 -26.141 1 90 295 GLY A O 1
ATOM 2246 N N . GLY A 1 296 ? 4.887 -12.977 -24.906 1 95.62 296 GLY A N 1
ATOM 2247 C CA . GLY A 1 296 ? 5.184 -11.859 -24.031 1 95.62 296 GLY A CA 1
ATOM 2248 C C . GLY A 1 296 ? 6.328 -12.133 -23.062 1 95.62 296 GLY A C 1
ATOM 2249 O O . GLY A 1 296 ? 6.277 -13.086 -22.281 1 95.62 296 GLY A O 1
ATOM 2250 N N . LEU A 1 297 ? 7.375 -11.422 -23.234 1 98.06 297 LEU A N 1
ATOM 2251 C CA . LEU A 1 297 ? 8.539 -11.492 -22.359 1 98.06 297 LEU A CA 1
ATOM 2252 C C . LEU A 1 297 ? 9.102 -10.102 -22.078 1 98.06 297 LEU A C 1
ATOM 2254 O O . LEU A 1 297 ? 9.523 -9.406 -23 1 98.06 297 LEU A O 1
ATOM 2258 N N . LEU A 1 298 ? 9.016 -9.625 -20.844 1 98.75 298 LEU A N 1
ATOM 2259 C CA . LEU A 1 298 ? 9.625 -8.367 -20.422 1 98.75 298 LEU A CA 1
ATOM 2260 C C . LEU A 1 298 ? 10.961 -8.609 -19.734 1 98.75 298 LEU A C 1
ATOM 2262 O O . LEU A 1 298 ? 11.055 -9.422 -18.812 1 98.75 298 LEU A O 1
ATOM 2266 N N . ILE A 1 299 ? 12.008 -7.934 -20.188 1 98.75 299 ILE A N 1
ATOM 2267 C CA . ILE A 1 299 ? 13.359 -8.133 -19.672 1 98.75 299 ILE A CA 1
ATOM 2268 C C . ILE A 1 299 ? 13.898 -6.809 -19.125 1 98.75 299 ILE A C 1
ATOM 2270 O O . ILE A 1 299 ? 13.719 -5.758 -19.75 1 98.75 299 ILE A O 1
ATOM 2274 N N . GLN A 1 300 ? 14.516 -6.844 -17.984 1 98.69 300 GLN A N 1
ATOM 2275 C CA . GLN A 1 300 ? 15.016 -5.645 -17.312 1 98.69 300 GLN A CA 1
ATOM 2276 C C . GLN A 1 300 ? 16.328 -5.926 -16.594 1 98.69 300 GLN A C 1
ATOM 2278 O O . GLN A 1 300 ? 16.422 -6.855 -15.789 1 98.69 300 GLN A O 1
ATOM 2283 N N . GLU A 1 301 ? 17.375 -5.172 -16.938 1 98.19 301 GLU A N 1
ATOM 2284 C CA . GLU A 1 301 ? 18.562 -5.176 -16.094 1 98.19 301 GLU A CA 1
ATOM 2285 C C . GLU A 1 301 ? 18.312 -4.418 -14.797 1 98.19 301 GLU A C 1
ATOM 2287 O O . GLU A 1 301 ? 17.703 -3.344 -14.797 1 98.19 301 GLU A O 1
ATOM 2292 N N . ALA A 1 302 ? 18.75 -5.016 -13.688 1 98.06 302 ALA A N 1
ATOM 2293 C CA . ALA A 1 302 ? 18.469 -4.438 -12.375 1 98.06 302 ALA A CA 1
ATOM 2294 C C . ALA A 1 302 ? 19.734 -4.352 -11.531 1 98.06 302 ALA A C 1
ATOM 2296 O O . ALA A 1 302 ? 20.438 -5.352 -11.352 1 98.06 302 ALA A O 1
ATOM 2297 N N . ASP A 1 303 ? 20.047 -3.172 -11.047 1 97.88 303 ASP A N 1
ATOM 2298 C CA . ASP A 1 303 ? 21.125 -2.959 -10.086 1 97.88 303 ASP A CA 1
ATOM 2299 C C . ASP A 1 303 ? 20.594 -3.045 -8.648 1 97.88 303 ASP A C 1
ATOM 2301 O O . ASP A 1 303 ? 20.016 -2.088 -8.141 1 97.88 303 ASP A O 1
ATOM 2305 N N . PHE A 1 304 ? 20.922 -4.094 -7.969 1 97.19 304 PHE A N 1
ATOM 2306 C CA . PHE A 1 304 ? 20.312 -4.355 -6.664 1 97.19 304 PHE A CA 1
ATOM 2307 C C . PHE A 1 304 ? 20.891 -3.426 -5.605 1 97.19 304 PHE A C 1
ATOM 2309 O O . PHE A 1 304 ? 20.344 -3.322 -4.504 1 97.19 304 PHE A O 1
ATOM 2316 N N . GLU A 1 305 ? 21.938 -2.719 -5.895 1 96.44 305 GLU A N 1
ATOM 2317 C CA . GLU A 1 305 ? 22.422 -1.686 -4.977 1 96.44 305 GLU A CA 1
ATOM 2318 C C . GLU A 1 305 ? 21.391 -0.565 -4.832 1 96.44 305 GLU A C 1
ATOM 2320 O O . GLU A 1 305 ? 21.438 0.202 -3.869 1 96.44 305 GLU A O 1
ATOM 2325 N N . ASP A 1 306 ? 20.531 -0.495 -5.828 1 96.44 306 ASP A N 1
ATOM 2326 C CA . ASP A 1 306 ? 19.484 0.52 -5.766 1 96.44 306 ASP A CA 1
ATOM 2327 C C . ASP A 1 306 ? 18.547 0.276 -4.582 1 96.44 306 ASP A C 1
ATOM 2329 O O . ASP A 1 306 ? 17.953 1.217 -4.043 1 96.44 306 ASP A O 1
ATOM 2333 N N . CYS A 1 307 ? 18.406 -0.971 -4.219 1 97 307 CYS A N 1
ATOM 2334 C CA . CYS A 1 307 ? 17.609 -1.257 -3.035 1 97 307 CYS A CA 1
ATOM 2335 C C . CYS A 1 307 ? 18.203 -0.605 -1.796 1 97 307 CYS A C 1
ATOM 2337 O O . CYS A 1 307 ? 17.484 0.032 -1.019 1 97 307 CYS A O 1
ATOM 2339 N N . GLU A 1 308 ? 19.516 -0.73 -1.616 1 94.31 308 GLU A N 1
ATOM 2340 C CA . GLU A 1 308 ? 20.188 -0.155 -0.459 1 94.31 308 GLU A CA 1
ATOM 2341 C C . GLU A 1 308 ? 20.234 1.368 -0.542 1 94.31 308 GLU A C 1
ATOM 2343 O O . GLU A 1 308 ? 20.047 2.055 0.465 1 94.31 308 GLU A O 1
ATOM 2348 N N . ARG A 1 309 ? 20.484 1.89 -1.768 1 95.56 309 ARG A N 1
ATOM 2349 C CA . ARG A 1 309 ? 20.438 3.338 -1.942 1 95.56 309 ARG A CA 1
ATOM 2350 C C . ARG A 1 309 ? 19.094 3.906 -1.497 1 95.56 309 ARG A C 1
ATOM 2352 O O . ARG A 1 309 ? 19.047 4.965 -0.865 1 95.56 309 ARG A O 1
ATOM 2359 N N . GLY A 1 310 ? 18.047 3.152 -1.777 1 95.06 310 GLY A N 1
ATOM 2360 C CA . GLY A 1 310 ? 16.719 3.604 -1.442 1 95.06 310 GLY A CA 1
ATOM 2361 C C . GLY A 1 310 ? 16.438 3.609 0.05 1 95.06 310 GLY A C 1
ATOM 2362 O O . GLY A 1 310 ? 15.523 4.289 0.517 1 95.06 310 GLY A O 1
ATOM 2363 N N . ARG A 1 311 ? 17.25 2.867 0.822 1 93.31 311 ARG A N 1
ATOM 2364 C CA . ARG A 1 311 ? 17.047 2.766 2.262 1 93.31 311 ARG A CA 1
ATOM 2365 C C . ARG A 1 311 ? 17.406 4.07 2.963 1 93.31 311 ARG A C 1
ATOM 2367 O O . ARG A 1 311 ? 17.047 4.277 4.125 1 93.31 311 ARG A O 1
ATOM 2374 N N . LEU A 1 312 ? 18.078 4.938 2.264 1 92.75 312 LEU A N 1
ATOM 2375 C CA . LEU A 1 312 ? 18.281 6.273 2.814 1 92.75 312 LEU A CA 1
ATOM 2376 C C . LEU A 1 312 ? 16.953 6.953 3.123 1 92.75 312 LEU A C 1
ATOM 2378 O O . LEU A 1 312 ? 16.828 7.648 4.133 1 92.75 312 LEU A O 1
ATOM 2382 N N . ASP A 1 313 ? 16.031 6.621 2.27 1 92.69 313 ASP A N 1
ATOM 2383 C CA . ASP A 1 313 ? 14.75 7.32 2.346 1 92.69 313 ASP A CA 1
ATOM 2384 C C . ASP A 1 313 ? 13.773 6.586 3.264 1 92.69 313 ASP A C 1
ATOM 2386 O O . ASP A 1 313 ? 13.062 7.211 4.051 1 92.69 313 ASP A O 1
ATOM 2390 N N . LEU A 1 314 ? 13.773 5.285 3.088 1 95.62 314 LEU A N 1
ATOM 2391 C CA . LEU A 1 314 ? 12.633 4.59 3.682 1 95.62 314 LEU A CA 1
ATOM 2392 C C . LEU A 1 314 ? 12.977 3.135 3.98 1 95.62 314 LEU A C 1
ATOM 2394 O O . LEU A 1 314 ? 13.484 2.426 3.113 1 95.62 314 LEU A O 1
ATOM 2398 N N . ASP A 1 315 ? 12.789 2.709 5.145 1 96.12 315 ASP A N 1
ATOM 2399 C CA . ASP A 1 315 ? 12.734 1.324 5.605 1 96.12 315 ASP A CA 1
ATOM 2400 C C . ASP A 1 315 ? 11.602 1.118 6.602 1 96.12 315 ASP A C 1
ATOM 2402 O O . ASP A 1 315 ? 11.766 1.352 7.801 1 96.12 315 ASP A O 1
ATOM 2406 N N . VAL A 1 316 ? 10.469 0.629 6.098 1 95.75 316 VAL A N 1
ATOM 2407 C CA . VAL A 1 316 ? 9.234 0.62 6.867 1 95.75 316 VAL A CA 1
ATOM 2408 C C . VAL A 1 316 ? 9.328 -0.414 7.988 1 95.75 316 VAL A C 1
ATOM 2410 O O . VAL A 1 316 ? 8.516 -0.409 8.914 1 95.75 316 VAL A O 1
ATOM 2413 N N . ALA A 1 317 ? 10.25 -1.293 7.895 1 94.38 317 ALA A N 1
ATOM 2414 C CA . ALA A 1 317 ? 10.438 -2.283 8.953 1 94.38 317 ALA A CA 1
ATOM 2415 C C . ALA A 1 317 ? 11.609 -1.903 9.852 1 94.38 317 ALA A C 1
ATOM 2417 O O . ALA A 1 317 ? 11.953 -2.639 10.781 1 94.38 317 ALA A O 1
ATOM 2418 N N . GLY A 1 318 ? 12.297 -0.83 9.57 1 94.44 318 GLY A N 1
ATOM 2419 C CA . GLY A 1 318 ? 13.461 -0.4 10.328 1 94.44 318 GLY A CA 1
ATOM 2420 C C . GLY A 1 318 ? 13.438 1.076 10.672 1 94.44 318 GLY A C 1
ATOM 2421 O O . GLY A 1 318 ? 12.68 1.5 11.547 1 94.44 318 GLY A O 1
ATOM 2422 N N . SER A 1 319 ? 14.188 1.897 9.82 1 92.44 319 SER A N 1
ATOM 2423 C CA . SER A 1 319 ? 14.453 3.289 10.172 1 92.44 319 SER A CA 1
ATOM 2424 C C . SER A 1 319 ? 13.18 4.125 10.117 1 92.44 319 SER A C 1
ATOM 2426 O O . SER A 1 319 ? 13.102 5.188 10.734 1 92.44 319 SER A O 1
ATOM 2428 N N . TYR A 1 320 ? 12.211 3.699 9.391 1 95.44 320 TYR A N 1
ATOM 2429 C CA . TYR A 1 320 ? 10.969 4.453 9.273 1 95.44 320 TYR A CA 1
ATOM 2430 C C . TYR A 1 320 ? 9.82 3.719 9.961 1 95.44 320 TYR A C 1
ATOM 2432 O O . TYR A 1 320 ? 8.656 3.877 9.578 1 95.44 320 TYR A O 1
ATOM 2440 N N . SER A 1 321 ? 10.133 2.898 10.875 1 93.5 321 SER A N 1
ATOM 2441 C CA . SER A 1 321 ? 9.133 2.16 11.641 1 93.5 321 SER A CA 1
ATOM 2442 C C . SER A 1 321 ? 9 2.721 13.055 1 93.5 321 SER A C 1
ATOM 2444 O O . SER A 1 321 ? 9.812 3.551 13.477 1 93.5 321 SER A O 1
ATOM 2446 N N . ARG A 1 322 ? 7.914 2.469 13.703 1 95.94 322 ARG A N 1
ATOM 2447 C CA . ARG A 1 322 ? 7.695 2.633 15.133 1 95.94 322 ARG A CA 1
ATOM 2448 C C . ARG A 1 322 ? 7.582 1.279 15.828 1 95.94 322 ARG A C 1
ATOM 2450 O O . ARG A 1 322 ? 6.625 1.032 16.562 1 95.94 322 ARG A O 1
ATOM 2457 N N . ASN A 1 323 ? 8.641 0.459 15.664 1 92.56 323 ASN A N 1
ATOM 2458 C CA . ASN A 1 323 ? 8.648 -0.894 16.219 1 92.56 323 ASN A CA 1
ATOM 2459 C C . ASN A 1 323 ? 8.539 -0.884 17.734 1 92.56 323 ASN A C 1
ATOM 2461 O O . ASN A 1 323 ? 8.289 -1.922 18.344 1 92.56 323 ASN A O 1
ATOM 2465 N N . ASP A 1 324 ? 8.656 0.24 18.281 1 94.06 324 ASP A N 1
ATOM 2466 C CA . ASP A 1 324 ? 8.453 0.387 19.719 1 94.06 324 ASP A CA 1
ATOM 2467 C C . ASP A 1 324 ? 6.969 0.302 20.062 1 94.06 324 ASP A C 1
ATOM 2469 O O . ASP A 1 324 ? 6.609 -0.066 21.188 1 94.06 324 ASP A O 1
ATOM 2473 N N . ALA A 1 325 ? 6.133 0.639 19.062 1 96.06 325 ALA A N 1
ATOM 2474 C CA . ALA A 1 325 ? 4.723 0.795 19.391 1 96.06 325 ALA A CA 1
ATOM 2475 C C . ALA A 1 325 ? 3.85 -0.113 18.531 1 96.06 325 ALA A C 1
ATOM 2477 O O . ALA A 1 325 ? 2.723 -0.444 18.906 1 96.06 325 ALA A O 1
ATOM 2478 N N . PHE A 1 326 ? 4.27 -0.416 17.344 1 97.12 326 PHE A N 1
ATOM 2479 C CA . PHE A 1 326 ? 3.582 -1.354 16.469 1 97.12 326 PHE A CA 1
ATOM 2480 C C . PHE A 1 326 ? 4.219 -2.738 16.547 1 97.12 326 PHE A C 1
ATOM 2482 O O . PHE A 1 326 ? 5.41 -2.896 16.266 1 97.12 326 PHE A O 1
ATOM 2489 N N . LYS A 1 327 ? 3.418 -3.773 16.891 1 96.5 327 LYS A N 1
ATOM 2490 C CA . LYS A 1 327 ? 3.945 -5.125 17.047 1 96.5 327 LYS A CA 1
ATOM 2491 C C . LYS A 1 327 ? 3.133 -6.133 16.234 1 96.5 327 LYS A C 1
ATOM 2493 O O . LYS A 1 327 ? 1.948 -6.34 16.5 1 96.5 327 LYS A O 1
ATOM 2498 N N . LEU A 1 328 ? 3.793 -6.719 15.266 1 97.56 328 LEU A N 1
ATOM 2499 C CA . LEU A 1 328 ? 3.17 -7.754 14.445 1 97.56 328 LEU A CA 1
ATOM 2500 C C . LEU A 1 328 ? 3.783 -9.117 14.742 1 97.56 328 LEU A C 1
ATOM 2502 O O . LEU A 1 328 ? 5.008 -9.25 14.805 1 97.56 328 LEU A O 1
ATOM 2506 N N . THR A 1 329 ? 2.939 -10.07 14.953 1 97.56 329 THR A N 1
ATOM 2507 C CA . THR A 1 329 ? 3.361 -11.469 14.953 1 97.56 329 THR A CA 1
ATOM 2508 C C . THR A 1 329 ? 2.592 -12.266 13.906 1 97.56 329 THR A C 1
ATOM 2510 O O . THR A 1 329 ? 1.415 -11.992 13.648 1 97.56 329 THR A O 1
ATOM 2513 N N . VAL A 1 330 ? 3.25 -13.164 13.266 1 97.62 330 VAL A N 1
ATOM 2514 C CA . VAL A 1 330 ? 2.656 -14.055 12.273 1 97.62 330 VAL A CA 1
ATOM 2515 C C . VAL A 1 330 ? 2.918 -15.508 12.664 1 97.62 330 VAL A C 1
ATOM 2517 O O . VAL A 1 330 ? 4.07 -15.914 12.852 1 97.62 330 VAL A O 1
ATOM 2520 N N . GLU A 1 331 ? 1.896 -16.281 12.727 1 95.88 331 GLU A N 1
ATOM 2521 C CA . GLU A 1 331 ? 2 -17.656 13.188 1 95.88 331 GLU A CA 1
ATOM 2522 C C . GLU A 1 331 ? 2.953 -18.453 12.305 1 95.88 331 GLU A C 1
ATOM 2524 O O . GLU A 1 331 ? 2.781 -18.516 11.086 1 95.88 331 GLU A O 1
ATOM 2529 N N . GLY A 1 332 ? 3.986 -19.031 12.938 1 94.88 332 GLY A N 1
ATOM 2530 C CA . GLY A 1 332 ? 4.898 -19.938 12.266 1 94.88 332 GLY A CA 1
ATOM 2531 C C . GLY A 1 332 ? 5.93 -19.234 11.406 1 94.88 332 GLY A C 1
ATOM 2532 O O . GLY A 1 332 ? 6.66 -19.875 10.656 1 94.88 332 GLY A O 1
ATOM 2533 N N . LEU A 1 333 ? 5.934 -17.922 11.523 1 96.19 333 LEU A N 1
ATOM 2534 C CA . LEU A 1 333 ? 6.84 -17.172 10.656 1 96.19 333 LEU A CA 1
ATOM 2535 C C . LEU A 1 333 ? 7.793 -16.312 11.484 1 96.19 333 LEU A C 1
ATOM 2537 O O . LEU A 1 333 ? 7.359 -15.539 12.336 1 96.19 333 LEU A O 1
ATOM 2541 N N . ASP A 1 334 ? 9.102 -16.5 11.242 1 95.06 334 ASP A N 1
ATOM 2542 C CA . ASP A 1 334 ? 10.117 -15.594 11.773 1 95.06 334 ASP A CA 1
ATOM 2543 C C . ASP A 1 334 ? 10.25 -14.344 10.906 1 95.06 334 ASP A C 1
ATOM 2545 O O . ASP A 1 334 ? 10.617 -14.438 9.734 1 95.06 334 ASP A O 1
ATOM 2549 N N . LEU A 1 335 ? 10.016 -13.195 11.453 1 94.88 335 LEU A N 1
ATOM 2550 C CA . LEU A 1 335 ? 9.977 -11.961 10.68 1 94.88 335 LEU A CA 1
ATOM 2551 C C . LEU A 1 335 ? 11.383 -11.383 10.508 1 94.88 335 LEU A C 1
ATOM 2553 O O . LEU A 1 335 ? 11.578 -10.43 9.758 1 94.88 335 LEU A O 1
ATOM 2557 N N . ASN A 1 336 ? 12.352 -12.008 11.164 1 92.69 336 ASN A N 1
ATOM 2558 C CA . ASN A 1 336 ? 13.727 -11.539 11.031 1 92.69 336 ASN A CA 1
ATOM 2559 C C . ASN A 1 336 ? 14.281 -11.812 9.633 1 92.69 336 ASN A C 1
ATOM 2561 O O . ASN A 1 336 ? 13.945 -12.828 9.016 1 92.69 336 ASN A O 1
ATOM 2565 N N . PRO A 1 337 ? 15.125 -10.852 9.172 1 91.75 337 PRO A N 1
ATOM 2566 C CA . PRO A 1 337 ? 15.805 -11.164 7.914 1 91.75 337 PRO A CA 1
ATOM 2567 C C . PRO A 1 337 ? 16.594 -12.469 7.98 1 91.75 337 PRO A C 1
ATOM 2569 O O . PRO A 1 337 ? 17.203 -12.773 9.008 1 91.75 337 PRO A O 1
ATOM 2572 N N . PRO A 1 338 ? 16.562 -13.195 6.859 1 89.38 338 PRO A N 1
ATOM 2573 C CA . PRO A 1 338 ? 17.391 -14.406 6.855 1 89.38 338 PRO A CA 1
ATOM 2574 C C . PRO A 1 338 ? 18.875 -14.102 7.02 1 89.38 338 PRO A C 1
ATOM 2576 O O . PRO A 1 338 ? 19.328 -13.008 6.684 1 89.38 338 PRO A O 1
ATOM 2579 N N . PRO A 1 339 ? 19.578 -15 7.633 1 79 339 PRO A N 1
ATOM 2580 C CA . PRO A 1 339 ? 21.016 -14.797 7.832 1 79 339 PRO A CA 1
ATOM 2581 C C . PRO A 1 339 ? 21.781 -14.609 6.52 1 79 339 PRO A C 1
ATOM 2583 O O . PRO A 1 339 ? 21.391 -15.164 5.492 1 79 339 PRO A O 1
ATOM 2586 N N . THR A 1 340 ? 22.75 -13.594 6.555 1 70.31 340 THR A N 1
ATOM 2587 C CA . THR A 1 340 ? 23.562 -13.32 5.383 1 70.31 340 THR A CA 1
ATOM 2588 C C . THR A 1 340 ? 24.672 -14.367 5.238 1 70.31 340 THR A C 1
ATOM 2590 O O . THR A 1 340 ? 25.156 -14.914 6.238 1 70.31 340 THR A O 1
ATOM 2593 N N . MET B 1 1 ? -32.344 8.141 3.014 1 54.25 1 MET B N 1
ATOM 2594 C CA . MET B 1 1 ? -31.625 9.406 3.154 1 54.25 1 MET B CA 1
ATOM 2595 C C . MET B 1 1 ? -30.375 9.414 2.281 1 54.25 1 MET B C 1
ATOM 2597 O O . MET B 1 1 ? -29.828 8.352 1.948 1 54.25 1 MET B O 1
ATOM 2601 N N . PRO B 1 2 ? -30 10.695 1.921 1 65.56 2 PRO B N 1
ATOM 2602 C CA . PRO B 1 2 ? -28.953 10.664 0.899 1 65.56 2 PRO B CA 1
ATOM 2603 C C . PRO B 1 2 ? -27.625 10.094 1.422 1 65.56 2 PRO B C 1
ATOM 2605 O O . PRO B 1 2 ? -27.281 10.32 2.58 1 65.56 2 PRO B O 1
ATOM 2608 N N . SER B 1 3 ? -27.031 9.18 0.814 1 85.44 3 SER B N 1
ATOM 2609 C CA . SER B 1 3 ? -25.766 8.516 1.159 1 85.44 3 SER B CA 1
ATOM 2610 C C . SER B 1 3 ? -24.578 9.234 0.537 1 85.44 3 SER B C 1
ATOM 2612 O O . SER B 1 3 ? -23.453 8.719 0.56 1 85.44 3 SER B O 1
ATOM 2614 N N . THR B 1 4 ? -24.891 10.641 0.133 1 95.56 4 THR B N 1
ATOM 2615 C CA . THR B 1 4 ? -23.828 11.328 -0.609 1 95.56 4 THR B CA 1
ATOM 2616 C C . THR B 1 4 ? -23.391 12.586 0.129 1 95.56 4 THR B C 1
ATOM 2618 O O . THR B 1 4 ? -24.203 13.281 0.74 1 95.56 4 THR B O 1
ATOM 2621 N N . LEU B 1 5 ? -22.188 12.883 0.18 1 98.25 5 LEU B N 1
ATOM 2622 C CA . LEU B 1 5 ? -21.578 14.109 0.669 1 98.25 5 LEU B CA 1
ATOM 2623 C C . LEU B 1 5 ? -20.734 14.766 -0.416 1 98.25 5 LEU B C 1
ATOM 2625 O O . LEU B 1 5 ? -20.281 14.094 -1.34 1 98.25 5 LEU B O 1
ATOM 2629 N N . THR B 1 6 ? -20.672 16.047 -0.346 1 98.69 6 THR B N 1
ATOM 2630 C CA . THR B 1 6 ? -19.734 16.781 -1.193 1 98.69 6 THR B CA 1
ATOM 2631 C C . THR B 1 6 ? -18.422 17.047 -0.455 1 98.69 6 THR B C 1
ATOM 2633 O O . THR B 1 6 ? -18.406 17.766 0.544 1 98.69 6 THR B O 1
ATOM 2636 N N . LEU B 1 7 ? -17.328 16.422 -0.897 1 98.81 7 LEU B N 1
ATOM 2637 C CA . LEU B 1 7 ? -16 16.516 -0.3 1 98.81 7 LEU B CA 1
ATOM 2638 C C . LEU B 1 7 ? -15.109 17.469 -1.105 1 98.81 7 LEU B C 1
ATOM 2640 O O . LEU B 1 7 ? -15.305 17.625 -2.312 1 98.81 7 LEU B O 1
ATOM 2644 N N . ALA B 1 8 ? -14.141 18.047 -0.447 1 98.94 8 ALA B N 1
ATOM 2645 C CA . ALA B 1 8 ? -13.219 18.906 -1.177 1 98.94 8 ALA B CA 1
ATOM 2646 C C . ALA B 1 8 ? -11.812 18.828 -0.593 1 98.94 8 ALA B C 1
ATOM 2648 O O . ALA B 1 8 ? -11.641 18.5 0.584 1 98.94 8 ALA B O 1
ATOM 2649 N N . VAL B 1 9 ? -10.883 19.109 -1.438 1 98.81 9 VAL B N 1
ATOM 2650 C CA . VAL B 1 9 ? -9.469 19.25 -1.102 1 98.81 9 VAL B CA 1
ATOM 2651 C C . VAL B 1 9 ? -8.953 20.609 -1.553 1 98.81 9 VAL B C 1
ATOM 2653 O O . VAL B 1 9 ? -9.188 21.031 -2.693 1 98.81 9 VAL B O 1
ATOM 2656 N N . SER B 1 10 ? -8.328 21.312 -0.615 1 98.75 10 SER B N 1
ATOM 2657 C CA . SER B 1 10 ? -7.727 22.594 -0.96 1 98.75 10 SER B CA 1
ATOM 2658 C C . SER B 1 10 ? -6.238 22.453 -1.249 1 98.75 10 SER B C 1
ATOM 2660 O O . SER B 1 10 ? -5.496 21.875 -0.448 1 98.75 10 SER B O 1
ATOM 2662 N N . GLN B 1 11 ? -5.844 22.844 -2.406 1 98.62 11 GLN B N 1
ATOM 2663 C CA . GLN B 1 11 ? -4.418 23.016 -2.668 1 98.62 11 GLN B CA 1
ATOM 2664 C C . GLN B 1 11 ? -3.961 24.438 -2.33 1 98.62 11 GLN B C 1
ATOM 2666 O O . GLN B 1 11 ? -3.898 25.297 -3.209 1 98.62 11 GLN B O 1
ATOM 2671 N N . SER B 1 12 ? -3.707 24.688 -1.054 1 97.75 12 SER B N 1
ATOM 2672 C CA . SER B 1 12 ? -3.363 25.984 -0.501 1 97.75 12 SER B CA 1
ATOM 2673 C C . SER B 1 12 ? -1.924 26.016 0.005 1 97.75 12 SER B C 1
ATOM 2675 O O . SER B 1 12 ? -1.375 24.984 0.382 1 97.75 12 SER B O 1
ATOM 2677 N N . ARG B 1 13 ? -1.345 27.172 -0.033 1 96.75 13 ARG B N 1
ATOM 2678 C CA . ARG B 1 13 ? -0.003 27.312 0.522 1 96.75 13 ARG B CA 1
ATOM 2679 C C . ARG B 1 13 ? -0.016 28.219 1.751 1 96.75 13 ARG B C 1
ATOM 2681 O O . ARG B 1 13 ? -0.894 29.078 1.892 1 96.75 13 ARG B O 1
ATOM 2688 N N . THR B 1 14 ? 0.94 27.969 2.572 1 96.81 14 THR B N 1
ATOM 2689 C CA . THR B 1 14 ? 1.152 28.828 3.723 1 96.81 14 THR B CA 1
ATOM 2690 C C . THR B 1 14 ? 1.582 30.234 3.277 1 96.81 14 THR B C 1
ATOM 2692 O O . THR B 1 14 ? 2.396 30.375 2.363 1 96.81 14 THR B O 1
ATOM 2695 N N . LEU B 1 15 ? 1.01 31.203 3.902 1 96.25 15 LEU B N 1
ATOM 2696 C CA . LEU B 1 15 ? 1.347 32.594 3.568 1 96.25 15 LEU B CA 1
ATOM 2697 C C . LEU B 1 15 ? 2.383 33.125 4.539 1 96.25 15 LEU B C 1
ATOM 2699 O O . LEU B 1 15 ? 3.012 32.375 5.285 1 96.25 15 LEU B O 1
ATOM 2703 N N . ALA B 1 16 ? 2.656 34.438 4.5 1 93.19 16 ALA B N 1
ATOM 2704 C CA . ALA B 1 16 ? 3.812 35.031 5.141 1 93.19 16 ALA B CA 1
ATOM 2705 C C . ALA B 1 16 ? 3.705 34.969 6.66 1 93.19 16 ALA B C 1
ATOM 2707 O O . ALA B 1 16 ? 4.719 34.938 7.359 1 93.19 16 ALA B O 1
ATOM 2708 N N . SER B 1 17 ? 2.445 35 7.176 1 95 17 SER B N 1
ATOM 2709 C CA . SER B 1 17 ? 2.236 34.938 8.617 1 95 17 SER B CA 1
ATOM 2710 C C . SER B 1 17 ? 1.064 34 8.969 1 95 17 SER B C 1
ATOM 2712 O O . SER B 1 17 ? 0.247 33.688 8.102 1 95 17 SER B O 1
ATOM 2714 N N . LEU B 1 18 ? 1.001 33.594 10.25 1 97.12 18 LEU B N 1
ATOM 2715 C CA . LEU B 1 18 ? -0.096 32.75 10.711 1 97.12 18 LEU B CA 1
ATOM 2716 C C . LEU B 1 18 ? -1.437 33.469 10.531 1 97.12 18 LEU B C 1
ATOM 2718 O O . LEU B 1 18 ? -2.383 32.875 10 1 97.12 18 LEU B O 1
ATOM 2722 N N . PRO B 1 19 ? -1.553 34.781 10.922 1 97.62 19 PRO B N 1
ATOM 2723 C CA . PRO B 1 19 ? -2.832 35.438 10.703 1 97.62 19 PRO B CA 1
ATOM 2724 C C . PRO B 1 19 ? -3.234 35.5 9.227 1 97.62 19 PRO B C 1
ATOM 2726 O O . PRO B 1 19 ? -4.402 35.281 8.898 1 97.62 19 PRO B O 1
ATOM 2729 N N . ASP B 1 20 ? -2.244 35.719 8.328 1 97.75 20 ASP B N 1
ATOM 2730 C CA . ASP B 1 20 ? -2.543 35.719 6.898 1 97.75 20 ASP B CA 1
ATOM 2731 C C . ASP B 1 20 ? -3.027 34.375 6.422 1 97.75 20 ASP B C 1
ATOM 2733 O O . ASP B 1 20 ? -3.943 34.281 5.605 1 97.75 20 ASP B O 1
ATOM 2737 N N . THR B 1 21 ? -2.381 33.344 6.883 1 98.25 21 THR B N 1
ATOM 2738 C CA . THR B 1 21 ? -2.738 32 6.484 1 98.25 21 THR B CA 1
ATOM 2739 C C . THR B 1 21 ? -4.117 31.625 7.016 1 98.25 21 THR B C 1
ATOM 2741 O O . THR B 1 21 ? -4.91 30.984 6.312 1 98.25 21 THR B O 1
ATOM 2744 N N . LEU B 1 22 ? -4.43 31.969 8.258 1 98.75 22 LEU B N 1
ATOM 2745 C CA . LEU B 1 22 ? -5.742 31.719 8.844 1 98.75 22 LEU B CA 1
ATOM 2746 C C . LEU B 1 22 ? -6.836 32.438 8.055 1 98.75 22 LEU B C 1
ATOM 2748 O O . LEU B 1 22 ? -7.891 31.859 7.789 1 98.75 22 LEU B O 1
ATOM 2752 N N . ASP B 1 23 ? -6.555 33.688 7.688 1 98.69 23 ASP B N 1
ATOM 2753 C CA . ASP B 1 23 ? -7.52 34.406 6.883 1 98.69 23 ASP B CA 1
ATOM 2754 C C . ASP B 1 23 ? -7.758 33.719 5.539 1 98.69 23 ASP B C 1
ATOM 2756 O O . ASP B 1 23 ? -8.891 33.656 5.062 1 98.69 23 ASP B O 1
ATOM 2760 N N . ALA B 1 24 ? -6.684 33.312 4.938 1 98.62 24 ALA B N 1
ATOM 2761 C CA . ALA B 1 24 ? -6.809 32.594 3.668 1 98.62 24 ALA B CA 1
ATOM 2762 C C . ALA B 1 24 ? -7.613 31.297 3.838 1 98.62 24 ALA B C 1
ATOM 2764 O O . ALA B 1 24 ? -8.422 30.953 2.975 1 98.62 24 ALA B O 1
ATOM 2765 N N . LEU B 1 25 ? -7.367 30.578 4.902 1 98.81 25 LEU B N 1
ATOM 2766 C CA . LEU B 1 25 ? -8.133 29.375 5.215 1 98.81 25 LEU B CA 1
ATOM 2767 C C . LEU B 1 25 ? -9.625 29.688 5.324 1 98.81 25 LEU B C 1
ATOM 2769 O O . LEU B 1 25 ? -10.453 28.984 4.754 1 98.81 25 LEU B O 1
ATOM 2773 N N . ALA B 1 26 ? -9.914 30.75 6.027 1 98.88 26 ALA B N 1
ATOM 2774 C CA . ALA B 1 26 ? -11.305 31.156 6.184 1 98.88 26 ALA B CA 1
ATOM 2775 C C . ALA B 1 26 ? -11.938 31.484 4.828 1 98.88 26 ALA B C 1
ATOM 2777 O O . ALA B 1 26 ? -13.062 31.062 4.547 1 98.88 26 ALA B O 1
ATOM 2778 N N . ALA B 1 27 ? -11.219 32.188 4.031 1 98.81 27 ALA B N 1
ATOM 2779 C CA . ALA B 1 27 ? -11.719 32.562 2.715 1 98.81 27 ALA B CA 1
ATOM 2780 C C . ALA B 1 27 ? -11.977 31.344 1.849 1 98.81 27 ALA B C 1
ATOM 2782 O O . ALA B 1 27 ? -13.008 31.25 1.182 1 98.81 27 ALA B O 1
ATOM 2783 N N . THR B 1 28 ? -11.039 30.438 1.829 1 98.75 28 THR B N 1
ATOM 2784 C CA . THR B 1 28 ? -11.188 29.203 1.065 1 98.75 28 THR B CA 1
ATOM 2785 C C . THR B 1 28 ? -12.375 28.391 1.569 1 98.75 28 THR B C 1
ATOM 2787 O O . THR B 1 28 ? -13.117 27.812 0.776 1 98.75 28 THR B O 1
ATOM 2790 N N . THR B 1 29 ? -12.539 28.312 2.879 1 98.88 29 THR B N 1
ATOM 2791 C CA . THR B 1 29 ? -13.656 27.578 3.467 1 98.88 29 THR B CA 1
ATOM 2792 C C . THR B 1 29 ? -14.984 28.219 3.084 1 98.88 29 THR B C 1
ATOM 2794 O O . THR B 1 29 ? -15.961 27.516 2.805 1 98.88 29 THR B O 1
ATOM 2797 N N . ARG B 1 30 ? -15.055 29.547 3.086 1 98.81 30 ARG B N 1
ATOM 2798 C CA . ARG B 1 30 ? -16.266 30.234 2.645 1 98.81 30 ARG B CA 1
ATOM 2799 C C . ARG B 1 30 ? -16.578 29.922 1.188 1 98.81 30 ARG B C 1
ATOM 2801 O O . ARG B 1 30 ? -17.734 29.719 0.826 1 98.81 30 ARG B O 1
ATOM 2808 N N . LEU B 1 31 ? -15.547 29.938 0.361 1 98.62 31 LEU B N 1
ATOM 2809 C CA . LEU B 1 31 ? -15.727 29.562 -1.037 1 98.62 31 LEU B CA 1
ATOM 2810 C C . LEU B 1 31 ? -16.281 28.141 -1.152 1 98.62 31 LEU B C 1
ATOM 2812 O O . LEU B 1 31 ? -17.188 27.891 -1.954 1 98.62 31 LEU B O 1
ATOM 2816 N N . ALA B 1 32 ? -15.719 27.219 -0.406 1 98.75 32 ALA B N 1
ATOM 2817 C CA . ALA B 1 32 ? -16.188 25.828 -0.396 1 98.75 32 ALA B CA 1
ATOM 2818 C C . ALA B 1 32 ? -17.641 25.75 0.051 1 98.75 32 ALA B C 1
ATOM 2820 O O . ALA B 1 32 ? -18.438 25.016 -0.531 1 98.75 32 ALA B O 1
ATOM 2821 N N . ALA B 1 33 ? -17.969 26.5 1.09 1 98.75 33 ALA B N 1
ATOM 2822 C CA . ALA B 1 33 ? -19.344 26.531 1.596 1 98.75 33 ALA B CA 1
ATOM 2823 C C . ALA B 1 33 ? -20.312 26.984 0.511 1 98.75 33 ALA B C 1
ATOM 2825 O O . ALA B 1 33 ? -21.406 26.422 0.375 1 98.75 33 ALA B O 1
ATOM 2826 N N . ALA B 1 34 ? -19.953 27.984 -0.248 1 98.62 34 ALA B N 1
ATOM 2827 C CA . ALA B 1 34 ? -20.781 28.5 -1.325 1 98.62 34 ALA B CA 1
ATOM 2828 C C . ALA B 1 34 ? -21.031 27.438 -2.396 1 98.62 34 ALA B C 1
ATOM 2830 O O . ALA B 1 34 ? -22 27.516 -3.146 1 98.62 34 ALA B O 1
ATOM 2831 N N . LYS B 1 35 ? -20.156 26.484 -2.432 1 98.44 35 LYS B N 1
ATOM 2832 C CA . LYS B 1 35 ? -20.281 25.391 -3.4 1 98.44 35 LYS B CA 1
ATOM 2833 C C . LYS B 1 35 ? -20.891 24.156 -2.754 1 98.44 35 LYS B C 1
ATOM 2835 O O . LYS B 1 35 ? -20.828 23.062 -3.324 1 98.44 35 LYS B O 1
ATOM 2840 N N . HIS B 1 36 ? -21.359 24.266 -1.552 1 98.19 36 HIS B N 1
ATOM 2841 C CA . HIS B 1 36 ? -22.094 23.25 -0.809 1 98.19 36 HIS B CA 1
ATOM 2842 C C . HIS B 1 36 ? -21.188 22.094 -0.395 1 98.19 36 HIS B C 1
ATOM 2844 O O . HIS B 1 36 ? -21.609 20.938 -0.382 1 98.19 36 HIS B O 1
ATOM 2850 N N . VAL B 1 37 ? -19.953 22.391 -0.223 1 98.75 37 VAL B N 1
ATOM 2851 C CA . VAL B 1 37 ? -19 21.406 0.291 1 98.75 37 VAL B CA 1
ATOM 2852 C C . VAL B 1 37 ? -19.328 21.078 1.744 1 98.75 37 VAL B C 1
ATOM 2854 O O . VAL B 1 37 ? -19.609 21.984 2.541 1 98.75 37 VAL B O 1
ATOM 2857 N N . ASP B 1 38 ? -19.312 19.781 2.074 1 98.75 38 ASP B N 1
ATOM 2858 C CA . ASP B 1 38 ? -19.609 19.328 3.432 1 98.75 38 ASP B CA 1
ATOM 2859 C C . ASP B 1 38 ? -18.328 19.219 4.258 1 98.75 38 ASP B C 1
ATOM 2861 O O . ASP B 1 38 ? -18.328 19.484 5.461 1 98.75 38 ASP B O 1
ATOM 2865 N N . LEU B 1 39 ? -17.25 18.797 3.674 1 98.88 39 LEU B N 1
ATOM 2866 C CA . LEU B 1 39 ? -15.969 18.578 4.352 1 98.88 39 LEU B CA 1
ATOM 2867 C C . LEU B 1 39 ? -14.805 19.016 3.469 1 98.88 39 LEU B C 1
ATOM 2869 O O . LEU B 1 39 ? -14.781 18.719 2.273 1 98.88 39 LEU B O 1
ATOM 2873 N N . LEU B 1 40 ? -13.867 19.781 4.023 1 98.94 40 LEU B N 1
ATOM 2874 C CA . LEU B 1 40 ? -12.734 20.359 3.314 1 98.94 40 LEU B CA 1
ATOM 2875 C C . LEU B 1 40 ? -11.422 20 3.998 1 98.94 40 LEU B C 1
ATOM 2877 O O . LEU B 1 40 ? -11.266 20.219 5.203 1 98.94 40 LEU B O 1
ATOM 2881 N N . LEU B 1 41 ? -10.484 19.375 3.217 1 98.94 41 LEU B N 1
ATOM 2882 C CA . LEU B 1 41 ? -9.156 19.031 3.715 1 98.94 41 LEU B CA 1
ATOM 2883 C C . LEU B 1 41 ? -8.117 20.047 3.229 1 98.94 41 LEU B C 1
ATOM 2885 O O . LEU B 1 41 ? -8.055 20.344 2.035 1 98.94 41 LEU B O 1
ATOM 2889 N N . PHE B 1 42 ? -7.34 20.594 4.141 1 98.94 42 PHE B N 1
ATOM 2890 C CA . PHE B 1 42 ? -6.203 21.453 3.832 1 98.94 42 PHE B CA 1
ATOM 2891 C C . PHE B 1 42 ? -4.898 20.672 3.908 1 98.94 42 PHE B C 1
ATOM 2893 O O . PHE B 1 42 ? -4.859 19.562 4.449 1 98.94 42 PHE B O 1
ATOM 2900 N N . PRO B 1 43 ? -3.775 21.234 3.412 1 98.75 43 PRO B N 1
ATOM 2901 C CA . PRO B 1 43 ? -2.51 20.5 3.266 1 98.75 43 PRO B CA 1
ATOM 2902 C C . PRO B 1 43 ? -1.823 20.234 4.602 1 98.75 43 PRO B C 1
ATOM 2904 O O . PRO B 1 43 ? -2.248 20.766 5.633 1 98.75 43 PRO B O 1
ATOM 2907 N N . GLU B 1 44 ? -0.758 19.344 4.496 1 98.81 44 GLU B N 1
ATOM 2908 C CA . GLU B 1 44 ? 0.151 19.094 5.609 1 98.81 44 GLU B CA 1
ATOM 2909 C C . GLU B 1 44 ? 0.876 20.375 6.027 1 98.81 44 GLU B C 1
ATOM 2911 O O . GLU B 1 44 ? 1.324 21.141 5.172 1 98.81 44 GLU B O 1
ATOM 2916 N N . ALA B 1 45 ? 0.966 20.594 7.344 1 98.56 45 ALA B N 1
ATOM 2917 C CA . ALA B 1 45 ? 1.726 21.719 7.887 1 98.56 45 ALA B CA 1
ATOM 2918 C C . ALA B 1 45 ? 1.281 23.031 7.258 1 98.56 45 ALA B C 1
ATOM 2920 O O . ALA B 1 45 ? 2.102 23.922 7.023 1 98.56 45 ALA B O 1
ATOM 2921 N N . TYR B 1 46 ? -0.018 23.078 6.941 1 98.56 46 TYR B N 1
ATOM 2922 C CA . TYR B 1 46 ? -0.535 24.312 6.332 1 98.56 46 TYR B CA 1
ATOM 2923 C C . TYR B 1 46 ? -0.379 25.5 7.277 1 98.56 46 TYR B C 1
ATOM 2925 O O . TYR B 1 46 ? 0.127 26.547 6.883 1 98.56 46 TYR B O 1
ATOM 2933 N N . LEU B 1 47 ? -0.905 25.312 8.469 1 98.69 47 LEU B N 1
ATOM 2934 C CA . LEU B 1 47 ? -0.664 26.312 9.508 1 98.69 47 LEU B CA 1
ATOM 2935 C C . LEU B 1 47 ? 0.69 26.094 10.172 1 98.69 47 LEU B C 1
ATOM 2937 O O . LEU B 1 47 ? 0.951 25.016 10.711 1 98.69 47 LEU B O 1
ATOM 2941 N N . GLY B 1 48 ? 1.53 27.047 10.195 1 96.31 48 GLY B N 1
ATOM 2942 C CA . GLY B 1 48 ? 2.895 26.922 10.68 1 96.31 48 GLY B CA 1
ATOM 2943 C C . GLY B 1 48 ? 3.914 26.766 9.562 1 96.31 48 GLY B C 1
ATOM 2944 O O . GLY B 1 48 ? 5.074 27.156 9.719 1 96.31 48 GLY B O 1
ATOM 2945 N N . GLY B 1 49 ? 3.494 26.125 8.477 1 95.69 49 GLY B N 1
ATOM 2946 C CA . GLY B 1 49 ? 4.328 26.078 7.289 1 95.69 49 GLY B CA 1
ATOM 2947 C C . GLY B 1 49 ? 5.184 24.828 7.199 1 95.69 49 GLY B C 1
ATOM 2948 O O . GLY B 1 49 ? 5.707 24.359 8.211 1 95.69 49 GLY B O 1
ATOM 2949 N N . TYR B 1 50 ? 5.301 24.297 6.023 1 95.81 50 TYR B N 1
ATOM 2950 C CA . TYR B 1 50 ? 6.27 23.266 5.707 1 95.81 50 TYR B CA 1
ATOM 2951 C C . TYR B 1 50 ? 7.59 23.859 5.246 1 95.81 50 TYR B C 1
ATOM 2953 O O . TYR B 1 50 ? 7.645 24.547 4.219 1 95.81 50 TYR B O 1
ATOM 2961 N N . PRO B 1 51 ? 8.594 23.688 5.965 1 92.75 51 PRO B N 1
ATOM 2962 C CA . PRO B 1 51 ? 9.844 24.406 5.699 1 92.75 51 PRO B CA 1
ATOM 2963 C C . PRO B 1 51 ? 10.656 23.781 4.562 1 92.75 51 PRO B C 1
ATOM 2965 O O . PRO B 1 51 ? 11.812 23.422 4.758 1 92.75 51 PRO B O 1
ATOM 2968 N N . ARG B 1 52 ? 10.078 23.844 3.41 1 93.31 52 ARG B N 1
ATOM 2969 C CA . ARG B 1 52 ? 10.719 23.25 2.238 1 93.31 52 ARG B CA 1
ATOM 2970 C C . ARG B 1 52 ? 12.117 23.812 2.025 1 93.31 52 ARG B C 1
ATOM 2972 O O . ARG B 1 52 ? 12.328 25.016 2.189 1 93.31 52 ARG B O 1
ATOM 2979 N N . THR B 1 53 ? 13.086 22.984 1.709 1 89.75 53 THR B N 1
ATOM 2980 C CA . THR B 1 53 ? 14.461 23.266 1.299 1 89.75 53 THR B CA 1
ATOM 2981 C C . THR B 1 53 ? 15.32 23.641 2.504 1 89.75 53 THR B C 1
ATOM 2983 O O . THR B 1 53 ? 16.547 23.719 2.398 1 89.75 53 THR B O 1
ATOM 2986 N N . ALA B 1 54 ? 14.766 23.922 3.688 1 91.69 54 ALA B N 1
ATOM 2987 C CA . ALA B 1 54 ? 15.555 24.297 4.859 1 91.69 54 ALA B CA 1
ATOM 2988 C C . ALA B 1 54 ? 16.359 23.109 5.383 1 91.69 54 ALA B C 1
ATOM 2990 O O . ALA B 1 54 ? 15.812 22.016 5.574 1 91.69 54 ALA B O 1
ATOM 2991 N N . ALA B 1 55 ? 17.594 23.344 5.637 1 92.19 55 ALA B N 1
ATOM 2992 C CA . ALA B 1 55 ? 18.469 22.328 6.211 1 92.19 55 ALA B CA 1
ATOM 2993 C C . ALA B 1 55 ? 18.844 22.656 7.652 1 92.19 55 ALA B C 1
ATOM 2995 O O . ALA B 1 55 ? 19.469 21.859 8.344 1 92.19 55 ALA B O 1
ATOM 2996 N N . PHE B 1 56 ? 18.531 23.859 8.039 1 93.69 56 PHE B N 1
ATOM 2997 C CA . PHE B 1 56 ? 18.734 24.375 9.391 1 93.69 56 PHE B CA 1
ATOM 2998 C C . PHE B 1 56 ? 20.203 24.297 9.781 1 93.69 56 PHE B C 1
ATOM 3000 O O . PHE B 1 56 ? 20.531 24.047 10.945 1 93.69 56 PHE B O 1
ATOM 3007 N N . GLY B 1 57 ? 21.094 24.359 8.75 1 92.31 57 GLY B N 1
ATOM 3008 C CA . GLY B 1 57 ? 22.531 24.375 8.984 1 92.31 57 GLY B CA 1
ATOM 3009 C C . GLY B 1 57 ? 23.047 23.125 9.664 1 92.31 57 GLY B C 1
ATOM 3010 O O . GLY B 1 57 ? 24.016 23.188 10.422 1 92.31 57 GLY B O 1
ATOM 3011 N N . ALA B 1 58 ? 22.406 22.047 9.531 1 93 58 ALA B N 1
ATOM 3012 C CA . ALA B 1 58 ? 22.75 20.828 10.266 1 93 58 ALA B CA 1
ATOM 3013 C C . ALA B 1 58 ? 23.516 19.859 9.383 1 93 58 ALA B C 1
ATOM 3015 O O . ALA B 1 58 ? 23.203 19.703 8.195 1 93 58 ALA B O 1
ATOM 3016 N N . SER B 1 59 ? 24.562 19.266 9.914 1 92.81 59 SER B N 1
ATOM 3017 C CA . SER B 1 59 ? 25.312 18.125 9.391 1 92.81 59 SER B CA 1
ATOM 3018 C C . SER B 1 59 ? 25.734 17.172 10.508 1 92.81 59 SER B C 1
ATOM 3020 O O . SER B 1 59 ? 25.641 17.516 11.688 1 92.81 59 SER B O 1
ATOM 3022 N N . ILE B 1 60 ? 26.031 15.961 10.203 1 91.88 60 ILE B N 1
ATOM 3023 C CA . ILE B 1 60 ? 26.438 15.016 11.234 1 91.88 60 ILE B CA 1
ATOM 3024 C C . ILE B 1 60 ? 27.609 15.594 12.016 1 91.88 60 ILE B C 1
ATOM 3026 O O . ILE B 1 60 ? 28.641 15.945 11.438 1 91.88 60 ILE B O 1
ATOM 3030 N N . GLY B 1 61 ? 27.438 15.75 13.336 1 93.38 61 GLY B N 1
ATOM 3031 C CA . GLY B 1 61 ? 28.5 16.203 14.219 1 93.38 61 GLY B CA 1
ATOM 3032 C C . GLY B 1 61 ? 28.578 17.719 14.336 1 93.38 61 GLY B C 1
ATOM 3033 O O . GLY B 1 61 ? 29.391 18.25 15.094 1 93.38 61 GLY B O 1
ATOM 3034 N N . SER B 1 62 ? 27.688 18.453 13.562 1 92.19 62 SER B N 1
ATOM 3035 C CA . SER B 1 62 ? 27.828 19.906 13.609 1 92.19 62 SER B CA 1
ATOM 3036 C C . SER B 1 62 ? 26.484 20.594 13.391 1 92.19 62 SER B C 1
ATOM 3038 O O . SER B 1 62 ? 25.641 20.078 12.648 1 92.19 62 SER B O 1
ATOM 3040 N N . ARG B 1 63 ? 26.188 21.781 14.047 1 94.12 63 ARG B N 1
ATOM 3041 C CA . ARG B 1 63 ? 25.109 22.734 13.836 1 94.12 63 ARG B CA 1
ATOM 3042 C C . ARG B 1 63 ? 25.625 24.172 13.859 1 94.12 63 ARG B C 1
ATOM 3044 O O . ARG B 1 63 ? 26.453 24.516 14.703 1 94.12 63 ARG B O 1
ATOM 3051 N N . THR B 1 64 ? 25.125 24.938 12.953 1 94.38 64 THR B N 1
ATOM 3052 C CA . THR B 1 64 ? 25.625 26.297 12.844 1 94.38 64 THR B CA 1
ATOM 3053 C C . THR B 1 64 ? 24.734 27.266 13.609 1 94.38 64 THR B C 1
ATOM 3055 O O . THR B 1 64 ? 23.578 26.969 13.891 1 94.38 64 THR B O 1
ATOM 3058 N N . ASP B 1 65 ? 25.266 28.375 13.891 1 93.69 65 ASP B N 1
ATOM 3059 C CA . ASP B 1 65 ? 24.484 29.438 14.523 1 93.69 65 ASP B CA 1
ATOM 3060 C C . ASP B 1 65 ? 23.391 29.953 13.594 1 93.69 65 ASP B C 1
ATOM 3062 O O . ASP B 1 65 ? 22.281 30.25 14.039 1 93.69 65 ASP B O 1
ATOM 3066 N N . HIS B 1 66 ? 23.734 30.047 12.383 1 91.31 66 HIS B N 1
ATOM 3067 C CA . HIS B 1 66 ? 22.734 30.438 11.398 1 91.31 66 HIS B CA 1
ATOM 3068 C C . HIS B 1 66 ? 21.562 29.453 11.375 1 91.31 66 HIS B C 1
ATOM 3070 O O . HIS B 1 66 ? 20.406 29.859 11.289 1 91.31 66 HIS B O 1
ATOM 3076 N N . GLY B 1 67 ? 21.859 28.203 11.438 1 93.69 67 GLY B N 1
ATOM 3077 C CA . GLY B 1 67 ? 20.828 27.172 11.492 1 93.69 67 GLY B CA 1
ATOM 3078 C C . GLY B 1 67 ? 19.922 27.297 12.711 1 93.69 67 GLY B C 1
ATOM 3079 O O . GLY B 1 67 ? 18.719 27.109 12.617 1 93.69 67 GLY B O 1
ATOM 3080 N N . ARG B 1 68 ? 20.547 27.594 13.828 1 94.56 68 ARG B N 1
ATOM 3081 C CA . ARG B 1 68 ? 19.781 27.781 15.062 1 94.56 68 ARG B CA 1
ATOM 3082 C C . ARG B 1 68 ? 18.859 28.984 14.945 1 94.56 68 ARG B C 1
ATOM 3084 O O . ARG B 1 68 ? 17.734 28.969 15.477 1 94.56 68 ARG B O 1
ATOM 3091 N N . GLU B 1 69 ? 19.297 30.016 14.289 1 93.94 69 GLU B N 1
ATOM 3092 C CA . GLU B 1 69 ? 18.453 31.188 14.07 1 93.94 69 GLU B CA 1
ATOM 3093 C C . GLU B 1 69 ? 17.281 30.859 13.133 1 93.94 69 GLU B C 1
ATOM 3095 O O . GLU B 1 69 ? 16.172 31.312 13.352 1 93.94 69 GLU B O 1
ATOM 3100 N N . GLN B 1 70 ? 17.562 30.109 12.148 1 92.94 70 GLN B N 1
ATOM 3101 C CA . GLN B 1 70 ? 16.516 29.656 11.242 1 92.94 70 GLN B CA 1
ATOM 3102 C C . GLN B 1 70 ? 15.453 28.859 12 1 92.94 70 GLN B C 1
ATOM 3104 O O . GLN B 1 70 ? 14.258 29.062 11.789 1 92.94 70 GLN B O 1
ATOM 3109 N N . PHE B 1 71 ? 15.945 28.031 12.883 1 95.69 71 PHE B N 1
ATOM 3110 C CA . PHE B 1 71 ? 15.031 27.234 13.688 1 95.69 71 PHE B CA 1
ATOM 3111 C C . PHE B 1 71 ? 14.18 28.109 14.586 1 95.69 71 PHE B C 1
ATOM 3113 O O . PHE B 1 71 ? 12.977 27.891 14.742 1 95.69 71 PHE B O 1
ATOM 3120 N N . LEU B 1 72 ? 14.758 29.047 15.141 1 95.69 72 LEU B N 1
ATOM 3121 C CA . LEU B 1 72 ? 14.023 29.969 16.016 1 95.69 72 LEU B CA 1
ATOM 3122 C C . LEU B 1 72 ? 12.898 30.656 15.242 1 95.69 72 LEU B C 1
ATOM 3124 O O . LEU B 1 72 ? 11.773 30.75 15.742 1 95.69 72 LEU B O 1
ATOM 3128 N N . ARG B 1 73 ? 13.203 31.125 14.078 1 93.62 73 ARG B N 1
ATOM 3129 C CA . ARG B 1 73 ? 12.188 31.781 13.258 1 93.62 73 ARG B CA 1
ATOM 3130 C C . ARG B 1 73 ? 11.055 30.812 12.922 1 93.62 73 ARG B C 1
ATOM 3132 O O . ARG B 1 73 ? 9.883 31.188 12.992 1 93.62 73 ARG B O 1
ATOM 3139 N N . TYR B 1 74 ? 11.43 29.641 12.57 1 95.75 74 TYR B N 1
ATOM 3140 C CA . TYR B 1 74 ? 10.43 28.625 12.258 1 95.75 74 TYR B CA 1
ATOM 3141 C C . TYR B 1 74 ? 9.578 28.297 13.477 1 95.75 74 TYR B C 1
ATOM 3143 O O . TYR B 1 74 ? 8.344 28.312 13.406 1 95.75 74 TYR B O 1
ATOM 3151 N N . PHE B 1 75 ? 10.219 28.062 14.609 1 96.25 75 PHE B N 1
ATOM 3152 C CA . PHE B 1 75 ? 9.547 27.734 15.859 1 96.25 75 PHE B CA 1
ATOM 3153 C C . PHE B 1 75 ? 8.516 28.797 16.219 1 96.25 75 PHE B C 1
ATOM 3155 O O . PHE B 1 75 ? 7.391 28.484 16.609 1 96.25 75 PHE B O 1
ATOM 3162 N N . ARG B 1 76 ? 8.852 30.031 15.977 1 94.94 76 ARG B N 1
ATOM 3163 C CA . ARG B 1 76 ? 7.996 31.141 16.359 1 94.94 76 ARG B CA 1
ATOM 3164 C C . ARG B 1 76 ? 6.824 31.297 15.391 1 94.94 76 ARG B C 1
ATOM 3166 O O . ARG B 1 76 ? 5.785 31.859 15.75 1 94.94 76 ARG B O 1
ATOM 3173 N N . SER B 1 77 ? 6.996 30.797 14.203 1 94.75 77 SER B N 1
ATOM 3174 C CA . SER B 1 77 ? 5.938 30.891 13.203 1 94.75 77 SER B CA 1
ATOM 3175 C C . SER B 1 77 ? 4.895 29.797 13.391 1 94.75 77 SER B C 1
ATOM 3177 O O . SER B 1 77 ? 3.795 29.891 12.836 1 94.75 77 SER B O 1
ATOM 3179 N N . CYS B 1 78 ? 5.207 28.766 14.164 1 97.5 78 CYS B N 1
ATOM 3180 C CA . CYS B 1 78 ? 4.332 27.609 14.344 1 97.5 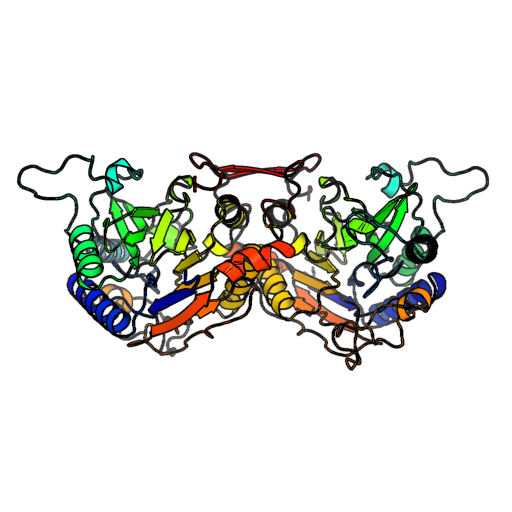78 CYS B CA 1
ATOM 3181 C C . CYS B 1 78 ? 3.234 27.906 15.359 1 97.5 78 CYS B C 1
ATOM 3183 O O . CYS B 1 78 ? 3.301 28.922 16.078 1 97.5 78 CYS B O 1
ATOM 3185 N N . VAL B 1 79 ? 2.309 27.094 15.398 1 98.5 79 VAL B N 1
ATOM 3186 C CA . VAL B 1 79 ? 1.073 27.328 16.141 1 98.5 79 VAL B CA 1
ATOM 3187 C C . VAL B 1 79 ? 1.232 26.828 17.578 1 98.5 79 VAL B C 1
ATOM 3189 O O . VAL B 1 79 ? 1.869 25.812 17.812 1 98.5 79 VAL B O 1
ATOM 3192 N N . ASP B 1 80 ? 0.688 27.547 18.516 1 97.94 80 ASP B N 1
ATOM 3193 C CA . ASP B 1 80 ? 0.542 27.062 19.891 1 97.94 80 ASP B CA 1
ATOM 3194 C C . ASP B 1 80 ? -0.901 26.656 20.172 1 97.94 80 ASP B C 1
ATOM 3196 O O . ASP B 1 80 ? -1.755 27.5 20.422 1 97.94 80 ASP B O 1
ATOM 3200 N N . LEU B 1 81 ? -1.163 25.359 20.219 1 98.12 81 LEU B N 1
ATOM 3201 C CA . LEU B 1 81 ? -2.514 24.859 20.438 1 98.12 81 LEU B CA 1
ATOM 3202 C C . LEU B 1 81 ? -2.777 24.672 21.938 1 98.12 81 LEU B C 1
ATOM 3204 O O . LEU B 1 81 ? -3.898 24.359 22.328 1 98.12 81 LEU B O 1
ATOM 3208 N N . GLY B 1 82 ? -1.799 24.859 22.719 1 97.38 82 GLY B N 1
ATOM 3209 C CA . GLY B 1 82 ? -1.944 24.766 24.156 1 97.38 82 GLY B CA 1
ATOM 3210 C C . GLY B 1 82 ? -2.029 23.328 24.656 1 97.38 82 GLY B C 1
ATOM 3211 O O . GLY B 1 82 ? -2.68 23.062 25.672 1 97.38 82 GLY B O 1
ATOM 3212 N N . ASP B 1 83 ? -1.526 22.359 23.953 1 96.88 83 ASP B N 1
ATOM 3213 C CA . ASP B 1 83 ? -1.489 20.969 24.375 1 96.88 83 ASP B CA 1
ATOM 3214 C C . ASP B 1 83 ? -0.222 20.672 25.172 1 96.88 83 ASP B C 1
ATOM 3216 O O . ASP B 1 83 ? 0.537 21.594 25.5 1 96.88 83 ASP B O 1
ATOM 3220 N N . THR B 1 84 ? -0.047 19.391 25.609 1 95.31 84 THR B N 1
ATOM 3221 C CA . THR B 1 84 ? 1.115 18.969 26.375 1 95.31 84 THR B CA 1
ATOM 3222 C C . THR B 1 84 ? 2.115 18.234 25.484 1 95.31 84 THR B C 1
ATOM 3224 O O . THR B 1 84 ? 1.77 17.812 24.391 1 95.31 84 THR B O 1
ATOM 3227 N N . PRO B 1 85 ? 3.367 18.094 25.875 1 92.12 85 PRO B N 1
ATOM 3228 C CA . PRO B 1 85 ? 4.375 17.438 25.031 1 92.12 85 PRO B CA 1
ATOM 3229 C C . PRO B 1 85 ? 4.008 16 24.672 1 92.12 85 PRO B C 1
ATOM 3231 O O . PRO B 1 85 ? 4.207 15.578 23.531 1 92.12 85 PRO B O 1
ATOM 3234 N N . LEU B 1 86 ? 3.344 15.336 25.516 1 90.25 86 LEU B N 1
ATOM 3235 C CA . LEU B 1 86 ? 2.986 13.945 25.266 1 90.25 86 LEU B CA 1
ATOM 3236 C C . LEU B 1 86 ? 1.642 13.852 24.547 1 90.25 86 LEU B C 1
ATOM 3238 O O . LEU B 1 86 ? 1.239 12.766 24.125 1 90.25 86 LEU B O 1
ATOM 3242 N N . GLY B 1 87 ? 1.002 15.016 24.312 1 92.88 87 GLY B N 1
ATOM 3243 C CA . GLY B 1 87 ? -0.367 14.992 23.812 1 92.88 87 GLY B CA 1
ATOM 3244 C C . GLY B 1 87 ? -1.373 14.586 24.875 1 92.88 87 GLY B C 1
ATOM 3245 O O . GLY B 1 87 ? -1.259 13.508 25.469 1 92.88 87 GLY B O 1
ATOM 3246 N N . ALA B 1 88 ? -2.363 15.414 25.125 1 94 88 ALA B N 1
ATOM 3247 C CA . ALA B 1 88 ? -3.281 15.164 26.234 1 94 88 ALA B CA 1
ATOM 3248 C C . ALA B 1 88 ? -4.531 14.43 25.75 1 94 88 ALA B C 1
ATOM 3250 O O . ALA B 1 88 ? -5.426 14.125 26.547 1 94 88 ALA B O 1
ATOM 3251 N N . GLY B 1 89 ? -4.609 14.141 24.453 1 93.44 89 GLY B N 1
ATOM 3252 C CA . GLY B 1 89 ? -5.727 13.375 23.922 1 93.44 89 GLY B CA 1
ATOM 3253 C C . GLY B 1 89 ? -7.074 14.016 24.203 1 93.44 89 GLY B C 1
ATOM 3254 O O . GLY B 1 89 ? -7.277 15.195 23.906 1 93.44 89 GLY B O 1
ATOM 3255 N N . ASP B 1 90 ? -7.914 13.281 24.844 1 93.62 90 ASP B N 1
ATOM 3256 C CA . ASP B 1 90 ? -9.281 13.727 25.094 1 93.62 90 ASP B CA 1
ATOM 3257 C C . ASP B 1 90 ? -9.297 14.922 26.047 1 93.62 90 ASP B C 1
ATOM 3259 O O . ASP B 1 90 ? -10.172 15.781 25.969 1 93.62 90 ASP B O 1
ATOM 3263 N N . ASP B 1 91 ? -8.344 14.969 26.938 1 96.12 91 ASP B N 1
ATOM 3264 C CA . ASP B 1 91 ? -8.312 16.094 27.859 1 96.12 91 ASP B CA 1
ATOM 3265 C C . ASP B 1 91 ? -8.117 17.422 27.125 1 96.12 91 ASP B C 1
ATOM 3267 O O . ASP B 1 91 ? -8.688 18.438 27.5 1 96.12 91 ASP B O 1
ATOM 3271 N N . TRP B 1 92 ? -7.34 17.391 26.094 1 96.69 92 TRP B N 1
ATOM 3272 C CA . TRP B 1 92 ? -7.172 18.594 25.281 1 96.69 92 TRP B CA 1
ATOM 3273 C C . TRP B 1 92 ? -8.398 18.828 24.422 1 96.69 92 TRP B C 1
ATOM 3275 O O . TRP B 1 92 ? -8.898 19.953 24.344 1 96.69 92 TRP B O 1
ATOM 3285 N N . VAL B 1 93 ? -8.906 17.797 23.812 1 97 93 VAL B N 1
ATOM 3286 C CA . VAL B 1 93 ? -10.031 17.922 22.875 1 97 93 VAL B CA 1
ATOM 3287 C C . VAL B 1 93 ? -11.25 18.469 23.625 1 97 93 VAL B C 1
ATOM 3289 O O . VAL B 1 93 ? -11.938 19.359 23.109 1 97 93 VAL B O 1
ATOM 3292 N N . LYS B 1 94 ? -11.445 18 24.875 1 96.75 94 LYS B N 1
ATOM 3293 C CA . LYS B 1 94 ? -12.633 18.359 25.641 1 96.75 94 LYS B CA 1
ATOM 3294 C C . LYS B 1 94 ? -12.367 19.547 26.547 1 96.75 94 LYS B C 1
ATOM 3296 O O . LYS B 1 94 ? -13.164 19.859 27.438 1 96.75 94 LYS B O 1
ATOM 3301 N N . ARG B 1 95 ? -11.25 20.188 26.438 1 96.38 95 ARG B N 1
ATOM 3302 C CA . ARG B 1 95 ? -10.875 21.391 27.172 1 96.38 95 ARG B CA 1
ATOM 3303 C C . ARG B 1 95 ? -10.859 21.141 28.672 1 96.38 95 ARG B C 1
ATOM 3305 O O . ARG B 1 95 ? -11.391 21.938 29.438 1 96.38 95 ARG B O 1
ATOM 3312 N N . ARG B 1 96 ? -10.188 20.062 29.016 1 96.75 96 ARG B N 1
ATOM 3313 C CA . ARG B 1 96 ? -10.125 19.703 30.438 1 96.75 96 ARG B CA 1
ATOM 3314 C C . ARG B 1 96 ? -8.781 20.109 31.047 1 96.75 96 ARG B C 1
ATOM 3316 O O . ARG B 1 96 ? -8.578 20 32.25 1 96.75 96 ARG B O 1
ATOM 3323 N N . LEU B 1 97 ? -7.871 20.609 30.219 1 95.69 97 LEU B N 1
ATOM 3324 C CA . LEU B 1 97 ? -6.586 21.094 30.703 1 95.69 97 LEU B CA 1
ATOM 3325 C C . LEU B 1 97 ? -6.73 22.469 31.344 1 95.69 97 LEU B C 1
ATOM 3327 O O . LEU B 1 97 ? -7.516 23.297 30.859 1 95.69 97 LEU B O 1
ATOM 3331 N N . PRO B 1 98 ? -5.926 22.75 32.344 1 94.56 98 PRO B N 1
ATOM 3332 C CA . PRO B 1 98 ? -6.016 24.062 32.969 1 94.56 98 PRO B CA 1
ATOM 3333 C C . PRO B 1 98 ? -5.664 25.203 32.031 1 94.56 98 PRO B C 1
ATOM 3335 O O . PRO B 1 98 ? -4.785 25.062 31.188 1 94.56 98 PRO B O 1
ATOM 3338 N N . VAL B 1 99 ? -6.324 26.281 32.25 1 94.25 99 VAL B N 1
ATOM 3339 C CA . VAL B 1 99 ? -6.062 27.516 31.516 1 94.25 99 VAL B CA 1
ATOM 3340 C C . VAL B 1 99 ? -5.281 28.5 32.406 1 94.25 99 VAL B C 1
ATOM 3342 O O . VAL B 1 99 ? -5.516 28.578 33.594 1 94.25 99 VAL B O 1
ATOM 3345 N N . ALA B 1 100 ? -4.359 29.172 31.766 1 91 100 ALA B N 1
ATOM 3346 C CA . ALA B 1 100 ? -3.57 30.141 32.531 1 91 100 ALA B CA 1
ATOM 3347 C C . ALA B 1 100 ? -4.453 31.234 33.094 1 91 100 ALA B C 1
ATOM 3349 O O . ALA B 1 100 ? -5.449 31.625 32.469 1 91 100 ALA B O 1
ATOM 3350 N N . GLU B 1 101 ? -4.035 31.75 34.219 1 92.81 101 GLU B N 1
ATOM 3351 C CA . GLU B 1 101 ? -4.777 32.844 34.844 1 92.81 101 GLU B CA 1
ATOM 3352 C C . GLU B 1 101 ? -4.875 34.062 33.906 1 92.81 101 GLU B C 1
ATOM 3354 O O . GLU B 1 101 ? -3.875 34.469 33.312 1 92.81 101 GLU B O 1
ATOM 3359 N N . GLY B 1 102 ? -6.09 34.562 33.75 1 92.69 102 GLY B N 1
ATOM 3360 C CA . GLY B 1 102 ? -6.312 35.75 32.938 1 92.69 102 GLY B CA 1
ATOM 3361 C C . GLY B 1 102 ? -6.535 35.438 31.469 1 92.69 102 GLY B C 1
ATOM 3362 O O . GLY B 1 102 ? -6.777 36.344 30.672 1 92.69 102 GLY B O 1
ATOM 3363 N N . LYS B 1 103 ? -6.344 34.156 31.188 1 91.88 103 LYS B N 1
ATOM 3364 C CA . LYS B 1 103 ? -6.582 33.781 29.797 1 91.88 103 LYS B CA 1
ATOM 3365 C C . LYS B 1 103 ? -7.934 33.094 29.641 1 91.88 103 LYS B C 1
ATOM 3367 O O . LYS B 1 103 ? -8.422 32.438 30.578 1 91.88 103 LYS B O 1
ATOM 3372 N N . GLU B 1 104 ? -8.516 33.25 28.469 1 91.69 104 GLU B N 1
ATOM 3373 C CA . GLU B 1 104 ? -9.828 32.656 28.219 1 91.69 104 GLU B CA 1
ATOM 3374 C C . GLU B 1 104 ? -9.703 31.234 27.672 1 91.69 104 GLU B C 1
ATOM 3376 O O . GLU B 1 104 ? -10.633 30.438 27.812 1 91.69 104 GLU B O 1
ATOM 3381 N N . HIS B 1 105 ? -8.586 31 27.016 1 92.31 105 HIS B N 1
ATOM 3382 C CA . HIS B 1 105 ? -8.359 29.672 26.453 1 92.31 105 HIS B CA 1
ATOM 3383 C C . HIS B 1 105 ? -6.875 29.328 26.453 1 92.31 105 HIS B C 1
ATOM 3385 O O . HIS B 1 105 ? -6.035 30.172 26.75 1 92.31 105 HIS B O 1
ATOM 3391 N N . ARG B 1 106 ? -6.586 28.094 26.156 1 93.69 106 ARG B N 1
ATOM 3392 C CA . ARG B 1 106 ? -5.207 27.641 26.031 1 93.69 106 ARG B CA 1
ATOM 3393 C C . ARG B 1 106 ? -4.668 27.906 24.625 1 93.69 106 ARG B C 1
ATOM 3395 O O . ARG B 1 106 ? -5.418 27.875 23.656 1 93.69 106 ARG B O 1
ATOM 3402 N N . GLY B 1 107 ? -3.393 28.203 24.578 1 96.06 107 GLY B N 1
ATOM 3403 C CA . GLY B 1 107 ? -2.766 28.344 23.266 1 96.06 107 GLY B CA 1
ATOM 3404 C C . GLY B 1 107 ? -2.912 29.734 22.688 1 96.06 107 GLY B C 1
ATOM 3405 O O . GLY B 1 107 ? -3.15 30.703 23.422 1 96.06 107 GLY B O 1
ATOM 3406 N N . ASP B 1 108 ? -2.744 29.875 21.359 1 97.25 108 ASP B N 1
ATOM 3407 C CA . ASP B 1 108 ? -2.613 31.188 20.719 1 97.25 108 ASP B CA 1
ATOM 3408 C C . ASP B 1 108 ? -3.92 31.609 20.047 1 97.25 108 ASP B C 1
ATOM 3410 O O . ASP B 1 108 ? -3.947 32.562 19.281 1 97.25 108 ASP B O 1
ATOM 3414 N N . GLY B 1 109 ? -4.98 30.875 20.234 1 97.5 109 GLY B N 1
ATOM 3415 C CA . GLY B 1 109 ? -6.285 31.234 19.719 1 97.5 109 GLY B CA 1
ATOM 3416 C C . GLY B 1 109 ? -6.609 30.562 18.391 1 97.5 109 GLY B C 1
ATOM 3417 O O . GLY B 1 109 ? -7.719 30.703 17.875 1 97.5 109 GLY B O 1
ATOM 3418 N N . THR B 1 110 ? -5.684 29.812 17.797 1 98.62 110 THR B N 1
ATOM 3419 C CA . THR B 1 110 ? -5.883 29.156 16.5 1 98.62 110 THR B CA 1
ATOM 3420 C C . THR B 1 110 ? -7.051 28.172 16.562 1 98.62 110 THR B C 1
ATOM 3422 O O . THR B 1 110 ? -7.895 28.141 15.672 1 98.62 110 THR B O 1
ATOM 3425 N N . ARG B 1 111 ? -7.137 27.359 17.625 1 98.5 111 ARG B N 1
ATOM 3426 C CA . ARG B 1 111 ? -8.258 26.438 17.797 1 98.5 111 ARG B CA 1
ATOM 3427 C C . ARG B 1 111 ? -9.586 27.172 17.703 1 98.5 111 ARG B C 1
ATOM 3429 O O . ARG B 1 111 ? -10.477 26.781 16.953 1 98.5 111 ARG B O 1
ATOM 3436 N N . GLU B 1 112 ? -9.711 28.266 18.484 1 98.31 112 GLU B N 1
ATOM 3437 C CA . GLU B 1 112 ? -10.938 29.047 18.547 1 98.31 112 GLU B CA 1
ATOM 3438 C C . GLU B 1 112 ? -11.281 29.656 17.188 1 98.31 112 GLU B C 1
ATOM 3440 O O . GLU B 1 112 ? -12.445 29.688 16.797 1 98.31 112 GLU B O 1
ATOM 3445 N N . PHE B 1 113 ? -10.289 30.125 16.547 1 98.75 113 PHE B N 1
ATOM 3446 C CA . PHE B 1 113 ? -10.492 30.688 15.211 1 98.75 113 PHE B CA 1
ATOM 3447 C C . PHE B 1 113 ? -11.047 29.641 14.258 1 98.75 113 PHE B C 1
ATOM 3449 O O . PHE B 1 113 ? -12.023 29.906 13.547 1 98.75 113 PHE B O 1
ATOM 3456 N N . LEU B 1 114 ? -10.453 28.453 14.203 1 98.94 114 LEU B N 1
ATOM 3457 C CA . LEU B 1 114 ? -10.883 27.391 13.32 1 98.94 114 LEU B CA 1
ATOM 3458 C C . LEU B 1 114 ? -12.312 26.953 13.648 1 98.94 114 LEU B C 1
ATOM 3460 O O . LEU B 1 114 ? -13.109 26.703 12.742 1 98.94 114 LEU B O 1
ATOM 3464 N N . GLU B 1 115 ? -12.625 26.812 14.922 1 98.81 115 GLU B N 1
ATOM 3465 C CA . GLU B 1 115 ? -13.977 26.453 15.336 1 98.81 115 GLU B CA 1
ATOM 3466 C C . GLU B 1 115 ? -14.992 27.5 14.852 1 98.81 115 GLU B C 1
ATOM 3468 O O . GLU B 1 115 ? -16.094 27.141 14.43 1 98.81 115 GLU B O 1
ATOM 3473 N N . LYS B 1 116 ? -14.609 28.75 14.953 1 98.81 116 LYS B N 1
ATOM 3474 C CA . LYS B 1 116 ? -15.484 29.812 14.477 1 98.81 116 LYS B CA 1
ATOM 3475 C C . LYS B 1 116 ? -15.703 29.703 12.969 1 98.81 116 LYS B C 1
ATOM 3477 O O . LYS B 1 116 ? -16.828 29.844 12.492 1 98.81 116 LYS B O 1
ATOM 3482 N N . VAL B 1 117 ? -14.633 29.531 12.203 1 98.88 117 VAL B N 1
ATOM 3483 C CA . VAL B 1 117 ? -14.727 29.406 10.75 1 98.88 117 VAL B CA 1
ATOM 3484 C C . VAL B 1 117 ? -15.656 28.25 10.391 1 98.88 117 VAL B C 1
ATOM 3486 O O . VAL B 1 117 ? -16.547 28.406 9.547 1 98.88 117 VAL B O 1
ATOM 3489 N N . ALA B 1 118 ? -15.422 27.078 11.008 1 98.94 118 ALA B N 1
ATOM 3490 C CA . ALA B 1 118 ? -16.25 25.906 10.734 1 98.94 118 ALA B CA 1
ATOM 3491 C C . ALA B 1 118 ? -17.719 26.188 11.062 1 98.94 118 ALA B C 1
ATOM 3493 O O . ALA B 1 118 ? -18.609 25.875 10.258 1 98.94 118 ALA B O 1
ATOM 3494 N N . ARG B 1 119 ? -17.969 26.766 12.195 1 98.81 119 ARG B N 1
ATOM 3495 C CA . ARG B 1 119 ? -19.328 27.094 12.633 1 98.81 119 ARG B CA 1
ATOM 3496 C C . ARG B 1 119 ? -20 28.047 11.664 1 98.81 119 ARG B C 1
ATOM 3498 O O . ARG B 1 119 ? -21.141 27.828 11.25 1 98.81 119 ARG B O 1
ATOM 3505 N N . ASP B 1 120 ? -19.297 29.094 11.312 1 98.81 120 ASP B N 1
ATOM 3506 C CA . ASP B 1 120 ? -19.859 30.156 10.484 1 98.81 120 ASP B CA 1
ATOM 3507 C C . ASP B 1 120 ? -20.172 29.641 9.078 1 98.81 120 ASP B C 1
ATOM 3509 O O . ASP B 1 120 ? -21.094 30.141 8.422 1 98.81 120 ASP B O 1
ATOM 3513 N N . THR B 1 121 ? -19.406 28.688 8.578 1 98.81 121 THR B N 1
ATOM 3514 C CA . THR B 1 121 ? -19.547 28.234 7.191 1 98.81 121 THR B CA 1
ATOM 3515 C C . THR B 1 121 ? -20.375 26.969 7.105 1 98.81 121 THR B C 1
ATOM 3517 O O . THR B 1 121 ? -20.875 26.609 6.039 1 98.81 121 THR B O 1
ATOM 3520 N N . GLY B 1 122 ? -20.422 26.203 8.219 1 98.69 122 GLY B N 1
ATOM 3521 C CA . GLY B 1 122 ? -21.094 24.922 8.219 1 98.69 122 GLY B CA 1
ATOM 3522 C C . GLY B 1 122 ? -20.266 23.812 7.594 1 98.69 122 GLY B C 1
ATOM 3523 O O . GLY B 1 122 ? -20.766 22.703 7.371 1 98.69 122 GLY B O 1
ATOM 3524 N N . VAL B 1 123 ? -19.031 24.109 7.254 1 98.88 123 VAL B N 1
ATOM 3525 C CA . VAL B 1 123 ? -18.156 23.141 6.598 1 98.88 123 VAL B CA 1
ATOM 3526 C C . VAL B 1 123 ? -17.281 22.438 7.637 1 98.88 123 VAL B C 1
ATOM 3528 O O . VAL B 1 123 ? -16.75 23.094 8.539 1 98.88 123 VAL B O 1
ATOM 3531 N N . PHE B 1 124 ? -17.234 21.047 7.645 1 98.94 124 PHE B N 1
ATOM 3532 C CA . PHE B 1 124 ? -16.266 20.312 8.43 1 98.94 124 PHE B CA 1
ATOM 3533 C C . PHE B 1 124 ? -14.852 20.562 7.91 1 98.94 124 PHE B C 1
ATOM 3535 O O . PHE B 1 124 ? -14.562 20.312 6.738 1 98.94 124 PHE B O 1
ATOM 3542 N N . VAL B 1 125 ? -13.977 21.078 8.758 1 98.94 125 VAL B N 1
ATOM 3543 C CA . VAL B 1 125 ? -12.641 21.484 8.32 1 98.94 125 VAL B CA 1
ATOM 3544 C C . VAL B 1 125 ? -11.594 20.531 8.898 1 98.94 125 VAL B C 1
ATOM 3546 O O . VAL B 1 125 ? -11.578 20.281 10.102 1 98.94 125 VAL B O 1
ATOM 3549 N N . VAL B 1 126 ? -10.773 19.938 8.07 1 98.94 126 VAL B N 1
ATOM 3550 C CA . VAL B 1 126 ? -9.586 19.203 8.484 1 98.94 126 VAL B CA 1
ATOM 3551 C C . VAL B 1 126 ? -8.328 19.906 7.973 1 98.94 126 VAL B C 1
ATOM 3553 O O . VAL B 1 126 ? -8.211 20.188 6.777 1 98.94 126 VAL B O 1
ATOM 3556 N N . THR B 1 127 ? -7.379 20.234 8.844 1 98.94 127 THR B N 1
ATOM 3557 C CA . THR B 1 127 ? -6.227 21.016 8.398 1 98.94 127 THR B CA 1
ATOM 3558 C C . THR B 1 127 ? -4.949 20.516 9.07 1 98.94 127 THR B C 1
ATOM 3560 O O . THR B 1 127 ? -4.969 20.109 10.234 1 98.94 127 THR B O 1
ATOM 3563 N N . GLY B 1 128 ? -3.869 20.5 8.266 1 98.88 128 GLY B N 1
ATOM 3564 C CA . GLY B 1 128 ? -2.543 20.281 8.828 1 98.88 128 GLY B CA 1
ATOM 3565 C C . GLY B 1 128 ? -2.012 21.484 9.586 1 98.88 128 GLY B C 1
ATOM 3566 O O . GLY B 1 128 ? -2.256 22.625 9.195 1 98.88 128 GLY B O 1
ATOM 3567 N N . VAL B 1 129 ? -1.276 21.203 10.664 1 98.81 129 VAL B N 1
ATOM 3568 C CA . VAL B 1 129 ? -0.704 22.25 11.508 1 98.81 129 VAL B CA 1
ATOM 3569 C C . VAL B 1 129 ? 0.634 21.781 12.078 1 98.81 129 VAL B C 1
ATOM 3571 O O . VAL B 1 129 ? 0.844 20.578 12.273 1 98.81 129 VAL B O 1
ATOM 3574 N N . VAL B 1 130 ? 1.559 22.656 12.211 1 98.75 130 VAL B N 1
ATOM 3575 C CA . VAL B 1 130 ? 2.719 22.406 13.055 1 98.75 130 VAL B CA 1
ATOM 3576 C C . VAL B 1 130 ? 2.535 23.094 14.414 1 98.75 130 VAL B C 1
ATOM 3578 O O . VAL B 1 130 ? 2.445 24.312 14.484 1 98.75 130 VAL B O 1
ATOM 3581 N N . GLU B 1 131 ? 2.455 22.297 15.438 1 98.62 131 GLU B N 1
ATOM 3582 C CA . GLU B 1 131 ? 2.189 22.859 16.75 1 98.62 131 GLU B CA 1
ATOM 3583 C C . GLU B 1 131 ? 3.43 22.781 17.641 1 98.62 131 GLU B C 1
ATOM 3585 O O . GLU B 1 131 ? 4.23 21.859 17.531 1 98.62 131 GLU B O 1
ATOM 3590 N N . LYS B 1 132 ? 3.559 23.75 18.438 1 97.12 132 LYS B N 1
ATOM 3591 C CA . LYS B 1 132 ? 4.621 23.719 19.438 1 97.12 132 LYS B CA 1
ATOM 3592 C C . LYS B 1 132 ? 4.078 23.312 20.797 1 97.12 132 LYS B C 1
ATOM 3594 O O . LYS B 1 132 ? 2.984 23.719 21.188 1 97.12 132 LYS B O 1
ATOM 3599 N N . ALA B 1 133 ? 4.672 22.5 21.469 1 95.56 133 ALA B N 1
ATOM 3600 C CA . ALA B 1 133 ? 4.418 22.047 22.844 1 95.56 133 ALA B CA 1
ATOM 3601 C C . ALA B 1 133 ? 5.727 21.875 23.609 1 95.56 133 ALA B C 1
ATOM 3603 O O . ALA B 1 133 ? 6.555 21.031 23.266 1 95.56 133 ALA B O 1
ATOM 3604 N N . GLY B 1 134 ? 5.77 22.641 24.656 1 93.44 134 GLY B N 1
ATOM 3605 C CA . GLY B 1 134 ? 7.086 22.719 25.266 1 93.44 134 GLY B CA 1
ATOM 3606 C C . GLY B 1 134 ? 8.156 23.219 24.312 1 93.44 134 GLY B C 1
ATOM 3607 O O . GLY B 1 134 ? 8 24.25 23.672 1 93.44 134 GLY B O 1
ATOM 3608 N N . GLY B 1 135 ? 9.188 22.562 24.109 1 94.5 135 GLY B N 1
ATOM 3609 C CA . GLY B 1 135 ? 10.289 22.969 23.234 1 94.5 135 GLY B CA 1
ATOM 3610 C C . GLY B 1 135 ? 10.312 22.219 21.922 1 94.5 135 GLY B C 1
ATOM 3611 O O . GLY B 1 135 ? 11.266 22.359 21.141 1 94.5 135 GLY B O 1
ATOM 3612 N N . THR B 1 136 ? 9.281 21.438 21.703 1 97.44 136 THR B N 1
ATOM 3613 C CA . THR B 1 136 ? 9.305 20.562 20.531 1 97.44 136 THR B CA 1
ATOM 3614 C C . THR B 1 136 ? 8.18 20.922 19.562 1 97.44 136 THR B C 1
ATOM 3616 O O . THR B 1 136 ? 7.09 21.312 19.984 1 97.44 136 THR B O 1
ATOM 3619 N N . LEU B 1 137 ? 8.43 20.844 18.25 1 98.31 137 LEU B N 1
ATOM 3620 C CA . LEU B 1 137 ? 7.418 20.984 17.203 1 98.31 137 LEU B CA 1
ATOM 3621 C C . LEU B 1 137 ? 6.867 19.625 16.781 1 98.31 137 LEU B C 1
ATOM 3623 O O . LEU B 1 137 ? 7.605 18.641 16.75 1 98.31 137 LEU B O 1
ATOM 3627 N N . TYR B 1 138 ? 5.605 19.578 16.547 1 98.62 138 TYR B N 1
ATOM 3628 C CA . TYR B 1 138 ? 4.938 18.391 16.062 1 98.62 138 TYR B CA 1
ATOM 3629 C C . TYR B 1 138 ? 4.082 18.703 14.836 1 98.62 138 TYR B C 1
ATOM 3631 O O . TYR B 1 138 ? 3.301 19.656 14.844 1 98.62 138 TYR B O 1
ATOM 3639 N N . CYS B 1 139 ? 4.297 17.953 13.742 1 98.75 139 CYS B N 1
ATOM 3640 C CA . CYS B 1 139 ? 3.348 17.984 12.633 1 98.75 139 CYS B CA 1
ATOM 3641 C C . CYS B 1 139 ? 2.047 17.281 13.008 1 98.75 139 CYS B C 1
ATOM 3643 O O . CYS B 1 139 ? 2.064 16.141 13.469 1 98.75 139 CYS B O 1
ATOM 3645 N N . ALA B 1 140 ? 0.92 17.984 12.82 1 98.75 140 ALA B N 1
ATOM 3646 C CA . ALA B 1 140 ? -0.343 17.469 13.336 1 98.75 140 ALA B CA 1
ATOM 3647 C C . ALA B 1 140 ? -1.494 17.781 12.383 1 98.75 140 ALA B C 1
ATOM 3649 O O . ALA B 1 140 ? -1.309 18.484 11.391 1 98.75 140 ALA B O 1
ATOM 3650 N N . VAL B 1 141 ? -2.639 17.141 12.641 1 98.81 141 VAL B N 1
ATOM 3651 C CA . VAL B 1 141 ? -3.887 17.391 11.922 1 98.81 141 VAL B CA 1
ATOM 3652 C C . VAL B 1 141 ? -5.016 17.641 12.922 1 98.81 141 VAL B C 1
ATOM 3654 O O . VAL B 1 141 ? -5.094 16.984 13.961 1 98.81 141 VAL B O 1
ATOM 3657 N N . LEU B 1 142 ? -5.863 18.625 12.609 1 98.81 142 LEU B N 1
ATOM 3658 C CA . LEU B 1 142 ? -7.047 18.922 13.406 1 98.81 142 LEU B CA 1
ATOM 3659 C C . LEU B 1 142 ? -8.32 18.594 12.641 1 98.81 142 LEU B C 1
ATOM 3661 O O . LEU B 1 142 ? -8.414 18.844 11.438 1 98.81 142 LEU B O 1
ATOM 3665 N N . TYR B 1 143 ? -9.289 17.953 13.328 1 98.88 143 TYR B N 1
ATOM 3666 C CA . TYR B 1 143 ? -10.641 17.719 12.836 1 98.88 143 TYR B CA 1
ATOM 3667 C C . TYR B 1 143 ? -11.633 18.672 13.477 1 98.88 143 TYR B C 1
ATOM 3669 O O . TYR B 1 143 ? -11.922 18.578 14.672 1 98.88 143 TYR B O 1
ATOM 3677 N N . VAL B 1 144 ? -12.25 19.578 12.664 1 98.94 144 VAL B N 1
ATOM 3678 C CA . VAL B 1 144 ? -13.078 20.625 13.242 1 98.94 144 VAL B CA 1
ATOM 3679 C C . VAL B 1 144 ? -14.5 20.516 12.711 1 98.94 144 VAL B C 1
ATOM 3681 O O . VAL B 1 144 ? -14.758 20.797 11.539 1 98.94 144 VAL B O 1
ATOM 3684 N N . CYS B 1 145 ? -15.383 20.172 13.555 1 98.75 145 CYS B N 1
ATOM 3685 C CA . CYS B 1 145 ? -16.797 20.031 13.258 1 98.75 145 CYS B CA 1
ATOM 3686 C C . CYS B 1 145 ? -17.516 21.375 13.398 1 98.75 145 CYS B C 1
ATOM 3688 O O . CYS B 1 145 ? -17.281 22.109 14.352 1 98.75 145 CYS B O 1
ATOM 3690 N N . PRO B 1 146 ? -18.375 21.703 12.43 1 98.56 146 PRO B N 1
ATOM 3691 C CA . PRO B 1 146 ? -19.078 22.984 12.523 1 98.56 146 PRO B CA 1
ATOM 3692 C C . PRO B 1 146 ? -20.031 23.047 13.719 1 98.56 146 PRO B C 1
ATOM 3694 O O . PRO B 1 146 ? -20.328 24.141 14.219 1 98.56 146 PRO B O 1
ATOM 3697 N N . GLN B 1 147 ? -20.438 21.969 14.234 1 97.5 147 GLN B N 1
ATOM 3698 C CA . GLN B 1 147 ? -21.406 21.938 15.32 1 97.5 147 GLN B CA 1
ATOM 3699 C C . GLN B 1 147 ? -20.719 21.734 16.672 1 97.5 147 GLN B C 1
ATOM 3701 O O . GLN B 1 147 ? -21.109 22.328 17.672 1 97.5 147 GLN B O 1
ATOM 3706 N N . LYS B 1 148 ? -19.625 20.906 16.672 1 97.75 148 LYS B N 1
ATOM 3707 C CA . LYS B 1 148 ? -19.094 20.438 17.953 1 97.75 148 LYS B CA 1
ATOM 3708 C C . LYS B 1 148 ? -17.688 20.969 18.203 1 97.75 148 LYS B C 1
ATOM 3710 O O . LYS B 1 148 ? -17.109 20.719 19.266 1 97.75 148 LYS B O 1
ATOM 3715 N N . GLY B 1 149 ? -17.188 21.766 17.234 1 98.25 149 GLY B N 1
ATOM 3716 C CA . GLY B 1 149 ? -15.805 22.203 17.359 1 98.25 149 GLY B CA 1
ATOM 3717 C C . GLY B 1 149 ? -14.805 21.094 17.047 1 98.25 149 GLY B C 1
ATOM 3718 O O . GLY B 1 149 ? -15.07 20.234 16.219 1 98.25 149 GLY B O 1
ATOM 3719 N N . VAL B 1 150 ? -13.641 21.141 17.703 1 98.5 150 VAL B N 1
ATOM 3720 C CA . VAL B 1 150 ? -12.609 20.156 17.422 1 98.5 150 VAL B CA 1
ATOM 3721 C C . VAL B 1 150 ? -13.031 18.781 17.969 1 98.5 150 VAL B C 1
ATOM 3723 O O . VAL B 1 150 ? -13.297 18.641 19.156 1 98.5 150 VAL B O 1
ATOM 3726 N N . LEU B 1 151 ? -13.078 17.781 17.109 1 97.94 151 LEU B N 1
ATOM 3727 C CA . LEU B 1 151 ? -13.477 16.422 17.484 1 97.94 151 LEU B CA 1
ATOM 3728 C C . LEU B 1 151 ? -12.25 15.547 17.734 1 97.94 151 LEU B C 1
ATOM 3730 O O . LEU B 1 151 ? -12.359 14.492 18.359 1 97.94 151 LEU B O 1
ATOM 3734 N N . GLY B 1 152 ? -11.094 16 17.141 1 97.56 152 GLY B N 1
ATOM 3735 C CA . GLY B 1 152 ? -9.883 15.211 17.281 1 97.56 152 GLY B CA 1
ATOM 3736 C C . GLY B 1 152 ? -8.641 15.93 16.781 1 97.56 152 GLY B C 1
ATOM 3737 O O . GLY B 1 152 ? -8.734 16.906 16.047 1 97.56 152 GLY B O 1
ATOM 3738 N N . LYS B 1 153 ? -7.551 15.484 17.266 1 97.88 153 LYS B N 1
ATOM 3739 C CA . LYS B 1 153 ? -6.219 15.906 16.844 1 97.88 153 LYS B CA 1
ATOM 3740 C C . LYS B 1 153 ? -5.242 14.734 16.859 1 97.88 153 LYS B C 1
ATOM 3742 O O . LYS B 1 153 ? -5.285 13.891 17.766 1 97.88 153 LYS B O 1
ATOM 3747 N N . ARG B 1 154 ? -4.371 14.664 15.914 1 96.94 154 ARG B N 1
ATOM 3748 C CA . ARG B 1 154 ? -3.309 13.664 15.961 1 96.94 154 ARG B CA 1
ATOM 3749 C C . ARG B 1 154 ? -1.979 14.258 15.5 1 96.94 154 ARG B C 1
ATOM 3751 O O . ARG B 1 154 ? -1.955 15.234 14.75 1 96.94 154 ARG B O 1
ATOM 3758 N N . ARG B 1 155 ? -0.941 13.75 16.031 1 98.31 155 ARG B N 1
ATOM 3759 C CA . ARG B 1 155 ? 0.423 14.117 15.672 1 98.31 155 ARG B CA 1
ATOM 3760 C C . ARG B 1 155 ? 1.062 13.039 14.805 1 98.31 155 ARG B C 1
ATOM 3762 O O . ARG B 1 155 ? 0.812 11.852 15 1 98.31 155 ARG B O 1
ATOM 3769 N N . LYS B 1 156 ? 1.844 13.477 13.859 1 98.44 156 LYS B N 1
ATOM 3770 C CA . LYS B 1 156 ? 2.604 12.578 13 1 98.44 156 LYS B CA 1
ATOM 3771 C C . LYS B 1 156 ? 3.459 11.617 13.82 1 98.44 156 LYS B C 1
ATOM 3773 O O . LYS B 1 156 ? 4.266 12.055 14.641 1 98.44 156 LYS B O 1
ATOM 3778 N N . VAL B 1 157 ? 3.27 10.344 13.562 1 97.88 157 VAL B N 1
ATOM 3779 C CA . VAL B 1 157 ? 3.912 9.359 14.43 1 97.88 157 VAL B CA 1
ATOM 3780 C C . VAL B 1 157 ? 5.375 9.195 14.023 1 97.88 157 VAL B C 1
ATOM 3782 O O . VAL B 1 157 ? 6.211 8.797 14.836 1 97.88 157 VAL B O 1
ATOM 3785 N N . MET B 1 158 ? 5.656 9.469 12.727 1 97.31 158 MET B N 1
ATOM 3786 C CA . MET B 1 158 ? 7.02 9.297 12.227 1 97.31 158 MET B CA 1
ATOM 3787 C C . MET B 1 158 ? 7.375 10.406 11.242 1 97.31 158 MET B C 1
ATOM 3789 O O . MET B 1 158 ? 7.125 10.281 10.039 1 97.31 158 MET B O 1
ATOM 3793 N N . PRO B 1 159 ? 8.039 11.477 11.695 1 97.94 159 PRO B N 1
ATOM 3794 C CA . PRO B 1 159 ? 8.516 12.492 10.758 1 97.94 159 PRO B CA 1
ATOM 3795 C C . PRO B 1 159 ? 9.453 11.914 9.695 1 97.94 159 PRO B C 1
ATOM 3797 O O . PRO B 1 159 ? 10.234 11 9.977 1 97.94 159 PRO B O 1
ATOM 3800 N N . THR B 1 160 ? 9.461 12.453 8.523 1 97.69 160 THR B N 1
ATOM 3801 C CA . THR B 1 160 ? 10.141 11.875 7.363 1 97.69 160 THR B CA 1
ATOM 3802 C C . THR B 1 160 ? 11.477 12.57 7.117 1 97.69 160 THR B C 1
ATOM 3804 O O . THR B 1 160 ? 11.547 13.805 7.094 1 97.69 160 THR B O 1
ATOM 3807 N N . GLY B 1 161 ? 12.555 11.781 6.93 1 95.44 161 GLY B N 1
ATOM 3808 C CA . GLY B 1 161 ? 13.844 12.336 6.543 1 95.44 161 GLY B CA 1
ATOM 3809 C C . GLY B 1 161 ? 14.336 13.422 7.48 1 95.44 161 GLY B C 1
ATOM 3810 O O . GLY B 1 161 ? 14.422 13.211 8.695 1 95.44 161 GLY B O 1
ATOM 3811 N N . SER B 1 162 ? 14.562 14.672 6.898 1 94.69 162 SER B N 1
ATOM 3812 C CA . SER B 1 162 ? 15.133 15.773 7.664 1 94.69 162 SER B CA 1
ATOM 3813 C C . SER B 1 162 ? 14.078 16.422 8.562 1 94.69 162 SER B C 1
ATOM 3815 O O . SER B 1 162 ? 14.414 17.203 9.445 1 94.69 162 SER B O 1
ATOM 3817 N N . GLU B 1 163 ? 12.797 16.047 8.367 1 96.69 163 GLU B N 1
ATOM 3818 C CA . GLU B 1 163 ? 11.773 16.5 9.312 1 96.69 163 GLU B CA 1
ATOM 3819 C C . GLU B 1 163 ? 12.141 16.109 10.742 1 96.69 163 GLU B C 1
ATOM 3821 O O . GLU B 1 163 ? 11.812 16.828 11.688 1 96.69 163 GLU B O 1
ATOM 3826 N N . ARG B 1 164 ? 12.883 14.992 10.852 1 95.5 164 ARG B N 1
ATOM 3827 C CA . ARG B 1 164 ? 13.234 14.43 12.148 1 95.5 164 ARG B CA 1
ATOM 3828 C C . ARG B 1 164 ? 14.18 15.344 12.914 1 95.5 164 ARG B C 1
ATOM 3830 O O . ARG B 1 164 ? 14.359 15.203 14.125 1 95.5 164 ARG B O 1
ATOM 3837 N N . LEU B 1 165 ? 14.789 16.266 12.188 1 94.88 165 LEU B N 1
ATOM 3838 C CA . LEU B 1 165 ? 15.664 17.234 12.828 1 94.88 165 LEU B CA 1
ATOM 3839 C C . LEU B 1 165 ? 14.867 18.219 13.68 1 94.88 165 LEU B C 1
ATOM 3841 O O . LEU B 1 165 ? 15.352 18.672 14.719 1 94.88 165 LEU B O 1
ATOM 3845 N N . VAL B 1 166 ? 13.555 18.453 13.25 1 96.06 166 VAL B N 1
ATOM 3846 C CA . VAL B 1 166 ? 12.914 19.594 13.883 1 96.06 166 VAL B CA 1
ATOM 3847 C C . VAL B 1 166 ? 11.547 19.188 14.43 1 96.06 166 VAL B C 1
ATOM 3849 O O . VAL B 1 166 ? 10.953 19.922 15.234 1 96.06 166 VAL B O 1
ATOM 3852 N N . TRP B 1 167 ? 11 18.016 13.992 1 98 167 TRP B N 1
ATOM 3853 C CA . TRP B 1 167 ? 9.695 17.578 14.484 1 98 167 TRP B CA 1
ATOM 3854 C C . TRP B 1 167 ? 9.844 16.359 15.391 1 98 167 TRP B C 1
ATOM 3856 O O . TRP B 1 167 ? 10.633 15.453 15.109 1 98 167 TRP B O 1
ATOM 3866 N N . GLY B 1 168 ? 9.117 16.328 16.484 1 97.25 168 GLY B N 1
ATOM 3867 C CA . GLY B 1 168 ? 9.023 15.156 17.344 1 97.25 168 GLY B CA 1
ATOM 3868 C C . GLY B 1 168 ? 8.062 14.109 16.812 1 97.25 168 GLY B C 1
ATOM 3869 O O . GLY B 1 168 ? 7.293 14.375 15.883 1 97.25 168 GLY B O 1
ATOM 3870 N N . GLN B 1 169 ? 8.102 12.906 17.391 1 96.81 169 GLN B N 1
ATOM 3871 C CA . GLN B 1 169 ? 7.211 11.805 17.047 1 96.81 169 GLN B CA 1
ATOM 3872 C C . GLN B 1 169 ? 5.922 11.859 17.875 1 96.81 169 GLN B C 1
ATOM 3874 O O . GLN B 1 169 ? 5.965 12.031 19.094 1 96.81 169 GLN B O 1
ATOM 3879 N N . GLY B 1 170 ? 4.824 11.781 17.172 1 96.5 170 GLY B N 1
ATOM 3880 C CA . GLY B 1 170 ? 3.559 11.656 17.875 1 96.5 170 GLY B CA 1
ATOM 3881 C C . GLY B 1 170 ? 3.295 10.25 18.391 1 96.5 170 GLY B C 1
ATOM 3882 O O . GLY B 1 170 ? 3.939 9.297 17.953 1 96.5 170 GLY B O 1
ATOM 3883 N N . SER B 1 171 ? 2.348 10.164 19.328 1 95.06 171 SER B N 1
ATOM 3884 C CA . SER B 1 171 ? 1.939 8.867 19.844 1 95.06 171 SER B CA 1
ATOM 3885 C C . SER B 1 171 ? 1.024 8.141 18.859 1 95.06 171 SER B C 1
ATOM 3887 O O . SER B 1 171 ? 0.12 8.742 18.281 1 95.06 171 SER B O 1
ATOM 3889 N N . PRO B 1 172 ? 1.246 6.793 18.703 1 95.56 172 PRO B N 1
ATOM 3890 C CA . PRO B 1 172 ? 0.348 6.035 17.828 1 95.56 172 PRO B CA 1
ATOM 3891 C C . PRO B 1 172 ? -1.087 5.996 18.344 1 95.56 172 PRO B C 1
ATOM 3893 O O . PRO B 1 172 ? -2.014 5.699 17.594 1 95.56 172 PRO B O 1
ATOM 3896 N N . SER B 1 173 ? -1.282 6.32 19.625 1 94.44 173 SER B N 1
ATOM 3897 C CA . SER B 1 173 ? -2.633 6.363 20.172 1 94.44 173 SER B CA 1
ATOM 3898 C C . SER B 1 173 ? -3.484 7.414 19.469 1 94.44 173 SER B C 1
ATOM 3900 O O . SER B 1 173 ? -4.715 7.34 19.484 1 94.44 173 SER B O 1
ATOM 3902 N N . THR B 1 174 ? -2.846 8.32 18.844 1 93.5 174 THR B N 1
ATOM 3903 C CA . THR B 1 174 ? -3.572 9.406 18.203 1 93.5 174 THR B CA 1
ATOM 3904 C C . THR B 1 174 ? -4.125 8.969 16.844 1 93.5 174 THR B C 1
ATOM 3906 O O . THR B 1 174 ? -4.82 9.734 16.172 1 93.5 174 THR B O 1
ATOM 3909 N N . LEU B 1 175 ? -3.816 7.758 16.453 1 97.38 175 LEU B N 1
ATOM 3910 C CA . LEU B 1 175 ? -4.363 7.203 15.211 1 97.38 175 LEU B CA 1
ATOM 3911 C C . LEU B 1 175 ? -5.809 6.758 15.406 1 97.38 175 LEU B C 1
ATOM 3913 O O . LEU B 1 175 ? -6.422 6.203 14.492 1 97.38 175 LEU B O 1
ATOM 3917 N N . LYS B 1 176 ? -6.395 7.027 16.562 1 96.5 176 LYS B N 1
ATOM 3918 C CA . LYS B 1 176 ? -7.801 6.727 16.812 1 96.5 176 LYS B CA 1
ATOM 3919 C C . LYS B 1 176 ? -8.703 7.441 15.797 1 96.5 176 LYS B C 1
ATOM 3921 O O . LYS B 1 176 ? -8.578 8.656 15.602 1 96.5 176 LYS B O 1
ATOM 3926 N N . ALA B 1 177 ? -9.578 6.672 15.164 1 97.75 177 ALA B N 1
ATOM 3927 C CA . ALA B 1 177 ? -10.484 7.23 14.164 1 97.75 177 ALA B CA 1
ATOM 3928 C C . ALA B 1 177 ? -11.43 8.25 14.797 1 97.75 177 ALA B C 1
ATOM 3930 O O . ALA B 1 177 ? -11.82 8.109 15.953 1 97.75 177 ALA B O 1
ATOM 3931 N N . VAL B 1 178 ? -11.797 9.266 14.039 1 97.62 178 VAL B N 1
ATOM 3932 C CA . VAL B 1 178 ? -12.75 10.297 14.438 1 97.62 178 VAL B CA 1
ATOM 3933 C C . VAL B 1 178 ? -14.086 10.062 13.742 1 97.62 178 VAL B C 1
ATOM 3935 O O . VAL B 1 178 ? -14.148 9.984 12.516 1 97.62 178 VAL B O 1
ATOM 3938 N N . THR B 1 179 ? -15.156 9.961 14.508 1 96.94 179 THR B N 1
ATOM 3939 C CA . THR B 1 179 ? -16.469 9.68 13.93 1 96.94 179 THR B CA 1
ATOM 3940 C C . THR B 1 179 ? -17.375 10.891 14.031 1 96.94 179 THR B C 1
ATOM 3942 O O . THR B 1 179 ? -17.281 11.688 14.969 1 96.94 179 THR B O 1
ATOM 3945 N N . THR B 1 180 ? -18.172 11.086 13 1 96.69 180 THR B N 1
ATOM 3946 C CA . THR B 1 180 ? -19.203 12.102 13 1 96.69 180 THR B CA 1
ATOM 3947 C C . THR B 1 180 ? -20.297 11.766 11.984 1 96.69 180 THR B C 1
ATOM 3949 O O . THR B 1 180 ? -20.219 10.75 11.289 1 96.69 180 THR B O 1
ATOM 3952 N N . THR B 1 181 ? -21.391 12.445 12.031 1 96 181 THR B N 1
ATOM 3953 C CA . THR B 1 181 ? -22.453 12.344 11.047 1 96 181 THR B CA 1
ATOM 3954 C C . THR B 1 181 ? -22.688 13.688 10.367 1 96 181 THR B C 1
ATOM 3956 O O . THR B 1 181 ? -22.844 14.719 11.031 1 96 181 THR B O 1
ATOM 3959 N N . ILE B 1 182 ? -22.594 13.711 9.078 1 96.94 182 ILE B N 1
ATOM 3960 C CA . ILE B 1 182 ? -22.906 14.898 8.289 1 96.94 182 ILE B CA 1
ATOM 3961 C C . ILE B 1 182 ? -24.078 14.617 7.359 1 96.94 182 ILE B C 1
ATOM 3963 O O . ILE B 1 182 ? -24.016 13.711 6.527 1 96.94 182 ILE B O 1
ATOM 3967 N N . ARG B 1 183 ? -25.156 15.359 7.496 1 95.06 183 ARG B N 1
ATOM 3968 C CA . ARG B 1 183 ? -26.359 15.211 6.688 1 95.06 183 ARG B CA 1
ATOM 3969 C C . ARG B 1 183 ? -26.828 13.766 6.656 1 95.06 183 ARG B C 1
ATOM 3971 O O . ARG B 1 183 ? -27.141 13.227 5.59 1 95.06 183 ARG B O 1
ATOM 3978 N N . GLY B 1 184 ? -26.703 13.141 7.75 1 93.31 184 GLY B N 1
ATOM 3979 C CA . GLY B 1 184 ? -27.234 11.797 7.902 1 93.31 184 GLY B CA 1
ATOM 3980 C C . GLY B 1 184 ? -26.25 10.719 7.496 1 93.31 184 GLY B C 1
ATOM 3981 O O . GLY B 1 184 ? -26.5 9.531 7.684 1 93.31 184 GLY B O 1
ATOM 3982 N N . VAL B 1 185 ? -25.109 11.109 6.992 1 95.62 185 VAL B N 1
ATOM 3983 C CA . VAL B 1 185 ? -24.094 10.156 6.57 1 95.62 185 VAL B CA 1
ATOM 3984 C C . VAL B 1 185 ? -23.078 9.953 7.691 1 95.62 185 VAL B C 1
ATOM 3986 O O . VAL B 1 185 ? -22.469 10.922 8.156 1 95.62 185 VAL B O 1
ATOM 3989 N N . ARG B 1 186 ? -22.922 8.742 8.109 1 94.25 186 ARG B N 1
ATOM 3990 C CA . ARG B 1 186 ? -21.953 8.422 9.148 1 94.25 186 ARG B CA 1
ATOM 3991 C C . ARG B 1 186 ? -20.547 8.352 8.57 1 94.25 186 ARG B C 1
ATOM 3993 O O . ARG B 1 186 ? -20.297 7.602 7.625 1 94.25 186 ARG B O 1
ATOM 4000 N N . LEU B 1 187 ? -19.688 9.086 9.18 1 97 187 LEU B N 1
ATOM 4001 C CA . LEU B 1 187 ? -18.297 9.094 8.758 1 97 187 LEU B CA 1
ATOM 4002 C C . LEU B 1 187 ? -17.391 8.539 9.859 1 97 187 LEU B C 1
ATOM 4004 O O . LEU B 1 187 ? -17.594 8.836 11.039 1 97 187 LEU B O 1
ATOM 4008 N N . THR B 1 188 ? -16.531 7.621 9.516 1 97.75 188 THR B N 1
ATOM 4009 C CA . THR B 1 188 ? -15.359 7.219 10.289 1 97.75 188 THR B CA 1
ATOM 4010 C C . THR B 1 188 ? -14.078 7.648 9.586 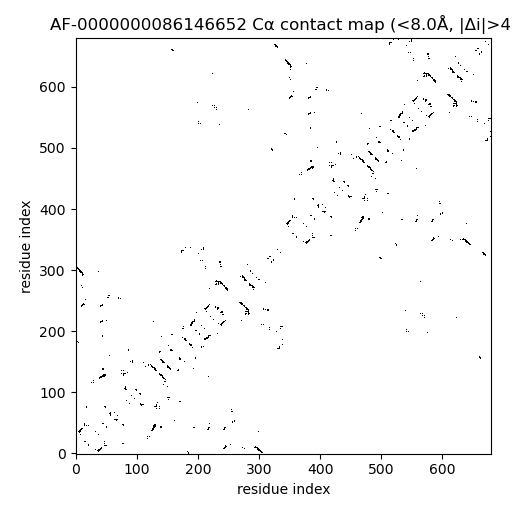1 97.75 188 THR B C 1
ATOM 4012 O O . THR B 1 188 ? -13.68 7.051 8.586 1 97.75 188 THR B O 1
ATOM 4015 N N . MET B 1 189 ? -13.391 8.711 10.156 1 98.19 189 MET B N 1
ATOM 4016 C CA . MET B 1 189 ? -12.273 9.344 9.461 1 98.19 189 MET B CA 1
ATOM 4017 C C . MET B 1 189 ? -10.969 9.102 10.203 1 98.19 189 MET B C 1
ATOM 4019 O O . MET B 1 189 ? -10.961 8.945 11.43 1 98.19 189 MET B O 1
ATOM 4023 N N . ALA B 1 190 ? -9.938 9.07 9.477 1 98.56 190 ALA B N 1
ATOM 4024 C CA . ALA B 1 190 ? -8.578 9.078 10.023 1 98.56 190 ALA B CA 1
ATOM 4025 C C . ALA B 1 190 ? -7.602 9.734 9.055 1 98.56 190 ALA B C 1
ATOM 4027 O O . ALA B 1 190 ? -7.809 9.711 7.836 1 98.56 190 ALA B O 1
ATOM 4028 N N . ALA B 1 191 ? -6.629 10.336 9.602 1 98.81 191 ALA B N 1
ATOM 4029 C CA . ALA B 1 191 ? -5.602 10.969 8.781 1 98.81 191 ALA B CA 1
ATOM 4030 C C . ALA B 1 191 ? -4.277 10.219 8.875 1 98.81 191 ALA B C 1
ATOM 4032 O O . ALA B 1 191 ? -3.861 9.82 9.961 1 98.81 191 ALA B O 1
ATOM 4033 N N . ALA B 1 192 ? -3.676 9.891 7.82 1 98.88 192 ALA B N 1
ATOM 4034 C CA . ALA B 1 192 ? -2.266 9.531 7.695 1 98.88 192 ALA B CA 1
ATOM 4035 C C . ALA B 1 192 ? -1.4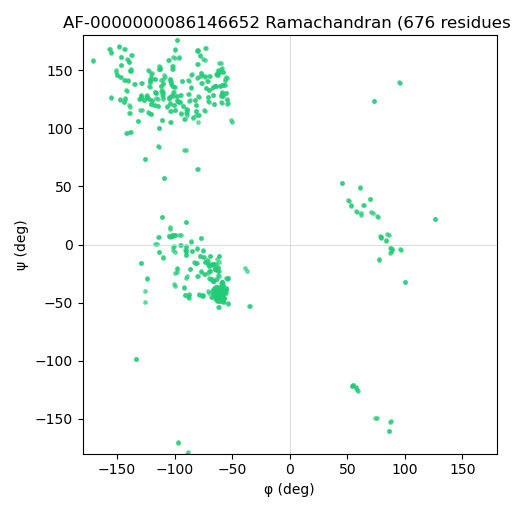75 10.641 7.012 1 98.88 192 ALA B C 1
ATOM 4037 O O . ALA B 1 192 ? -1.761 11 5.867 1 98.88 192 ALA B O 1
ATOM 4038 N N . ILE B 1 193 ? -0.513 11.18 7.73 1 98.81 193 ILE B N 1
ATOM 4039 C CA . ILE B 1 193 ? 0.165 12.383 7.258 1 98.81 193 ILE B CA 1
ATOM 4040 C C . ILE B 1 193 ? 1.362 11.992 6.395 1 98.81 193 ILE B C 1
ATOM 4042 O O . ILE B 1 193 ? 2.307 11.367 6.875 1 98.81 193 ILE B O 1
ATOM 4046 N N . CYS B 1 194 ? 1.325 12.359 5.109 1 98.62 194 CYS B N 1
ATOM 4047 C CA . CYS B 1 194 ? 2.441 12.227 4.18 1 98.62 194 CYS B CA 1
ATOM 4048 C C . CYS B 1 194 ? 2.963 10.797 4.145 1 98.62 194 CYS B C 1
ATOM 4050 O O . CYS B 1 194 ? 2.207 9.867 3.863 1 98.62 194 CYS B O 1
ATOM 4052 N N . TRP B 1 195 ? 4.219 10.477 4.43 1 98.38 195 TRP B N 1
ATOM 4053 C CA . TRP B 1 195 ? 4.816 9.172 4.195 1 98.38 195 TRP B CA 1
ATOM 4054 C C . TRP B 1 195 ? 4.348 8.156 5.238 1 98.38 195 TRP B C 1
ATOM 4056 O O . TRP B 1 195 ? 4.602 6.961 5.109 1 98.38 195 TRP B O 1
ATOM 4066 N N . GLU B 1 196 ? 3.561 8.594 6.258 1 98.5 196 GLU B N 1
ATOM 4067 C CA . GLU B 1 196 ? 2.861 7.605 7.074 1 98.5 196 GLU B CA 1
ATOM 4068 C C . GLU B 1 196 ? 2.035 6.656 6.211 1 98.5 196 GLU B C 1
ATOM 4070 O O . GLU B 1 196 ? 1.856 5.488 6.559 1 98.5 196 GLU B O 1
ATOM 4075 N N . ASN B 1 197 ? 1.603 7.188 5.09 1 98.75 197 ASN B N 1
ATOM 4076 C CA . ASN B 1 197 ? 0.794 6.387 4.176 1 98.75 197 ASN B CA 1
ATOM 4077 C C . ASN B 1 197 ? 1.587 5.211 3.613 1 98.75 197 ASN B C 1
ATOM 4079 O O . ASN B 1 197 ? 1.005 4.254 3.096 1 98.75 197 ASN B O 1
ATOM 4083 N N . PHE B 1 198 ? 2.863 5.238 3.609 1 98.31 198 PHE B N 1
ATOM 4084 C CA . PHE B 1 198 ? 3.689 4.137 3.129 1 98.31 198 PHE B CA 1
ATOM 4085 C C . PHE B 1 198 ? 3.824 3.055 4.195 1 98.31 198 PHE B C 1
ATOM 4087 O O . PHE B 1 198 ? 4.297 1.953 3.912 1 98.31 198 PHE B O 1
ATOM 4094 N N . MET B 1 199 ? 3.496 3.344 5.461 1 98.19 199 MET B N 1
ATOM 4095 C CA . MET B 1 199 ? 3.652 2.395 6.562 1 98.19 199 MET B CA 1
ATOM 4096 C C . MET B 1 199 ? 2.51 1.385 6.574 1 98.19 199 MET B C 1
ATOM 4098 O O . MET B 1 199 ? 1.394 1.71 6.984 1 98.19 199 MET B O 1
ATOM 4102 N N . PRO B 1 200 ? 2.773 0.069 6.266 1 98.12 200 PRO B N 1
ATOM 4103 C CA . PRO B 1 200 ? 1.688 -0.908 6.168 1 98.12 200 PRO B CA 1
ATOM 4104 C C . PRO B 1 200 ? 0.966 -1.122 7.496 1 98.12 200 PRO B C 1
ATOM 4106 O O . PRO B 1 200 ? -0.262 -1.229 7.527 1 98.12 200 PRO B O 1
ATOM 4109 N N . LEU B 1 201 ? 1.732 -1.182 8.594 1 98.25 201 LEU B N 1
ATOM 4110 C CA . LEU B 1 201 ? 1.105 -1.434 9.891 1 98.25 201 LEU B CA 1
ATOM 4111 C C . LEU B 1 201 ? 0.207 -0.27 10.297 1 98.25 201 LEU B C 1
ATOM 4113 O O . LEU B 1 201 ? -0.867 -0.477 10.867 1 98.25 201 LEU B O 1
ATOM 4117 N N . LEU B 1 202 ? 0.633 0.944 10.016 1 98.5 202 LEU B N 1
ATOM 4118 C CA . LEU B 1 202 ? -0.2 2.109 10.289 1 98.5 202 LEU B CA 1
ATOM 4119 C C . LEU B 1 202 ? -1.48 2.068 9.469 1 98.5 202 LEU B C 1
ATOM 4121 O O . LEU B 1 202 ? -2.574 2.279 9.992 1 98.5 202 LEU B O 1
ATOM 4125 N N . ARG B 1 203 ? -1.386 1.77 8.172 1 98.56 203 ARG B N 1
ATOM 4126 C CA . ARG B 1 203 ? -2.574 1.687 7.332 1 98.56 203 ARG B CA 1
ATOM 4127 C C . ARG B 1 203 ? -3.547 0.638 7.855 1 98.56 203 ARG B C 1
ATOM 4129 O O . ARG B 1 203 ? -4.746 0.9 7.973 1 98.56 203 ARG B O 1
ATOM 4136 N N . TYR B 1 204 ? -3.012 -0.542 8.18 1 98.44 204 TYR B N 1
ATOM 4137 C CA . TYR B 1 204 ? -3.875 -1.6 8.695 1 98.44 204 TYR B CA 1
ATOM 4138 C C . TYR B 1 204 ? -4.605 -1.145 9.953 1 98.44 204 TYR B C 1
ATOM 4140 O O . TYR B 1 204 ? -5.785 -1.46 10.141 1 98.44 204 TYR B O 1
ATOM 4148 N N . SER B 1 205 ? -3.896 -0.441 10.836 1 98.31 205 SER B N 1
ATOM 4149 C CA . SER B 1 205 ? -4.516 0.008 12.078 1 98.31 205 SER B CA 1
ATOM 4150 C C . SER B 1 205 ? -5.727 0.893 11.805 1 98.31 205 SER B C 1
ATOM 4152 O O . SER B 1 205 ? -6.719 0.844 12.539 1 98.31 205 SER B O 1
ATOM 4154 N N . LEU B 1 206 ? -5.672 1.674 10.789 1 98.5 206 LEU B N 1
ATOM 4155 C CA . LEU B 1 206 ? -6.793 2.533 10.422 1 98.5 206 LEU B CA 1
ATOM 4156 C C . LEU B 1 206 ? -7.898 1.726 9.758 1 98.5 206 LEU B C 1
ATOM 4158 O O . LEU B 1 206 ? -9.078 1.896 10.078 1 98.5 206 LEU B O 1
ATOM 4162 N N . TYR B 1 207 ? -7.508 0.808 8.82 1 98.31 207 TYR B N 1
ATOM 4163 C CA . TYR B 1 207 ? -8.5 -0.043 8.164 1 98.31 207 TYR B CA 1
ATOM 4164 C C . TYR B 1 207 ? -9.289 -0.851 9.188 1 98.31 207 TYR B C 1
ATOM 4166 O O . TYR B 1 207 ? -10.492 -1.04 9.039 1 98.31 207 TYR B O 1
ATOM 4174 N N . SER B 1 208 ? -8.594 -1.348 10.203 1 97.25 208 SER B N 1
ATOM 4175 C CA . SER B 1 208 ? -9.219 -2.18 11.227 1 97.25 208 SER B CA 1
ATOM 4176 C C . SER B 1 208 ? -10.305 -1.411 11.969 1 97.25 208 SER B C 1
ATOM 4178 O O . SER B 1 208 ? -11.25 -2.01 12.484 1 97.25 208 SER B O 1
ATOM 4180 N N . GLN B 1 209 ? -10.172 -0.089 12.023 1 97 209 GLN B N 1
ATOM 4181 C CA . GLN B 1 209 ? -11.164 0.746 12.688 1 97 209 GLN B CA 1
ATOM 4182 C C . GLN B 1 209 ? -12.312 1.087 11.742 1 97 209 GLN B C 1
ATOM 4184 O O . GLN B 1 209 ? -13.18 1.9 12.078 1 97 209 GLN B O 1
ATOM 4189 N N . ASN B 1 210 ? -12.289 0.561 10.523 1 96.94 210 ASN B N 1
ATOM 4190 C CA . ASN B 1 210 ? -13.336 0.647 9.516 1 96.94 210 ASN B CA 1
ATOM 4191 C C . ASN B 1 210 ? -13.461 2.064 8.961 1 96.94 210 ASN B C 1
ATOM 4193 O O . ASN B 1 210 ? -14.57 2.562 8.773 1 96.94 210 ASN B O 1
ATOM 4197 N N . VAL B 1 211 ? -12.398 2.678 8.781 1 98.25 211 VAL B N 1
ATOM 4198 C CA . VAL B 1 211 ? -12.344 4.02 8.211 1 98.25 211 VAL B CA 1
ATOM 4199 C C . VAL B 1 211 ? -12.969 4.016 6.816 1 98.25 211 VAL B C 1
ATOM 4201 O O . VAL B 1 211 ? -12.641 3.17 5.984 1 98.25 211 VAL B O 1
ATOM 4204 N N . ASN B 1 212 ? -13.914 4.941 6.562 1 98.12 212 ASN B N 1
ATOM 4205 C CA . ASN B 1 212 ? -14.516 5.039 5.234 1 98.12 212 ASN B CA 1
ATOM 4206 C C . ASN B 1 212 ? -14.156 6.355 4.555 1 98.12 212 ASN B C 1
ATOM 4208 O O . ASN B 1 212 ? -14.461 6.555 3.377 1 98.12 212 ASN B O 1
ATOM 4212 N N . LEU B 1 213 ? -13.484 7.305 5.254 1 98.81 213 LEU B N 1
ATOM 4213 C CA . LEU B 1 213 ? -12.914 8.523 4.691 1 98.81 213 LEU B CA 1
ATOM 4214 C C . LEU B 1 213 ? -11.477 8.711 5.152 1 98.81 213 LEU B C 1
ATOM 4216 O O . LEU B 1 213 ? -11.234 9.055 6.312 1 98.81 213 LEU B O 1
ATOM 4220 N N . TRP B 1 214 ? -10.555 8.477 4.246 1 98.94 214 TRP B N 1
ATOM 4221 C CA . TRP B 1 214 ? -9.117 8.562 4.484 1 98.94 214 TRP B CA 1
ATOM 4222 C C . TRP B 1 214 ? -8.586 9.945 4.125 1 98.94 214 TRP B C 1
ATOM 4224 O O . TRP B 1 214 ? -8.758 10.414 2.996 1 98.94 214 TRP B O 1
ATOM 4234 N N . LEU B 1 215 ? -8.031 10.641 5.074 1 98.94 215 LEU B N 1
ATOM 4235 C CA . LEU B 1 215 ? -7.484 11.977 4.855 1 98.94 215 LEU B CA 1
ATOM 4236 C C . LEU B 1 215 ? -5.961 11.93 4.797 1 98.94 215 LEU B C 1
ATOM 4238 O O . LEU B 1 215 ? -5.309 11.492 5.746 1 98.94 215 LEU B O 1
ATOM 4242 N N . ALA B 1 216 ? -5.379 12.367 3.674 1 98.94 216 ALA B N 1
ATOM 4243 C CA . ALA B 1 216 ? -3.938 12.266 3.453 1 98.94 216 ALA B CA 1
ATOM 4244 C C . ALA B 1 216 ? -3.342 13.633 3.113 1 98.94 216 ALA B C 1
ATOM 4246 O O . ALA B 1 216 ? -2.967 13.883 1.966 1 98.94 216 ALA B O 1
ATOM 4247 N N . PRO B 1 217 ? -3.209 14.555 4.098 1 98.94 217 PRO B N 1
ATOM 4248 C CA . PRO B 1 217 ? -2.371 15.727 3.828 1 98.94 217 PRO B CA 1
ATOM 4249 C C . PRO B 1 217 ? -0.905 15.359 3.602 1 98.94 217 PRO B C 1
ATOM 4251 O O . PRO B 1 217 ? -0.368 14.484 4.285 1 98.94 217 PRO B O 1
ATOM 4254 N N . THR B 1 218 ? -0.249 15.93 2.623 1 98.69 218 THR B N 1
ATOM 4255 C CA . THR B 1 218 ? 1.09 15.5 2.238 1 98.69 218 THR B CA 1
ATOM 4256 C C . THR B 1 218 ? 1.923 16.688 1.753 1 98.69 218 THR B C 1
ATOM 4258 O O . THR B 1 218 ? 1.395 17.781 1.548 1 98.69 218 THR B O 1
ATOM 4261 N N . ALA B 1 219 ? 3.207 16.516 1.748 1 97.25 219 ALA B N 1
ATOM 4262 C CA . ALA B 1 219 ? 4.145 17.406 1.078 1 97.25 219 ALA B CA 1
ATOM 4263 C C . ALA B 1 219 ? 4.832 16.703 -0.092 1 97.25 219 ALA B C 1
ATOM 4265 O O . ALA B 1 219 ? 5.785 17.234 -0.67 1 97.25 219 ALA B O 1
ATOM 4266 N N . ASP B 1 220 ? 4.406 15.484 -0.404 1 96.81 220 ASP B N 1
ATOM 4267 C CA . ASP B 1 220 ? 5.031 14.688 -1.451 1 96.81 220 ASP B CA 1
ATOM 4268 C C . ASP B 1 220 ? 4.383 14.945 -2.807 1 96.81 220 ASP B C 1
ATOM 4270 O O . ASP B 1 220 ? 3.24 14.547 -3.043 1 96.81 220 ASP B O 1
ATOM 4274 N N . ALA B 1 221 ? 5.129 15.539 -3.688 1 96.62 221 ALA B N 1
ATOM 4275 C CA . ALA B 1 221 ? 4.598 15.898 -5 1 96.62 221 ALA B CA 1
ATOM 4276 C C . ALA B 1 221 ? 5.109 14.938 -6.074 1 96.62 221 ALA B C 1
ATOM 4278 O O . ALA B 1 221 ? 5.047 15.242 -7.27 1 96.62 221 ALA B O 1
ATOM 4279 N N . ARG B 1 222 ? 5.684 13.828 -5.754 1 95.19 222 ARG B N 1
ATOM 4280 C CA . ARG B 1 222 ? 6.18 12.859 -6.727 1 95.19 222 ARG B CA 1
ATOM 4281 C C . ARG B 1 222 ? 5.027 12.102 -7.375 1 95.19 222 ARG B C 1
ATOM 4283 O O . ARG B 1 222 ? 3.947 11.984 -6.793 1 95.19 222 ARG B O 1
ATOM 4290 N N . ASP B 1 223 ? 5.215 11.555 -8.477 1 93.94 223 ASP B N 1
ATOM 4291 C CA . ASP B 1 223 ? 4.184 10.852 -9.227 1 93.94 223 ASP B CA 1
ATOM 4292 C C . ASP B 1 223 ? 3.801 9.547 -8.539 1 93.94 223 ASP B C 1
ATOM 4294 O O . ASP B 1 223 ? 2.689 9.039 -8.727 1 93.94 223 ASP B O 1
ATOM 4298 N N . THR B 1 224 ? 4.652 8.961 -7.707 1 96.56 224 THR B N 1
ATOM 4299 C CA . THR B 1 224 ? 4.367 7.723 -6.988 1 96.56 224 THR B CA 1
ATOM 4300 C C . THR B 1 224 ? 3.26 7.941 -5.957 1 96.56 224 THR B C 1
ATOM 4302 O O . THR B 1 224 ? 2.625 6.984 -5.512 1 96.56 224 THR B O 1
ATOM 4305 N N . TRP B 1 225 ? 3.023 9.188 -5.625 1 98.44 225 TRP B N 1
ATOM 4306 C CA . TRP B 1 225 ? 2.041 9.484 -4.59 1 98.44 225 TRP B CA 1
ATOM 4307 C C . TRP B 1 225 ? 0.643 9.055 -5.023 1 98.44 225 TRP B C 1
ATOM 4309 O O . TRP B 1 225 ? -0.092 8.438 -4.254 1 98.44 225 TRP B O 1
ATOM 4319 N N . LEU B 1 226 ? 0.304 9.383 -6.258 1 98.56 226 LEU B N 1
ATOM 4320 C CA . LEU B 1 226 ? -1.019 8.992 -6.73 1 98.56 226 LEU B CA 1
ATOM 4321 C C . LEU B 1 226 ? -1.191 7.477 -6.656 1 98.56 226 LEU B C 1
ATOM 4323 O O . LEU B 1 226 ? -2.26 6.988 -6.281 1 98.56 226 LEU B O 1
ATOM 4327 N N . SER B 1 227 ? -0.173 6.703 -7.066 1 98.56 227 SER B N 1
ATOM 4328 C CA . SER B 1 227 ? -0.237 5.25 -6.992 1 98.56 227 SER B CA 1
ATOM 4329 C C . SER B 1 227 ? -0.534 4.781 -5.57 1 98.56 227 SER B C 1
ATOM 4331 O O . SER B 1 227 ? -1.34 3.871 -5.367 1 98.56 227 SER B O 1
ATOM 4333 N N . LEU B 1 228 ? 0.086 5.395 -4.617 1 98.75 228 LEU B N 1
ATOM 4334 C CA . LEU B 1 228 ? -0.128 5.059 -3.211 1 98.75 228 LEU B CA 1
ATOM 4335 C C . LEU B 1 228 ? -1.557 5.387 -2.787 1 98.75 228 LEU B C 1
ATOM 4337 O O . LEU B 1 228 ? -2.205 4.586 -2.109 1 98.75 228 LEU B O 1
ATOM 4341 N N . MET B 1 229 ? -2.09 6.547 -3.164 1 98.88 229 MET B N 1
ATOM 4342 C CA . MET B 1 229 ? -3.451 6.93 -2.799 1 98.88 229 MET B CA 1
ATOM 4343 C C . MET B 1 229 ? -4.469 5.965 -3.402 1 98.88 229 MET B C 1
ATOM 4345 O O . MET B 1 229 ? -5.445 5.594 -2.746 1 98.88 229 MET B O 1
ATOM 4349 N N . ARG B 1 230 ? -4.219 5.602 -4.656 1 98.81 230 ARG B N 1
ATOM 4350 C CA . ARG B 1 230 ? -5.098 4.617 -5.285 1 98.81 230 ARG B CA 1
ATOM 4351 C C . ARG B 1 230 ? -5.062 3.293 -4.527 1 98.81 230 ARG B C 1
ATOM 4353 O O . ARG B 1 230 ? -6.098 2.648 -4.352 1 98.81 230 ARG B O 1
ATOM 4360 N N . THR B 1 231 ? -3.887 2.867 -4.145 1 98.75 231 THR B N 1
ATOM 4361 C CA . THR B 1 231 ? -3.736 1.643 -3.365 1 98.75 231 THR B CA 1
ATOM 4362 C C . THR B 1 231 ? -4.508 1.737 -2.051 1 98.75 231 THR B C 1
ATOM 4364 O O . THR B 1 231 ? -5.219 0.804 -1.674 1 98.75 231 THR B O 1
ATOM 4367 N N . VAL B 1 232 ? -4.402 2.895 -1.37 1 98.81 232 VAL B N 1
ATOM 4368 C CA . VAL B 1 232 ? -5.09 3.107 -0.102 1 98.81 232 VAL B CA 1
ATOM 4369 C C . VAL B 1 232 ? -6.602 3.021 -0.312 1 98.81 232 VAL B C 1
ATOM 4371 O O . VAL B 1 232 ? -7.301 2.354 0.452 1 98.81 232 VAL B O 1
ATOM 4374 N N . GLY B 1 233 ? -7.082 3.713 -1.336 1 98.69 233 GLY B N 1
ATOM 4375 C CA . GLY B 1 233 ? -8.5 3.607 -1.638 1 98.69 233 GLY B CA 1
ATOM 4376 C C . GLY B 1 233 ? -8.953 2.182 -1.903 1 98.69 233 GLY B C 1
ATOM 4377 O O . GLY B 1 233 ? -9.961 1.733 -1.359 1 98.69 233 GLY B O 1
ATOM 4378 N N . GLY B 1 234 ? -8.203 1.454 -2.701 1 97.44 234 GLY B N 1
ATOM 4379 C CA . GLY B 1 234 ? -8.508 0.077 -3.055 1 97.44 234 GLY B CA 1
ATOM 4380 C C . GLY B 1 234 ? -8.445 -0.872 -1.874 1 97.44 234 GLY B C 1
ATOM 4381 O O . GLY B 1 234 ? -9.32 -1.715 -1.696 1 97.44 234 GLY B O 1
ATOM 4382 N N . GLU B 1 235 ? -7.41 -0.723 -1.021 1 96.56 235 GLU B N 1
ATOM 4383 C CA . GLU B 1 235 ? -7.191 -1.561 0.154 1 96.56 235 GLU B CA 1
ATOM 4384 C C . GLU B 1 235 ? -8.273 -1.334 1.203 1 96.56 235 GLU B C 1
ATOM 4386 O O . GLU B 1 235 ? -8.781 -2.289 1.798 1 96.56 235 GLU B O 1
ATOM 4391 N N . GLY B 1 236 ? -8.523 -0.067 1.393 1 97.31 236 GLY B N 1
ATOM 4392 C CA . GLY B 1 236 ? -9.398 0.309 2.494 1 97.31 236 GLY B CA 1
ATOM 4393 C C . GLY B 1 236 ? -10.859 0.374 2.098 1 97.31 236 GLY B C 1
ATOM 4394 O O . GLY B 1 236 ? -11.742 0.462 2.959 1 97.31 236 GLY B O 1
ATOM 4395 N N . ARG B 1 237 ? -11.086 0.255 0.736 1 97.88 237 ARG B N 1
ATOM 4396 C CA . ARG B 1 237 ? -12.438 0.479 0.222 1 97.88 237 ARG B CA 1
ATOM 4397 C C . ARG B 1 237 ? -13.055 1.731 0.836 1 97.88 237 ARG B C 1
ATOM 4399 O O . ARG B 1 237 ? -14.18 1.693 1.333 1 97.88 237 ARG B O 1
ATOM 4406 N N . CYS B 1 238 ? -12.344 2.824 0.749 1 98.62 238 CYS B N 1
ATOM 4407 C CA . CYS B 1 238 ? -12.727 4.109 1.325 1 98.62 238 CYS B CA 1
ATOM 4408 C C . CYS B 1 238 ? -12.391 5.254 0.378 1 98.62 238 CYS B C 1
ATOM 4410 O O . CYS B 1 238 ? -11.578 5.09 -0.534 1 98.62 238 CYS B O 1
ATOM 4412 N N . PHE B 1 239 ? -13.062 6.355 0.538 1 98.88 239 PHE B N 1
ATOM 4413 C CA . PHE B 1 239 ? -12.672 7.566 -0.172 1 98.88 239 PHE B CA 1
ATOM 4414 C C . PHE B 1 239 ? -11.375 8.133 0.401 1 98.88 239 PHE B C 1
ATOM 4416 O O . PHE B 1 239 ? -11.148 8.078 1.611 1 98.88 239 PHE B O 1
ATOM 4423 N N . VAL B 1 240 ? -10.516 8.617 -0.5 1 98.94 240 VAL B N 1
ATOM 4424 C CA . VAL B 1 240 ? -9.242 9.203 -0.093 1 98.94 240 VAL B CA 1
ATOM 4425 C C . VAL B 1 240 ? -9.172 10.656 -0.561 1 98.94 240 VAL B C 1
ATOM 4427 O O . VAL B 1 240 ? -9.344 10.938 -1.748 1 98.94 240 VAL B O 1
ATOM 4430 N N . LEU B 1 241 ? -9.016 11.617 0.354 1 98.94 241 LEU B N 1
ATOM 4431 C CA . LEU B 1 241 ? -8.672 13 0.046 1 98.94 241 LEU B CA 1
ATOM 4432 C C . LEU B 1 241 ? -7.184 13.25 0.277 1 98.94 241 LEU B C 1
ATOM 4434 O O . LEU B 1 241 ? -6.672 13.016 1.373 1 98.94 241 LEU B O 1
ATOM 4438 N N . SER B 1 242 ? -6.496 13.641 -0.742 1 98.94 242 SER B N 1
ATOM 4439 C CA . SER B 1 242 ? -5.09 14.008 -0.615 1 98.94 242 SER B CA 1
ATOM 4440 C C . SER B 1 242 ? -4.879 15.492 -0.91 1 98.94 242 SER B C 1
ATOM 4442 O O . SER B 1 242 ? -5.207 15.969 -2 1 98.94 242 SER B O 1
ATOM 4444 N N . SER B 1 243 ? -4.391 16.25 0.033 1 98.88 243 SER B N 1
ATOM 4445 C CA . SER B 1 243 ? -4.168 17.688 -0.102 1 98.88 243 SER B CA 1
ATOM 4446 C C . SER B 1 243 ? -2.688 18.031 0.022 1 98.88 243 SER B C 1
ATOM 4448 O O . SER B 1 243 ? -2.008 17.562 0.936 1 98.88 243 SER B O 1
ATOM 4450 N N . ILE B 1 244 ? -2.219 18.797 -0.892 1 98.62 244 ILE B N 1
ATOM 4451 C CA . ILE B 1 244 ? -0.827 19.234 -0.912 1 98.62 244 ILE B CA 1
ATOM 4452 C C . ILE B 1 244 ? -0.752 20.719 -1.287 1 98.62 244 ILE B C 1
ATOM 4454 O O . ILE B 1 244 ? -1.637 21.234 -1.974 1 98.62 244 ILE B O 1
ATOM 4458 N N . SER B 1 245 ? 0.257 21.391 -0.801 1 97.38 245 SER B N 1
ATOM 4459 C CA . SER B 1 245 ? 0.499 22.766 -1.229 1 97.38 245 SER B CA 1
ATOM 4460 C C . SER B 1 245 ? 1.217 22.812 -2.574 1 97.38 245 SER B C 1
ATOM 4462 O O . SER B 1 245 ? 2.002 21.906 -2.893 1 97.38 245 SER B O 1
ATOM 4464 N N . CYS B 1 246 ? 0.878 23.75 -3.359 1 97.12 246 CYS B N 1
ATOM 4465 C CA . CYS B 1 246 ? 1.69 24.172 -4.496 1 97.12 246 CYS B CA 1
ATOM 4466 C C . CYS B 1 246 ? 2.424 25.469 -4.188 1 97.12 246 CYS B C 1
ATOM 4468 O O . CYS B 1 246 ? 1.812 26.438 -3.748 1 97.12 246 CYS B O 1
ATOM 4470 N N . GLN B 1 247 ? 3.711 25.469 -4.391 1 95.19 247 GLN B N 1
ATOM 4471 C CA . GLN B 1 247 ? 4.484 26.625 -3.949 1 95.19 247 GLN B CA 1
ATOM 4472 C C . GLN B 1 247 ? 5.613 26.938 -4.93 1 95.19 247 GLN B C 1
ATOM 4474 O O . GLN B 1 247 ? 6.438 26.062 -5.234 1 95.19 247 GLN B O 1
ATOM 4479 N N . ARG B 1 248 ? 5.621 28.109 -5.375 1 94.31 248 ARG B N 1
ATOM 4480 C CA . ARG B 1 248 ? 6.75 28.625 -6.152 1 94.31 248 ARG B CA 1
ATOM 4481 C C . ARG B 1 248 ? 7.902 29.031 -5.242 1 94.31 248 ARG B C 1
ATOM 4483 O O . ARG B 1 248 ? 7.688 29.406 -4.09 1 94.31 248 ARG B O 1
ATOM 4490 N N . ARG B 1 249 ? 9.094 29.031 -5.742 1 91.38 249 ARG B N 1
ATOM 4491 C CA . ARG B 1 249 ? 10.305 29.344 -4.992 1 91.38 249 ARG B CA 1
ATOM 4492 C C . ARG B 1 249 ? 10.234 30.766 -4.414 1 91.38 249 ARG B C 1
ATOM 4494 O O . ARG B 1 249 ? 10.664 30.984 -3.277 1 91.38 249 ARG B O 1
ATOM 4501 N N . LYS B 1 250 ? 9.68 31.688 -5.121 1 90.19 250 LYS B N 1
ATOM 4502 C CA . LYS B 1 250 ? 9.641 33.094 -4.719 1 90.19 250 LYS B CA 1
ATOM 4503 C C . LYS B 1 250 ? 8.773 33.281 -3.482 1 90.19 250 LYS B C 1
ATOM 4505 O O . LYS B 1 250 ? 8.828 34.344 -2.836 1 90.19 250 LYS B O 1
ATOM 4510 N N . HIS B 1 251 ? 7.938 32.312 -3.154 1 91 251 HIS B N 1
ATOM 4511 C CA . HIS B 1 251 ? 7.027 32.469 -2.023 1 91 251 HIS B CA 1
ATOM 4512 C C . HIS B 1 251 ? 7.555 31.734 -0.793 1 91 251 HIS B C 1
ATOM 4514 O O . HIS B 1 251 ? 6.852 31.625 0.212 1 91 251 HIS B O 1
ATOM 4520 N N . LEU B 1 252 ? 8.781 31.234 -0.88 1 89.44 252 LEU B N 1
ATOM 4521 C CA . LEU B 1 252 ? 9.43 30.703 0.316 1 89.44 252 LEU B CA 1
ATOM 4522 C C . LEU B 1 252 ? 9.641 31.812 1.344 1 89.44 252 LEU B C 1
ATOM 4524 O O . LEU B 1 252 ? 9.906 32.969 0.979 1 89.44 252 LEU B O 1
ATOM 4528 N N . PRO B 1 253 ? 9.539 31.406 2.582 1 85.44 253 PRO B N 1
ATOM 4529 C CA . PRO B 1 253 ? 9.836 32.438 3.586 1 85.44 253 PRO B CA 1
ATOM 4530 C C . PRO B 1 253 ? 11.25 33 3.455 1 85.44 253 PRO B C 1
ATOM 4532 O O . PRO B 1 253 ? 12.172 32.281 3.062 1 85.44 253 PRO B O 1
ATOM 4535 N N . GLY B 1 254 ? 11.422 34.219 3.85 1 81.19 254 GLY B N 1
ATOM 4536 C CA . GLY B 1 254 ? 12.703 34.906 3.729 1 81.19 254 GLY B CA 1
ATOM 4537 C C . GLY B 1 254 ? 13.828 34.188 4.469 1 81.19 254 GLY B C 1
ATOM 4538 O O . GLY B 1 254 ? 14.969 34.188 4.012 1 81.19 254 GLY B O 1
ATOM 4539 N N . TRP B 1 255 ? 13.477 33.688 5.551 1 81.06 255 TRP B N 1
ATOM 4540 C CA . TRP B 1 255 ? 14.508 33.062 6.367 1 81.06 255 TRP B CA 1
ATOM 4541 C C . TRP B 1 255 ? 14.945 31.719 5.754 1 81.06 255 TRP B C 1
ATOM 4543 O O . TRP B 1 255 ? 15.953 31.141 6.168 1 81.06 255 TRP B O 1
ATOM 4553 N N . VAL B 1 256 ? 14.273 31.094 4.832 1 78.62 256 VAL B N 1
ATOM 4554 C CA . VAL B 1 256 ? 14.664 29.875 4.121 1 78.62 256 VAL B CA 1
ATOM 4555 C C . VAL B 1 256 ? 15.508 30.25 2.902 1 78.62 256 VAL B C 1
ATOM 4557 O O . VAL B 1 256 ? 16.484 29.562 2.586 1 78.62 256 VAL B O 1
ATOM 4560 N N . THR B 1 257 ? 15.203 31.203 2.045 1 63.62 257 THR B N 1
ATOM 4561 C CA . THR B 1 257 ? 15.773 31.562 0.753 1 63.62 257 THR B CA 1
ATOM 4562 C C . THR B 1 257 ? 17.266 31.891 0.892 1 63.62 257 THR B C 1
ATOM 4564 O O . THR B 1 257 ? 18.031 31.719 -0.055 1 63.62 257 THR B O 1
ATOM 4567 N N . GLY B 1 258 ? 17.672 32.438 1.938 1 54.62 258 GLY B N 1
ATOM 4568 C CA . GLY B 1 258 ? 19.047 32.906 1.989 1 54.62 258 GLY B CA 1
ATOM 4569 C C . GLY B 1 258 ? 20.078 31.812 1.817 1 54.62 258 GLY B C 1
ATOM 4570 O O . GLY B 1 258 ? 21.25 32.094 1.58 1 54.62 258 GLY B O 1
ATOM 4571 N N . GLU B 1 259 ? 19.875 30.547 1.907 1 51.19 259 GLU B N 1
ATOM 4572 C CA . GLU B 1 259 ? 20.922 29.547 2.004 1 51.19 259 GLU B CA 1
ATOM 4573 C C . GLU B 1 259 ? 20.766 28.484 0.923 1 51.19 259 GLU B C 1
ATOM 4575 O O . GLU B 1 259 ? 21.719 27.75 0.615 1 51.19 259 GLU B O 1
ATOM 4580 N N . ALA B 1 260 ? 19.578 28.094 0.659 1 50.88 260 ALA B N 1
ATOM 4581 C CA . ALA B 1 260 ? 19.469 26.781 0.021 1 50.88 260 ALA B CA 1
ATOM 4582 C C . ALA B 1 26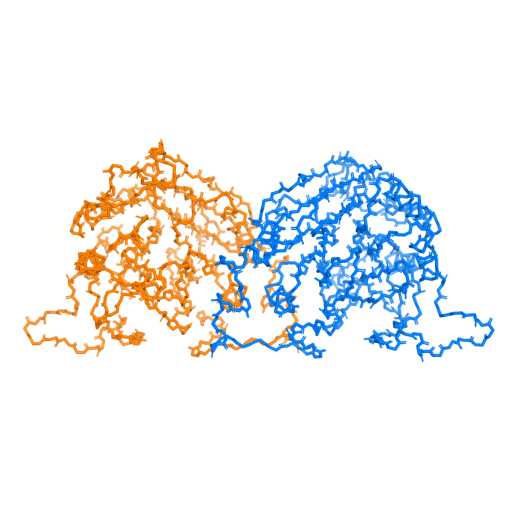0 ? 19.766 26.875 -1.473 1 50.88 260 ALA B C 1
ATOM 4584 O O . ALA B 1 260 ? 19.203 27.703 -2.178 1 50.88 260 ALA B O 1
ATOM 4585 N N . ALA B 1 261 ? 21.047 26.359 -1.898 1 49.03 261 ALA B N 1
ATOM 4586 C CA . ALA B 1 261 ? 21.234 26.031 -3.309 1 49.03 261 ALA B CA 1
ATOM 4587 C C . ALA B 1 261 ? 20.109 25.141 -3.828 1 49.03 261 ALA B C 1
ATOM 4589 O O . ALA B 1 261 ? 19.953 24.016 -3.367 1 49.03 261 ALA B O 1
ATOM 4590 N N . PRO B 1 262 ? 19.188 25.594 -4.582 1 49.31 262 PRO B N 1
ATOM 4591 C CA . PRO B 1 262 ? 18.062 24.75 -4.953 1 49.31 262 PRO B CA 1
ATOM 4592 C C . PRO B 1 262 ? 18.5 23.484 -5.715 1 49.31 262 PRO B C 1
ATOM 4594 O O . PRO B 1 262 ? 19.562 23.484 -6.344 1 49.31 262 PRO B O 1
ATOM 4597 N N . ALA B 1 263 ? 18.109 22.297 -5.332 1 48.88 263 ALA B N 1
ATOM 4598 C CA . ALA B 1 263 ? 18.469 21.109 -6.094 1 48.88 263 ALA B CA 1
ATOM 4599 C C . ALA B 1 263 ? 18.484 21.406 -7.594 1 48.88 263 ALA B C 1
ATOM 4601 O O . ALA B 1 263 ? 19.375 20.938 -8.312 1 48.88 263 ALA B O 1
ATOM 4602 N N . SER B 1 264 ? 17.359 21.984 -8.117 1 53.75 264 SER B N 1
ATOM 4603 C CA . SER B 1 264 ? 17.359 22.531 -9.477 1 53.75 264 SER B CA 1
ATOM 4604 C C . SER B 1 264 ? 17.188 24.047 -9.461 1 53.75 264 SER B C 1
ATOM 4606 O O . SER B 1 264 ? 16.078 24.562 -9.32 1 53.75 264 SER B O 1
ATOM 4608 N N . PRO B 1 265 ? 18.266 24.828 -9.281 1 51.94 265 PRO B N 1
ATOM 4609 C CA . PRO B 1 265 ? 18.234 26.281 -9.203 1 51.94 265 PRO B CA 1
ATOM 4610 C C . PRO B 1 265 ? 17.234 26.906 -10.18 1 51.94 265 PRO B C 1
ATOM 4612 O O . PRO B 1 265 ? 16.719 28 -9.922 1 51.94 265 PRO B O 1
ATOM 4615 N N . ASN B 1 266 ? 16.891 26.156 -11.172 1 57.31 266 ASN B N 1
ATOM 4616 C CA . ASN B 1 266 ? 16.094 26.766 -12.227 1 57.31 266 ASN B CA 1
ATOM 4617 C C . ASN B 1 266 ? 14.633 26.359 -12.133 1 57.31 266 ASN B C 1
ATOM 4619 O O . ASN B 1 266 ? 13.805 26.781 -12.938 1 57.31 266 ASN B O 1
ATOM 4623 N N . ALA B 1 267 ? 14.32 25.609 -10.969 1 73.38 267 ALA B N 1
ATOM 4624 C CA . ALA B 1 267 ? 12.922 25.172 -10.969 1 73.38 267 ALA B CA 1
ATOM 4625 C C . ALA B 1 267 ? 12.023 26.25 -10.367 1 73.38 267 ALA B C 1
ATOM 4627 O O . ALA B 1 267 ? 12.289 26.734 -9.266 1 73.38 267 ALA B O 1
ATOM 4628 N N . GLU B 1 268 ? 11.031 26.656 -11.117 1 87.38 268 GLU B N 1
ATOM 4629 C CA . GLU B 1 268 ? 10.047 27.656 -10.719 1 87.38 268 GLU B CA 1
ATOM 4630 C C . GLU B 1 268 ? 9.281 27.219 -9.477 1 87.38 268 GLU B C 1
ATOM 4632 O O . GLU B 1 268 ? 9.039 28.031 -8.578 1 87.38 268 GLU B O 1
ATOM 4637 N N . PHE B 1 269 ? 9.031 25.953 -9.281 1 93.56 269 PHE B N 1
ATOM 4638 C CA . PHE B 1 269 ? 8.25 25.422 -8.172 1 93.56 269 PHE B CA 1
ATOM 4639 C C . PHE B 1 269 ? 9.133 24.656 -7.207 1 93.56 269 PHE B C 1
ATOM 4641 O O . PHE B 1 269 ? 9.992 23.859 -7.629 1 93.56 269 PHE B O 1
ATOM 4648 N N . VAL B 1 270 ? 9 24.906 -5.973 1 93.75 270 VAL B N 1
ATOM 4649 C CA . VAL B 1 270 ? 9.602 24.047 -4.961 1 93.75 270 VAL B CA 1
ATOM 4650 C C . VAL B 1 270 ? 8.656 22.891 -4.629 1 93.75 270 VAL B C 1
ATOM 4652 O O . VAL B 1 270 ? 9.078 21.875 -4.062 1 93.75 270 VAL B O 1
ATOM 4655 N N . CYS B 1 271 ? 7.453 23.047 -4.895 1 96.12 271 CYS B N 1
ATOM 4656 C CA . CYS B 1 271 ? 6.418 22.016 -4.832 1 96.12 271 CYS B CA 1
ATOM 4657 C C . CYS B 1 271 ? 5.355 22.25 -5.902 1 96.12 271 CYS B C 1
ATOM 4659 O O . CYS B 1 271 ? 4.664 23.266 -5.883 1 96.12 271 CYS B O 1
ATOM 4661 N N . ARG B 1 272 ? 5.066 21.328 -6.742 1 96.75 272 ARG B N 1
ATOM 4662 C CA . ARG B 1 272 ? 4.215 21.516 -7.914 1 96.75 272 ARG B CA 1
ATOM 4663 C C . ARG B 1 272 ? 2.756 21.219 -7.586 1 96.75 272 ARG B C 1
ATOM 4665 O O . ARG B 1 272 ? 1.874 21.422 -8.422 1 96.75 272 ARG B O 1
ATOM 4672 N N . GLY B 1 273 ? 2.512 20.781 -6.426 1 98.06 273 GLY B N 1
ATOM 4673 C CA . GLY B 1 273 ? 1.16 20.375 -6.07 1 98.06 273 GLY B CA 1
ATOM 4674 C C . GLY B 1 273 ? 0.866 18.922 -6.402 1 98.06 273 GLY B C 1
ATOM 4675 O O . GLY B 1 273 ? 1.743 18.078 -6.285 1 98.06 273 GLY B O 1
ATOM 4676 N N . GLY B 1 274 ? -0.383 18.625 -6.66 1 98.5 274 GLY B N 1
ATOM 4677 C CA . GLY B 1 274 ? -0.792 17.266 -6.984 1 98.5 274 GLY B CA 1
ATOM 4678 C C . GLY B 1 274 ? -1.918 16.75 -6.105 1 98.5 274 GLY B C 1
ATOM 4679 O O . GLY B 1 274 ? -2.039 15.547 -5.883 1 98.5 274 GLY B O 1
ATOM 4680 N N . SER B 1 275 ? -2.703 17.672 -5.488 1 98.88 275 SER B N 1
ATOM 4681 C CA . SER B 1 275 ? -3.873 17.234 -4.73 1 98.88 275 SER B CA 1
ATOM 4682 C C . SER B 1 275 ? -4.801 16.391 -5.582 1 98.88 275 SER B C 1
ATOM 4684 O O . SER B 1 275 ? -4.93 16.609 -6.789 1 98.88 275 SER B O 1
ATOM 4686 N N . CYS B 1 276 ? -5.418 15.391 -4.965 1 98.88 276 CYS B N 1
ATOM 4687 C CA . CYS B 1 276 ? -6.266 14.477 -5.727 1 98.88 276 CYS B CA 1
ATOM 4688 C C . CYS B 1 276 ? -7.32 13.836 -4.832 1 98.88 276 CYS B C 1
ATOM 4690 O O . CYS B 1 276 ? -7.277 13.984 -3.611 1 98.88 276 CYS B O 1
ATOM 4692 N N . ILE B 1 277 ? -8.312 13.234 -5.43 1 98.94 277 ILE B N 1
ATOM 4693 C CA . ILE B 1 277 ? -9.352 12.477 -4.742 1 98.94 277 ILE B CA 1
ATOM 4694 C C . ILE B 1 277 ? -9.5 11.102 -5.391 1 98.94 277 ILE B C 1
ATOM 4696 O O . ILE B 1 277 ? -9.562 11 -6.617 1 98.94 277 ILE B O 1
ATOM 4700 N N . VAL B 1 278 ? -9.445 10.086 -4.582 1 98.88 278 VAL B N 1
ATOM 4701 C CA . VAL B 1 278 ? -9.531 8.703 -5.043 1 98.88 278 VAL B CA 1
ATOM 4702 C C . VAL B 1 278 ? -10.734 8.016 -4.41 1 98.88 278 VAL B C 1
ATOM 4704 O O . VAL B 1 278 ? -11.086 8.297 -3.262 1 98.88 278 VAL B O 1
ATOM 4707 N N . GLY B 1 279 ? -11.336 7.09 -5.156 1 98.62 279 GLY B N 1
ATOM 4708 C CA . GLY B 1 279 ? -12.516 6.391 -4.672 1 98.62 279 GLY B CA 1
ATOM 4709 C C . GLY B 1 279 ? -12.203 5.031 -4.074 1 98.62 279 GLY B C 1
ATOM 4710 O O . GLY B 1 279 ? -11.047 4.594 -4.094 1 98.62 279 GLY B O 1
ATOM 4711 N N . PRO B 1 280 ? -13.297 4.371 -3.52 1 98.38 280 PRO B N 1
ATOM 4712 C CA . PRO B 1 280 ? -13.125 3.123 -2.77 1 98.38 280 PRO B CA 1
ATOM 4713 C C . PRO B 1 280 ? -12.703 1.957 -3.658 1 98.38 280 PRO B C 1
ATOM 4715 O O . PRO B 1 280 ? -12.312 0.901 -3.15 1 98.38 280 PRO B O 1
ATOM 4718 N N . MET B 1 281 ? -12.727 2.08 -4.961 1 97.56 281 MET B N 1
ATOM 4719 C CA . MET B 1 281 ? -12.266 1.016 -5.848 1 97.56 281 MET B CA 1
ATOM 4720 C C . MET B 1 281 ? -10.875 1.32 -6.391 1 97.56 281 MET B C 1
ATOM 4722 O O . MET B 1 281 ? -10.414 0.669 -7.328 1 97.56 281 MET B O 1
ATOM 4726 N N . GLY B 1 282 ? -10.273 2.387 -5.855 1 98 282 GLY B N 1
ATOM 4727 C CA . GLY B 1 282 ? -8.953 2.793 -6.309 1 98 282 GLY B CA 1
ATOM 4728 C C . GLY B 1 282 ? -8.984 3.654 -7.555 1 98 282 GLY B C 1
ATOM 4729 O O . GLY B 1 282 ? -7.941 3.977 -8.125 1 98 282 GLY B O 1
ATOM 4730 N N . GLN B 1 283 ? -10.125 4.004 -8.039 1 97.94 283 GLN B N 1
ATOM 4731 C CA . GLN B 1 283 ? -10.25 4.852 -9.219 1 97.94 283 GLN B CA 1
ATOM 4732 C C . GLN B 1 283 ? -9.969 6.312 -8.883 1 97.94 283 GLN B C 1
ATOM 4734 O O . GLN B 1 283 ? -10.344 6.789 -7.809 1 97.94 283 GLN B O 1
ATOM 4739 N N . VAL B 1 284 ? -9.375 7 -9.82 1 98.69 284 VAL B N 1
ATOM 4740 C CA . VAL B 1 284 ? -9.109 8.422 -9.625 1 98.69 284 VAL B CA 1
ATOM 4741 C C . VAL B 1 284 ? -10.367 9.227 -9.93 1 98.69 284 VAL B C 1
ATOM 4743 O O . VAL B 1 284 ? -10.875 9.195 -11.047 1 98.69 284 VAL B O 1
ATOM 4746 N N . LEU B 1 285 ? -10.93 9.883 -8.961 1 98.81 285 LEU B N 1
ATOM 4747 C CA . LEU B 1 285 ? -12.125 10.703 -9.133 1 98.81 285 LEU B CA 1
ATOM 4748 C C . LEU B 1 285 ? -11.758 12.125 -9.539 1 98.81 285 LEU B C 1
ATOM 4750 O O . LEU B 1 285 ? -12.445 12.734 -10.359 1 98.81 285 LEU B O 1
ATOM 4754 N N . GLN B 1 286 ? -10.734 12.695 -8.883 1 98.69 286 GLN B N 1
ATOM 4755 C CA . GLN B 1 286 ? -10.086 13.953 -9.258 1 98.69 286 GLN B CA 1
ATOM 4756 C C . GLN B 1 286 ? -8.594 13.758 -9.492 1 98.69 286 GLN B C 1
ATOM 4758 O O . GLN B 1 286 ? -7.859 13.391 -8.57 1 98.69 286 GLN B O 1
ATOM 4763 N N . GLN B 1 287 ? -8.156 13.93 -10.742 1 98.44 287 GLN B N 1
ATOM 4764 C CA . GLN B 1 287 ? -6.746 13.812 -11.086 1 98.44 287 GLN B CA 1
ATOM 4765 C C . GLN B 1 287 ? -5.902 14.828 -10.32 1 98.44 287 GLN B C 1
ATOM 4767 O O . GLN B 1 287 ? -6.41 15.875 -9.898 1 98.44 287 GLN B O 1
ATOM 4772 N N . PRO B 1 288 ? -4.613 14.539 -10.148 1 98.62 288 PRO B N 1
ATOM 4773 C CA . PRO B 1 288 ? -3.746 15.484 -9.445 1 98.62 288 PRO B CA 1
ATOM 4774 C C . PRO B 1 288 ? -3.77 16.875 -10.07 1 98.62 288 PRO B C 1
ATOM 4776 O O . PRO B 1 288 ? -3.67 17.016 -11.297 1 98.62 288 PRO B O 1
ATOM 4779 N N . LEU B 1 289 ? -3.967 17.875 -9.281 1 98.31 289 LEU B N 1
ATOM 4780 C CA . LEU B 1 289 ? -3.904 19.281 -9.703 1 98.31 289 LEU B CA 1
ATOM 4781 C C . LEU B 1 289 ? -2.467 19.781 -9.695 1 98.31 289 LEU B C 1
ATOM 4783 O O . LEU B 1 289 ? -1.884 19.984 -8.633 1 98.31 289 LEU B O 1
ATOM 4787 N N . TRP B 1 290 ? -1.912 20 -10.922 1 97.81 290 TRP B N 1
ATOM 4788 C CA . TRP B 1 290 ? -0.51 20.406 -10.992 1 97.81 290 TRP B CA 1
ATOM 4789 C C . TRP B 1 290 ? -0.38 21.891 -11.273 1 97.81 290 TRP B C 1
ATOM 4791 O O . TRP B 1 290 ? -1.146 22.453 -12.062 1 97.81 290 TRP B O 1
ATOM 4801 N N . GLU B 1 291 ? 0.528 22.5 -10.617 1 96.94 291 GLU B N 1
ATOM 4802 C CA . GLU B 1 291 ? 1.066 23.828 -10.93 1 96.94 291 GLU B CA 1
ATOM 4803 C C . GLU B 1 291 ? -0.008 24.906 -10.812 1 96.94 291 GLU B C 1
ATOM 4805 O O . GLU B 1 291 ? -0.073 25.812 -11.633 1 96.94 291 GLU B O 1
ATOM 4810 N N . VAL B 1 292 ? -0.899 24.688 -9.867 1 96.69 292 VAL B N 1
ATOM 4811 C CA . VAL B 1 292 ? -1.856 25.703 -9.438 1 96.69 292 VAL B CA 1
ATOM 4812 C C . VAL B 1 292 ? -1.556 26.125 -7.996 1 96.69 292 VAL B C 1
ATOM 4814 O O . VAL B 1 292 ? -1.911 25.406 -7.051 1 96.69 292 VAL B O 1
ATOM 4817 N N . GLU B 1 293 ? -0.942 27.172 -7.812 1 93.94 293 GLU B N 1
ATOM 4818 C CA . GLU B 1 293 ? -0.444 27.594 -6.508 1 93.94 293 GLU B CA 1
ATOM 4819 C C . GLU B 1 293 ? -1.563 28.188 -5.66 1 93.94 293 GLU B C 1
ATOM 4821 O O . GLU B 1 293 ? -1.614 27.969 -4.449 1 93.94 293 GLU B O 1
ATOM 4826 N N . ASP B 1 294 ? -2.377 29.016 -6.352 1 92.5 294 ASP B N 1
ATOM 4827 C CA . ASP B 1 294 ? -3.477 29.656 -5.633 1 92.5 294 ASP B CA 1
ATOM 4828 C C . ASP B 1 294 ? -4.824 29.281 -6.25 1 92.5 294 ASP B C 1
ATOM 4830 O O . ASP B 1 294 ? -4.918 29.062 -7.461 1 92.5 294 ASP B O 1
ATOM 4834 N N . GLY B 1 295 ? -5.809 29.125 -5.426 1 90.19 295 GLY B N 1
ATOM 4835 C CA . GLY B 1 295 ? -7.168 28.922 -5.902 1 90.19 295 GLY B CA 1
ATOM 4836 C C . GLY B 1 295 ? -7.465 27.469 -6.227 1 90.19 295 GLY B C 1
ATOM 4837 O O . GLY B 1 295 ? -8.484 27.156 -6.844 1 90.19 295 GLY B O 1
ATOM 4838 N N . GLY B 1 296 ? -6.547 26.609 -5.863 1 95.69 296 GLY B N 1
ATOM 4839 C CA . GLY B 1 296 ? -6.805 25.203 -6.125 1 95.69 296 GLY B CA 1
ATOM 4840 C C . GLY B 1 296 ? -7.828 24.609 -5.184 1 95.69 296 GLY B C 1
ATOM 4841 O O . GLY B 1 296 ? -7.645 24.625 -3.965 1 95.69 296 GLY B O 1
ATOM 4842 N N . LEU B 1 297 ? -8.914 24.219 -5.727 1 98.06 297 LEU B N 1
ATOM 4843 C CA . LEU B 1 297 ? -9.977 23.547 -4.988 1 98.06 297 LEU B CA 1
ATOM 4844 C C . LEU B 1 297 ? -10.57 22.406 -5.816 1 98.06 297 LEU B C 1
ATOM 4846 O O . LEU B 1 297 ? -11.117 22.641 -6.898 1 98.06 297 LEU B O 1
ATOM 4850 N N . LEU B 1 298 ? -10.383 21.156 -5.391 1 98.75 298 LEU B N 1
ATOM 4851 C CA . LEU B 1 298 ? -11.008 20 -6.02 1 98.75 298 LEU B CA 1
ATOM 4852 C C . LEU B 1 298 ? -12.258 19.562 -5.258 1 98.75 298 LEU B C 1
ATOM 4854 O O . LEU B 1 298 ? -12.211 19.375 -4.039 1 98.75 298 LEU B O 1
ATOM 4858 N N . ILE B 1 299 ? -13.375 19.422 -5.949 1 98.81 299 ILE B N 1
ATOM 4859 C CA . ILE B 1 299 ? -14.648 19.094 -5.324 1 98.81 299 ILE B CA 1
ATOM 4860 C C . ILE B 1 299 ? -15.195 17.812 -5.926 1 98.81 299 ILE B C 1
ATOM 4862 O O . ILE B 1 299 ? -15.133 17.594 -7.141 1 98.81 299 ILE B O 1
ATOM 4866 N N . GLN B 1 300 ? -15.695 16.922 -5.102 1 98.69 300 GLN B N 1
ATOM 4867 C CA . GLN B 1 300 ? -16.188 15.625 -5.539 1 98.69 300 GLN B CA 1
ATOM 4868 C C . GLN B 1 300 ? -17.406 15.195 -4.727 1 98.69 300 GLN B C 1
ATOM 4870 O O . GLN B 1 300 ? -17.359 15.18 -3.494 1 98.69 300 GLN B O 1
ATOM 4875 N N . GLU B 1 301 ? -18.516 14.93 -5.422 1 98.25 301 GLU B N 1
ATOM 4876 C CA . GLU B 1 301 ? -19.609 14.234 -4.75 1 98.25 301 GLU B CA 1
ATOM 4877 C C . GLU B 1 301 ? -19.266 12.766 -4.516 1 98.25 301 GLU B C 1
ATOM 4879 O O . GLU B 1 301 ? -18.719 12.102 -5.398 1 98.25 301 GLU B O 1
ATOM 4884 N N . ALA B 1 302 ? -19.547 12.289 -3.309 1 98.06 302 ALA B N 1
ATOM 4885 C CA . ALA B 1 302 ? -19.156 10.93 -2.932 1 98.06 302 ALA B CA 1
ATOM 4886 C C . ALA B 1 302 ? -20.344 10.172 -2.33 1 98.06 302 ALA B C 1
ATOM 4888 O O . ALA B 1 302 ? -20.969 10.648 -1.381 1 98.06 302 ALA B O 1
ATOM 4889 N N . ASP B 1 303 ? -20.656 9.023 -2.875 1 97.88 303 ASP B N 1
ATOM 4890 C CA . ASP B 1 303 ? -21.641 8.102 -2.312 1 97.88 303 ASP B CA 1
ATOM 4891 C C . ASP B 1 303 ? -20.969 7.09 -1.38 1 97.88 303 ASP B C 1
ATOM 4893 O O . ASP B 1 303 ? -20.391 6.109 -1.838 1 97.88 303 ASP B O 1
ATOM 4897 N N . PHE B 1 304 ? -21.172 7.23 -0.12 1 97.19 304 PHE B N 1
ATOM 4898 C CA . PHE B 1 304 ? -20.422 6.438 0.854 1 97.19 304 PHE B CA 1
ATOM 4899 C C . PHE B 1 304 ? -20.938 5.004 0.886 1 97.19 304 PHE B C 1
ATOM 4901 O O . PHE B 1 304 ? -20.281 4.121 1.458 1 97.19 304 PHE B O 1
ATOM 4908 N N . GLU B 1 305 ? -22.031 4.719 0.269 1 96.5 305 GLU B N 1
ATOM 4909 C CA . GLU B 1 305 ? -22.469 3.33 0.119 1 96.5 305 GLU B CA 1
ATOM 4910 C C . GLU B 1 305 ? -21.484 2.541 -0.741 1 96.5 305 GLU B C 1
ATOM 4912 O O . GLU B 1 305 ? -21.453 1.311 -0.699 1 96.5 305 GLU B O 1
ATOM 4917 N N . ASP B 1 306 ? -20.734 3.299 -1.522 1 96.5 306 ASP B N 1
ATOM 4918 C CA . ASP B 1 306 ? -19.734 2.643 -2.359 1 96.5 306 ASP B CA 1
ATOM 4919 C C . ASP B 1 306 ? -18.672 1.941 -1.507 1 96.5 306 ASP B C 1
ATOM 4921 O O . ASP B 1 306 ? -18.078 0.95 -1.936 1 96.5 306 ASP B O 1
ATOM 4925 N N . CYS B 1 307 ? -18.438 2.484 -0.337 1 97 307 CYS B N 1
ATOM 4926 C CA . CYS B 1 307 ? -17.5 1.808 0.558 1 97 307 CYS B CA 1
ATOM 4927 C C . CYS B 1 307 ? -18.016 0.414 0.917 1 97 307 CYS B C 1
ATOM 4929 O O . CYS B 1 307 ? -17.25 -0.557 0.857 1 97 307 CYS B O 1
ATOM 4931 N N . GLU B 1 308 ? -19.281 0.287 1.254 1 94.31 308 GLU B N 1
ATOM 4932 C CA . GLU B 1 308 ? -19.875 -0.998 1.627 1 94.31 308 GLU B CA 1
ATOM 4933 C C . GLU B 1 308 ? -19.984 -1.922 0.418 1 94.31 308 GLU B C 1
ATOM 4935 O O . GLU B 1 308 ? -19.734 -3.123 0.522 1 94.31 308 GLU B O 1
ATOM 4940 N N . ARG B 1 309 ? -20.391 -1.341 -0.746 1 95.62 309 ARG B N 1
ATOM 4941 C CA . ARG B 1 309 ? -20.438 -2.143 -1.964 1 95.62 309 ARG B CA 1
ATOM 4942 C C . ARG B 1 309 ? -19.094 -2.787 -2.246 1 95.62 309 ARG B C 1
ATOM 4944 O O . ARG B 1 309 ? -19.016 -3.951 -2.648 1 95.62 309 ARG B O 1
ATOM 4951 N N . GLY B 1 310 ? -18.031 -2.035 -1.964 1 95.19 310 GLY B N 1
ATOM 4952 C CA . GLY B 1 310 ? -16.688 -2.518 -2.225 1 95.19 310 GLY B CA 1
ATOM 4953 C C . GLY B 1 310 ? -16.266 -3.646 -1.302 1 95.19 310 GLY B C 1
ATOM 4954 O O . GLY B 1 310 ? -15.344 -4.395 -1.609 1 95.19 310 GLY B O 1
ATOM 4955 N N . ARG B 1 311 ? -16.969 -3.803 -0.157 1 93.25 311 ARG B N 1
ATOM 4956 C CA . ARG B 1 311 ? -16.609 -4.82 0.824 1 93.25 311 ARG B CA 1
ATOM 4957 C C . ARG B 1 311 ? -16.953 -6.215 0.319 1 93.25 311 ARG B C 1
ATOM 4959 O O . ARG B 1 311 ? -16.484 -7.215 0.871 1 93.25 311 ARG B O 1
ATOM 4966 N N . LEU B 1 312 ? -17.719 -6.277 -0.726 1 92.88 312 LEU B N 1
ATOM 4967 C CA . LEU B 1 312 ? -17.938 -7.57 -1.364 1 92.88 312 LEU B CA 1
ATOM 4968 C C . LEU B 1 312 ? -16.609 -8.188 -1.809 1 92.88 312 LEU B C 1
ATOM 4970 O O . LEU B 1 312 ? -16.422 -9.398 -1.693 1 92.88 312 LEU B O 1
ATOM 4974 N N . ASP B 1 313 ? -15.773 -7.277 -2.197 1 92.81 313 ASP B N 1
ATOM 4975 C CA . ASP B 1 313 ? -14.523 -7.73 -2.807 1 92.81 313 ASP B CA 1
ATOM 4976 C C . ASP B 1 313 ? -13.43 -7.898 -1.757 1 92.81 313 ASP B C 1
ATOM 4978 O O . ASP B 1 313 ? -12.664 -8.867 -1.798 1 92.81 313 ASP B O 1
ATOM 4982 N N . LEU B 1 314 ? -13.383 -6.926 -0.882 1 95.69 314 LEU B N 1
ATOM 4983 C CA . LEU B 1 314 ? -12.156 -6.875 -0.086 1 95.69 314 LEU B CA 1
ATOM 4984 C C . LEU B 1 314 ? -12.406 -6.172 1.246 1 95.69 314 LEU B C 1
ATOM 4986 O O . LEU B 1 314 ? -12.977 -5.082 1.281 1 95.69 314 LEU B O 1
ATOM 4990 N N . ASP B 1 315 ? -12.07 -6.766 2.305 1 96.19 315 ASP B N 1
ATOM 4991 C CA . ASP B 1 315 ? -11.914 -6.219 3.646 1 96.19 315 ASP B CA 1
ATOM 4992 C C . ASP B 1 315 ? -10.672 -6.789 4.328 1 96.19 315 ASP B C 1
ATOM 4994 O O . ASP B 1 315 ? -10.727 -7.859 4.938 1 96.19 315 ASP B O 1
ATOM 4998 N N . VAL B 1 316 ? -9.578 -6.043 4.258 1 95.75 316 VAL B N 1
ATOM 4999 C CA . VAL B 1 316 ? -8.266 -6.566 4.633 1 95.75 316 VAL B CA 1
ATOM 5000 C C . VAL B 1 316 ? -8.195 -6.754 6.148 1 95.75 316 VAL B C 1
ATOM 5002 O O . VAL B 1 316 ? -7.297 -7.426 6.656 1 95.75 316 VAL B O 1
ATOM 5005 N N . ALA B 1 317 ? -9.078 -6.145 6.852 1 94.38 317 ALA B N 1
ATOM 5006 C CA . ALA B 1 317 ? -9.117 -6.32 8.305 1 94.38 317 ALA B CA 1
ATOM 5007 C C . ALA B 1 317 ? -10.211 -7.301 8.711 1 94.38 317 ALA B C 1
ATOM 5009 O O . ALA B 1 317 ? -10.43 -7.539 9.906 1 94.38 317 ALA B O 1
ATOM 5010 N N . GLY B 1 318 ? -10.969 -7.82 7.793 1 94.5 318 GLY B N 1
ATOM 5011 C CA . GLY B 1 318 ? -12.078 -8.719 8.062 1 94.5 318 GLY B CA 1
ATOM 5012 C C . GLY B 1 318 ? -12.086 -9.945 7.168 1 94.5 318 GLY B C 1
ATOM 5013 O O . GLY B 1 318 ? -11.266 -10.852 7.332 1 94.5 318 GLY B O 1
ATOM 5014 N N . SER B 1 319 ? -12.953 -9.867 6.074 1 92.5 319 SER B N 1
ATOM 5015 C CA . SER B 1 319 ? -13.242 -11.055 5.27 1 92.5 319 SER B CA 1
ATOM 5016 C C . SER B 1 319 ? -12.023 -11.492 4.465 1 92.5 319 SER B C 1
ATOM 5018 O O . SER B 1 319 ? -11.938 -12.648 4.043 1 92.5 319 SER B O 1
ATOM 5020 N N . TYR B 1 320 ? -11.125 -10.617 4.215 1 95.5 320 TYR B N 1
ATOM 5021 C CA . TYR B 1 320 ? -9.938 -10.969 3.439 1 95.5 320 TYR B CA 1
ATOM 5022 C C . TYR B 1 320 ? -8.695 -10.961 4.312 1 95.5 320 TYR B C 1
ATOM 5024 O O . TYR B 1 320 ? -7.582 -10.742 3.824 1 95.5 320 TYR B O 1
ATOM 5032 N N . SER B 1 321 ? -8.859 -11.125 5.566 1 93.5 321 SER B N 1
ATOM 5033 C CA . SER B 1 321 ? -7.758 -11.188 6.516 1 93.5 321 SER B CA 1
ATOM 5034 C C . SER B 1 321 ? -7.504 -12.617 6.98 1 93.5 321 SER B C 1
ATOM 5036 O O . SER B 1 321 ? -8.305 -13.516 6.703 1 93.5 321 SER B O 1
ATOM 5038 N N . ARG B 1 322 ? -6.344 -12.891 7.469 1 96 322 ARG B N 1
ATOM 5039 C CA . ARG B 1 322 ? -5.992 -14.078 8.242 1 96 322 ARG B CA 1
ATOM 5040 C C . ARG B 1 322 ? -5.742 -13.727 9.703 1 96 322 ARG B C 1
ATOM 5042 O O . ARG B 1 322 ? -4.707 -14.086 10.266 1 96 322 ARG B O 1
ATOM 5049 N N . ASN B 1 323 ? -6.77 -13.117 10.336 1 92.62 323 ASN B N 1
ATOM 5050 C CA . ASN B 1 323 ? -6.66 -12.664 11.719 1 92.62 323 ASN B CA 1
ATOM 5051 C C . ASN B 1 323 ? -6.398 -13.82 12.672 1 92.62 323 ASN B C 1
ATOM 5053 O O . ASN B 1 323 ? -6.035 -13.609 13.828 1 92.62 323 ASN B O 1
ATOM 5057 N N . ASP B 1 324 ? -6.516 -14.961 12.164 1 94.12 324 ASP B N 1
ATOM 5058 C CA . ASP B 1 324 ? -6.172 -16.141 12.953 1 94.12 324 ASP B CA 1
ATOM 5059 C C . ASP B 1 324 ? -4.66 -16.281 13.094 1 94.12 324 ASP B C 1
ATOM 5061 O O . ASP B 1 324 ? -4.176 -16.891 14.055 1 94.12 324 ASP B O 1
ATOM 5065 N N . ALA B 1 325 ? -3.951 -15.703 12.117 1 96.12 325 ALA B N 1
ATOM 5066 C CA . ALA B 1 325 ? -2.52 -15.992 12.07 1 96.12 325 ALA B CA 1
ATOM 5067 C C . ALA B 1 325 ? -1.698 -14.711 12.117 1 96.12 325 ALA B C 1
ATOM 5069 O O . ALA B 1 325 ? -0.523 -14.727 12.484 1 96.12 325 ALA B O 1
ATOM 5070 N N . PHE B 1 326 ? -2.23 -13.648 11.633 1 97.19 326 PHE B N 1
ATOM 5071 C CA . PHE B 1 326 ? -1.593 -12.344 11.719 1 97.19 326 PHE B CA 1
ATOM 5072 C C . PHE B 1 326 ? -2.154 -11.539 12.883 1 97.19 326 PHE B C 1
ATOM 5074 O O . PHE B 1 326 ? -3.359 -11.281 12.953 1 97.19 326 PHE B O 1
ATOM 5081 N N . LYS B 1 327 ? -1.269 -11.062 13.805 1 96.5 327 LYS B N 1
ATOM 5082 C CA . LYS B 1 327 ? -1.715 -10.328 14.984 1 96.5 327 LYS B CA 1
ATOM 5083 C C . LYS B 1 327 ? -0.939 -9.023 15.148 1 96.5 327 LYS B C 1
ATOM 5085 O O . LYS B 1 327 ? 0.275 -9.039 15.359 1 96.5 327 LYS B O 1
ATOM 5090 N N . LEU B 1 328 ? -1.668 -7.941 15.039 1 97.56 328 LEU B N 1
ATOM 5091 C CA . LEU B 1 328 ? -1.081 -6.621 15.234 1 97.56 328 LEU B CA 1
ATOM 5092 C C . LEU B 1 328 ? -1.599 -5.984 16.516 1 97.56 328 LEU B C 1
ATOM 5094 O O . LEU B 1 328 ? -2.803 -6.008 16.797 1 97.56 328 LEU B O 1
ATOM 5098 N N . THR B 1 329 ? -0.69 -5.492 17.297 1 97.56 329 THR B N 1
ATOM 5099 C CA . THR B 1 329 ? -1.043 -4.602 18.406 1 97.56 329 THR B CA 1
ATOM 5100 C C . THR B 1 329 ? -0.346 -3.254 18.25 1 97.56 329 THR B C 1
ATOM 5102 O O . THR B 1 329 ? 0.784 -3.184 17.766 1 97.56 329 THR B O 1
ATOM 5105 N N . VAL B 1 330 ? -1.021 -2.211 18.594 1 97.62 330 VAL B N 1
ATOM 5106 C CA . VAL B 1 330 ? -0.489 -0.853 18.578 1 97.62 330 VAL B CA 1
ATOM 5107 C C . VAL B 1 330 ? -0.642 -0.218 19.953 1 97.62 330 VAL B C 1
ATOM 5109 O O . VAL B 1 330 ? -1.747 -0.157 20.5 1 97.62 330 VAL B O 1
ATOM 5112 N N . GLU B 1 331 ? 0.42 0.273 20.484 1 95.88 331 GLU B N 1
ATOM 5113 C CA . GLU B 1 331 ? 0.427 0.818 21.844 1 95.88 331 GLU B CA 1
ATOM 5114 C C . GLU B 1 331 ? -0.57 1.965 21.984 1 95.88 331 GLU B C 1
ATOM 5116 O O . GLU B 1 331 ? -0.523 2.932 21.219 1 95.88 331 GLU B O 1
ATOM 5121 N N . GLY B 1 332 ? -1.511 1.802 22.922 1 94.88 332 GLY B N 1
ATOM 5122 C CA . GLY B 1 332 ? -2.443 2.857 23.281 1 94.88 332 GLY B CA 1
ATOM 5123 C C . GLY B 1 332 ? -3.59 3.002 22.297 1 94.88 332 GLY B C 1
ATOM 5124 O O . GLY B 1 332 ? -4.371 3.951 22.375 1 94.88 332 GLY B O 1
ATOM 5125 N N . LEU B 1 333 ? -3.641 2.072 21.359 1 96.12 333 LEU B N 1
ATOM 5126 C CA . LEU B 1 333 ? -4.664 2.203 20.328 1 96.12 333 LEU B CA 1
ATOM 5127 C C . LEU B 1 333 ? -5.566 0.975 20.297 1 96.12 333 LEU B C 1
ATOM 5129 O O . LEU B 1 333 ? -5.082 -0.155 20.203 1 96.12 333 LEU B O 1
ATOM 5133 N N . ASP B 1 334 ? -6.879 1.218 20.422 1 95 334 ASP B N 1
ATOM 5134 C CA . ASP B 1 334 ? -7.875 0.179 20.188 1 95 334 ASP B CA 1
ATOM 5135 C C . ASP B 1 334 ? -8.156 0.021 18.688 1 95 334 ASP B C 1
ATOM 5137 O O . ASP B 1 334 ? -8.648 0.952 18.047 1 95 334 ASP B O 1
ATOM 5141 N N . LEU B 1 335 ? -7.922 -1.133 18.141 1 94.88 335 LEU B N 1
ATOM 5142 C CA . LEU B 1 335 ? -8.031 -1.35 16.703 1 94.88 335 LEU B CA 1
ATOM 5143 C C . LEU B 1 335 ? -9.469 -1.661 16.312 1 94.88 335 LEU B C 1
ATOM 5145 O O . LEU B 1 335 ? -9.789 -1.717 15.117 1 94.88 335 LEU B O 1
ATOM 5149 N N . ASN B 1 336 ? -10.328 -1.789 17.312 1 92.81 336 ASN B N 1
ATOM 5150 C CA . ASN B 1 336 ? -11.734 -2.059 17 1 92.81 336 ASN B CA 1
ATOM 5151 C C . ASN B 1 336 ? -12.414 -0.847 16.375 1 92.81 336 ASN B C 1
ATOM 5153 O O . ASN B 1 336 ? -12.094 0.295 16.703 1 92.81 336 ASN B O 1
ATOM 5157 N N . PRO B 1 337 ? -13.344 -1.171 15.43 1 91.88 337 PRO B N 1
ATOM 5158 C CA . PRO B 1 337 ? -14.133 -0.043 14.922 1 91.88 337 PRO B CA 1
ATOM 5159 C C . PRO B 1 337 ? -14.859 0.715 16.031 1 91.88 337 PRO B C 1
ATOM 5161 O O . PRO B 1 337 ? -15.336 0.104 16.984 1 91.88 337 PRO B O 1
ATOM 5164 N N . PRO B 1 338 ? -14.883 2.057 15.875 1 89.5 338 PRO B N 1
ATOM 5165 C CA . PRO B 1 338 ? -15.648 2.809 16.875 1 89.5 338 PRO B CA 1
ATOM 5166 C C . PRO B 1 338 ? -17.125 2.42 16.906 1 89.5 338 PRO B C 1
ATOM 5168 O O . PRO B 1 338 ? -17.656 1.946 15.898 1 89.5 338 PRO B O 1
ATOM 5171 N N . PRO B 1 339 ? -17.734 2.494 18.047 1 79.25 339 PRO B N 1
ATOM 5172 C CA . PRO B 1 339 ? -19.156 2.141 18.172 1 79.25 339 PRO B CA 1
ATOM 5173 C C . PRO B 1 339 ? -20.047 2.984 17.266 1 79.25 339 PRO B C 1
ATOM 5175 O O . PRO B 1 339 ? -19.75 4.148 17 1 79.25 339 PRO B O 1
ATOM 5178 N N . THR B 1 340 ? -21.047 2.256 16.609 1 70.75 340 THR B N 1
ATOM 5179 C CA . THR B 1 340 ? -22 2.936 15.734 1 70.75 340 THR B CA 1
ATOM 5180 C C . THR B 1 340 ? -23.062 3.654 16.562 1 70.75 340 THR B C 1
ATOM 5182 O O . THR B 1 340 ? -23.422 3.207 17.656 1 70.75 340 THR B O 1
#

Radius of gyration: 26.86 Å; Cα contacts (8 Å, |Δi|>4): 1642; chains: 2; bounding box: 63×84×62 Å

Secondary structure (DSSP, 8-state):
---EEEEEEEE----SSHHHHHHHHHHHHHHHHHTT-SEEEPPTTTBT---TT--TTEETTEE-HHHHHHHHHHHHHSB-----TT--THHHHTT-SPPPTT-SSSTTSHHHHHHHHHHHHT-EEEEEEEEEETTEEEEEEEEEETTTEEEEEEE-SS--GGGGGTBPPPPGGGG--EEEEETTEEEEEEE--GGGGG-HHHHHHHHHTT-SEEEEE----STHHHHHHHHHHHHHTSEEEEE--EEEGGGS-HHHHTT---SSTT-SEEEEEEEEEE-TTS-EEEEEEES--SSEEEEEEEETHHHHHHTTT--TTTTT--TTTEEEEETT---SPPP-/---EEEEEEEE----SSHHHHHHHHHHHHHHHHHTT-SEEEPPTTTBT---TT--TTEETTEE-HHHHHHHHHHHHHSB-----TT--THHHHTT-S---TT-SSSTTSHHHHHHHHHHHHT-EEEEEEEEEETTEEEEEEEEEETTTEEEEEEE-SS--GGGGGTBPPPPGGGG--EEEEETTEEEEEEE--GGGGG-HHHHHHHHHTT-SEEEEE----STHHHHHHHHHHHHHTSEEEEE--EEEGGGS-HHHHTT---SSTT-SEEEEEEEEEE-TTS-EEEEEEES--SSEEEEEEEETHHHHHHTTT--TTTTT--TTTEEEEETTB--SPPP-

Sequence (680 aa):
MPSTLTLAVSQSRTLASLPDTLDALAATTRLAAAKHVDLLLFPEAYLGGYPRTAAFGASIGSRTDHGREQFLRYFRSCVDLGDTPLGAGDDWVKRRLPVAEGKEHRGDGTREFLEKVARDTGVFVVTGVVEKAGGTLYCAVLYVCPQKGVLGKRRKVMPTGSERLVWGQGSPSTLKAVTTTIRGVRLTMAAAICWENFMPLLRYSLYSQNVNLWLAPTADARDTWLSLMRTVGGEGRCFVLSSISCQRRKHLPGWVTGEAAPASPNAEFVCRGGSCIVGPMGQVLQQPLWEVEDGGLLIQEADFEDCERGRLDLDVAGSYSRNDAFKLTVEGLDLNPPPTMPSTLTLAVSQSRTLASLPDTLDALAATTRLAAAKHVDLLLFPEAYLGGYPRTAAFGASIGSRTDHGREQFLRYFRSCVDLGDTPLGAGDDWVKRRLPVAEGKEHRGDGTREFLEKVARDTGVFVVTGVVEKAGGTLYCAVLYVCPQKGVLGKRRKVMPTGSERLVWGQGSPSTLKAVTTTIRGVRLTMAAAICWENFMPLLRYSLYSQNVNLWLAPTADARDTWLSLMRTVGGEGRCFVLSSISCQRRKHLPGWVTGEAAPASPNAEFVCRGGSCIVGPMGQVLQQPLWEVEDGGLLIQEADFEDCERGRLDLDVAGSYSRNDAFKLTVEGLDLNPPPT